Protein AF-A0A974WIL8-F1 (afdb_monomer)

Mean predicted aligned error: 15.25 Å

Foldseek 3Di:
DVLLVVQQVVLVVVLVVLLAQQFACLVCLVSNLSNLCSQLCCCVPPVVNLLRNLLSLLLNLVSLLVNLVVLDPCCVPVVLSCLSVLLNLDLVSLVSLLVDWHWHDPDPPDTDILVRCLLQLHSSVSSNLLSCLLNVVLVSNVSSLVSCCVPDVVVVNPPVCVLVSQLSVCLNVVPLVSVQVSLVCLLPVVLCVQCVVVPRPSPQASSVSQSSLSSCVSSVNQDDDPGSRHRSSSNDNDHDPDHDNSSVSSVVSYHNDNPDPPCPGDDPPDPVVPDPDDDDPPDDDDDDDDDDDDPDDPDPVVVVVVVVVVVVVVVVVVVVVCVVPVDDDLPDPDPVSVVVVVVVVLLVVLPPDPVSVVVVVVVVVVVVVVVVVVVVVVVVVPD

Radius of gyration: 28.76 Å; Cα contacts (8 Å, |Δi|>4): 391; chains: 1; bounding box: 64×52×86 Å

Secondary structure (DSSP, 8-state):
-HHHHHHHHHHHHHHHHHTSTT-BHHHHHHHHHHHHHHHHHHIIIII--HHHHHHHHHHHHHHHHHHHTTT--HHHH-TTHHHHHHHHT-HHHHHHHHH---EEEEETTEEEEHHHHHHTTSTTHHHHHHHHHHTT-HHHHHHHHHHHIIIIITTTTTGGGHHHHHHHHHHHHT-HHHHHHHHHHHTTTTHHHHSTT-TTTTTT--HHHHHHHHHHHHTT-------TTS-GGG-S----S----HHHHHHTTSBSS-SSTT-SSS--SSSTTS----------PPPP--------PPPHHHHHHHHHHHHHHHHHHHHHHHHH-TT--TTS-SHHHHHHHHHHHHHHTTTT-HHHHHHHHHHHHHHHHHHHHHHHHHHHT--

Solvent-accessible surface area (backbone atoms only — not comparable to full-atom values): 21885 Å² total; per-residue (Å²): 107,71,63,32,54,54,44,23,55,52,20,52,55,49,54,60,56,44,64,36,62,88,38,44,44,81,81,39,44,70,60,52,31,53,21,26,49,30,38,15,51,36,25,47,72,71,70,63,34,58,70,60,12,19,45,22,21,38,39,30,34,52,42,52,58,56,46,40,76,69,45,45,62,54,63,80,76,43,74,61,52,69,36,30,19,56,58,18,42,42,63,71,54,39,51,48,60,63,66,60,69,38,53,36,68,84,50,100,87,43,74,42,39,48,61,57,43,22,73,75,47,43,82,42,28,60,49,52,37,53,41,24,51,63,67,62,36,59,68,62,31,53,53,44,54,52,41,42,46,67,53,25,53,74,66,65,44,65,65,87,46,50,47,57,52,43,27,56,52,12,62,78,66,71,34,64,65,46,30,52,54,22,33,52,41,31,52,52,84,41,24,66,79,76,30,71,86,41,88,69,44,49,91,52,40,19,64,69,21,41,31,47,50,26,36,35,34,74,70,70,46,84,79,82,66,100,44,87,35,38,66,61,89,64,38,69,88,68,53,66,99,70,78,75,62,63,64,61,58,33,58,74,41,24,32,82,61,68,96,48,98,84,60,85,83,68,83,82,73,78,64,76,83,77,60,95,69,93,75,85,82,87,83,75,84,82,80,87,77,81,87,88,82,84,77,78,73,82,54,67,68,61,57,52,50,54,51,51,53,51,52,52,53,52,53,52,53,49,53,55,53,48,69,75,50,83,78,75,61,69,81,48,91,45,76,67,21,52,52,51,52,52,49,55,58,53,54,74,74,32,75,91,42,77,68,34,55,52,51,52,52,52,53,51,54,52,49,53,54,53,50,54,51,51,52,55,54,52,68,70,65,66,127

pLDDT: mean 79.76, std 20.39, range [26.36, 98.75]

Structure (mmCIF, N/CA/C/O backbone):
data_AF-A0A974WIL8-F1
#
_entry.id   AF-A0A974WIL8-F1
#
loop_
_atom_site.group_PDB
_atom_site.id
_atom_site.type_symbol
_atom_site.label_atom_id
_atom_site.label_alt_id
_atom_site.label_comp_id
_atom_site.label_asym_id
_atom_site.label_entity_id
_atom_site.label_seq_id
_atom_site.pdbx_PDB_ins_code
_atom_site.Cartn_x
_atom_site.Cartn_y
_atom_site.Cartn_z
_atom_site.occupancy
_atom_site.B_iso_or_equiv
_atom_site.auth_seq_id
_atom_site.auth_comp_id
_atom_site.auth_asym_id
_atom_site.auth_atom_id
_atom_site.pdbx_PDB_model_num
ATOM 1 N N . MET A 1 1 ? -11.645 -0.035 -17.994 1.00 88.62 1 MET A N 1
ATOM 2 C CA . MET A 1 1 ? -10.752 -1.053 -18.579 1.00 88.62 1 MET A CA 1
ATOM 3 C C . MET A 1 1 ? -9.789 -0.488 -19.616 1.00 88.62 1 MET A C 1
ATOM 5 O O . MET A 1 1 ? -8.603 -0.550 -19.341 1.00 88.62 1 MET A O 1
ATOM 9 N N . LYS A 1 2 ? -10.223 0.125 -20.734 1.00 92.19 2 LYS A N 1
ATOM 10 C CA . LYS A 1 2 ? -9.298 0.678 -21.758 1.00 92.19 2 LYS A CA 1
ATOM 11 C C . LYS A 1 2 ? -8.175 1.563 -21.180 1.00 92.19 2 LYS A C 1
ATOM 13 O O . LYS A 1 2 ? -7.011 1.302 -21.447 1.00 92.19 2 LYS A O 1
ATOM 18 N N . THR A 1 3 ? -8.514 2.514 -20.307 1.00 92.50 3 THR A N 1
ATOM 19 C CA . THR A 1 3 ? -7.538 3.392 -19.631 1.00 92.50 3 THR A CA 1
ATOM 20 C C . THR A 1 3 ? -6.500 2.629 -18.800 1.00 92.50 3 THR A C 1
ATOM 22 O O . THR A 1 3 ? -5.342 3.025 -18.763 1.00 92.50 3 THR A O 1
ATOM 25 N N . LEU A 1 4 ? -6.885 1.521 -18.156 1.00 94.50 4 LEU A N 1
ATOM 26 C CA . LEU A 1 4 ? -5.965 0.695 -17.366 1.00 94.50 4 LEU A CA 1
ATOM 27 C C . LEU A 1 4 ? -5.009 -0.100 -18.266 1.00 94.50 4 LEU A C 1
ATOM 29 O O . LEU A 1 4 ? -3.827 -0.190 -17.957 1.00 94.50 4 LEU A O 1
ATOM 33 N N . ILE A 1 5 ? -5.497 -0.614 -19.401 1.00 95.94 5 ILE A N 1
ATOM 34 C CA . ILE A 1 5 ? -4.661 -1.284 -20.412 1.00 95.94 5 ILE A CA 1
ATOM 35 C C . ILE A 1 5 ? -3.614 -0.304 -20.956 1.00 95.94 5 ILE A C 1
ATOM 37 O O . ILE A 1 5 ? -2.428 -0.616 -20.980 1.00 95.94 5 ILE A O 1
ATOM 41 N N . GLU A 1 6 ? -4.038 0.904 -21.333 1.00 95.69 6 GLU A N 1
ATOM 42 C CA . GLU A 1 6 ? -3.142 1.955 -21.831 1.00 95.69 6 GLU A CA 1
ATOM 43 C C . GLU A 1 6 ? -2.113 2.381 -20.776 1.00 95.69 6 GLU A C 1
ATOM 45 O O . GLU A 1 6 ? -0.925 2.513 -21.085 1.00 95.69 6 GLU A O 1
ATOM 50 N N . ALA A 1 7 ? -2.545 2.549 -19.521 1.00 95.31 7 ALA A N 1
ATOM 51 C CA . ALA A 1 7 ? -1.658 2.867 -18.409 1.00 95.31 7 ALA A CA 1
ATOM 52 C C . ALA A 1 7 ? -0.626 1.757 -18.163 1.00 95.31 7 ALA A C 1
ATOM 54 O O . ALA A 1 7 ? 0.556 2.058 -18.007 1.00 95.31 7 ALA A O 1
ATOM 55 N N . HIS A 1 8 ? -1.046 0.489 -18.195 1.00 96.69 8 HIS A N 1
ATOM 56 C CA . HIS A 1 8 ? -0.148 -0.657 -18.083 1.00 96.69 8 HIS A CA 1
ATOM 57 C C . HIS A 1 8 ? 0.872 -0.680 -19.226 1.00 96.69 8 HIS A C 1
ATOM 59 O O . HIS A 1 8 ? 2.073 -0.691 -18.960 1.00 96.69 8 HIS A O 1
ATOM 65 N N . SER A 1 9 ? 0.435 -0.606 -20.489 1.00 97.50 9 SER A N 1
ATOM 66 C CA . SER A 1 9 ? 1.346 -0.609 -21.642 1.00 97.50 9 SER A CA 1
ATOM 67 C C . SER A 1 9 ? 2.349 0.549 -21.589 1.00 97.50 9 SER A C 1
ATOM 69 O O . SER A 1 9 ? 3.549 0.341 -21.760 1.00 97.50 9 SER A O 1
ATOM 71 N N . SER A 1 10 ? 1.882 1.764 -21.282 1.00 96.75 10 SER A N 1
ATOM 72 C CA . SER A 1 10 ? 2.743 2.943 -21.122 1.00 96.75 10 SER A CA 1
ATOM 73 C C . SER A 1 10 ? 3.731 2.787 -19.960 1.00 96.75 10 SER A C 1
ATOM 75 O O . SER A 1 10 ? 4.904 3.147 -20.085 1.00 96.75 10 SER A O 1
ATOM 77 N N . GLY A 1 11 ? 3.282 2.216 -18.839 1.00 96.50 11 GLY A N 1
ATOM 78 C CA . GLY A 1 11 ? 4.121 1.912 -17.682 1.00 96.50 11 GLY A CA 1
ATOM 79 C C . GLY A 1 11 ? 5.223 0.904 -18.006 1.00 96.50 11 GLY A C 1
ATOM 80 O O . GLY A 1 11 ? 6.382 1.140 -17.679 1.00 96.50 11 GLY A O 1
ATOM 81 N N . GLN A 1 12 ? 4.902 -0.173 -18.725 1.00 97.31 12 GLN A N 1
ATOM 82 C CA . GLN A 1 12 ? 5.888 -1.175 -19.144 1.00 97.31 12 GLN A CA 1
ATOM 83 C C . GLN A 1 12 ? 6.955 -0.580 -20.071 1.00 97.31 12 GLN A C 1
ATOM 85 O O . GLN A 1 12 ? 8.148 -0.796 -19.859 1.00 97.31 12 GLN A O 1
ATOM 90 N N . GLU A 1 13 ? 6.561 0.240 -21.049 1.00 96.25 13 GLU A N 1
ATOM 91 C CA . GLU A 1 13 ? 7.522 0.959 -21.895 1.00 96.25 13 GLU A CA 1
ATOM 92 C C . GLU A 1 13 ? 8.378 1.945 -21.085 1.00 96.25 13 GLU A C 1
ATOM 94 O O . GLU A 1 13 ? 9.576 2.093 -21.331 1.00 96.25 13 GLU A O 1
ATOM 99 N N . ARG A 1 14 ? 7.802 2.587 -20.061 1.00 94.94 14 ARG A N 1
ATOM 100 C CA . ARG A 1 14 ? 8.545 3.466 -19.149 1.00 94.94 14 ARG A CA 1
ATOM 101 C C . ARG A 1 14 ?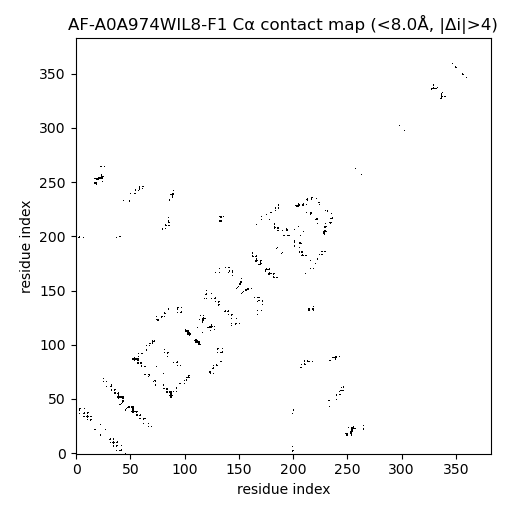 9.606 2.698 -18.356 1.00 94.94 14 ARG A C 1
ATOM 103 O O . ARG A 1 14 ? 10.750 3.142 -18.323 1.00 94.94 14 ARG A O 1
ATOM 110 N N . LEU A 1 15 ? 9.255 1.548 -17.782 1.00 95.19 15 LEU A N 1
ATOM 111 C CA . LEU A 1 15 ? 10.181 0.693 -17.031 1.00 95.19 15 LEU A CA 1
ATOM 112 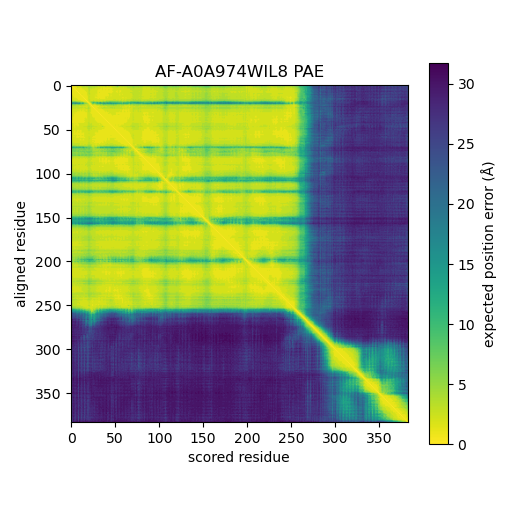C C . LEU A 1 15 ? 11.318 0.167 -17.920 1.00 95.19 15 LEU A C 1
ATOM 114 O O . LEU A 1 15 ? 12.476 0.215 -17.514 1.00 95.19 15 LEU A O 1
ATOM 118 N N . LYS A 1 16 ? 11.020 -0.238 -19.164 1.00 93.25 16 LYS A N 1
ATOM 119 C CA . LYS A 1 16 ? 12.049 -0.618 -20.151 1.00 93.25 16 LYS A CA 1
ATOM 120 C C . LYS A 1 16 ? 13.020 0.523 -20.445 1.00 93.25 16 LYS A C 1
ATOM 122 O O . LYS A 1 16 ? 14.216 0.288 -20.574 1.00 93.25 16 LYS A O 1
ATOM 127 N N . ARG A 1 17 ? 12.531 1.766 -20.533 1.00 90.69 17 ARG A N 1
ATOM 128 C CA . ARG A 1 17 ? 13.408 2.934 -20.711 1.00 90.69 17 ARG A CA 1
ATOM 129 C C . ARG A 1 17 ? 14.317 3.150 -19.506 1.00 90.69 17 ARG A C 1
ATOM 131 O O . ARG A 1 17 ? 15.502 3.381 -19.712 1.00 90.69 17 ARG A O 1
ATOM 138 N N . TYR A 1 18 ? 13.795 3.029 -18.286 1.00 90.31 18 TYR A N 1
ATOM 139 C CA . TYR A 1 18 ? 14.584 3.177 -17.056 1.00 90.31 18 TYR A CA 1
ATOM 140 C C . TYR A 1 18 ? 15.626 2.080 -16.842 1.00 90.31 18 TYR A C 1
ATOM 142 O O . TYR A 1 18 ? 16.571 2.289 -16.092 1.00 90.31 18 TYR A O 1
ATOM 150 N N . ALA A 1 19 ? 15.508 0.947 -17.535 1.00 86.62 19 ALA A N 1
ATOM 151 C CA . ALA A 1 19 ? 16.557 -0.067 -17.569 1.00 86.62 19 ALA A CA 1
ATOM 152 C C . ALA A 1 19 ? 17.816 0.367 -18.362 1.00 86.62 19 ALA A C 1
ATOM 154 O O . ALA A 1 19 ? 18.758 -0.413 -18.474 1.00 86.62 19 ALA A O 1
ATOM 155 N N . ASN A 1 20 ? 17.850 1.596 -18.897 1.00 77.00 20 ASN A N 1
ATOM 156 C CA . ASN A 1 20 ? 19.027 2.216 -19.512 1.00 77.00 20 ASN A CA 1
ATOM 157 C C . ASN A 1 20 ? 19.657 3.241 -18.546 1.00 77.00 20 ASN A C 1
ATOM 159 O O . ASN A 1 20 ? 18.947 3.876 -17.769 1.00 77.00 20 ASN A O 1
ATOM 163 N N . SER A 1 21 ? 20.978 3.435 -18.606 1.00 65.81 21 SER A N 1
ATOM 164 C CA . SER A 1 21 ? 21.782 4.126 -17.577 1.00 65.81 21 SER A CA 1
ATOM 165 C C . SER A 1 21 ? 21.570 5.634 -17.406 1.00 65.81 21 SER A C 1
ATOM 167 O O . SER A 1 21 ? 22.158 6.248 -16.521 1.00 65.81 21 SER A O 1
ATOM 169 N N . ASP A 1 22 ? 20.737 6.251 -18.236 1.00 79.00 22 ASP A N 1
ATOM 170 C CA . ASP A 1 22 ? 20.691 7.711 -18.376 1.00 79.00 22 ASP A CA 1
ATOM 171 C C . ASP A 1 22 ? 19.701 8.395 -17.417 1.00 79.00 22 ASP A C 1
ATOM 173 O O . ASP A 1 22 ? 19.420 9.586 -17.551 1.00 79.00 22 ASP A O 1
ATOM 177 N N . TYR A 1 23 ? 19.124 7.657 -16.466 1.00 83.44 23 TYR A N 1
ATOM 178 C CA . TYR A 1 23 ? 18.059 8.158 -15.601 1.00 83.44 23 TYR A CA 1
ATOM 179 C C . TYR A 1 23 ? 18.489 8.276 -14.141 1.00 83.44 23 TYR A C 1
ATOM 181 O O . TYR A 1 23 ? 19.064 7.356 -13.561 1.00 83.44 23 TYR A O 1
ATOM 189 N N . ILE A 1 24 ? 18.096 9.393 -13.522 1.00 87.19 24 ILE A N 1
ATOM 190 C CA . ILE A 1 24 ? 18.269 9.630 -12.087 1.00 87.19 24 ILE A CA 1
ATOM 191 C C . ILE A 1 24 ? 17.107 8.981 -11.336 1.00 87.19 24 ILE A C 1
ATOM 193 O O . ILE A 1 24 ? 15.954 9.406 -11.477 1.00 87.19 24 ILE A O 1
ATOM 197 N N . LEU A 1 25 ? 17.404 7.981 -10.506 1.00 89.50 25 LEU A N 1
ATOM 198 C CA . LEU A 1 25 ? 16.415 7.176 -9.789 1.00 89.50 25 LEU A CA 1
ATOM 199 C C . LEU A 1 25 ? 15.452 8.048 -8.979 1.00 89.50 25 LEU A C 1
ATOM 201 O O . LEU A 1 25 ? 14.241 7.959 -9.173 1.00 89.50 25 LEU A O 1
ATOM 205 N N . LYS A 1 26 ? 15.979 8.952 -8.141 1.00 88.50 26 LYS A N 1
ATOM 206 C CA . LYS A 1 26 ? 15.198 9.838 -7.253 1.00 88.50 26 LYS A CA 1
ATOM 207 C C . LYS A 1 26 ? 14.105 10.630 -7.980 1.00 88.50 26 LYS A C 1
ATOM 209 O O . LYS A 1 26 ? 13.041 10.888 -7.408 1.00 88.50 26 LYS A O 1
ATOM 214 N N . ASN A 1 27 ? 14.367 11.016 -9.229 1.00 89.12 27 ASN A N 1
ATOM 215 C CA . ASN A 1 27 ? 13.451 11.802 -10.058 1.00 89.12 27 ASN A CA 1
ATOM 216 C C . ASN A 1 27 ? 12.399 10.925 -10.752 1.00 89.12 27 ASN A C 1
ATOM 218 O O . ASN A 1 27 ? 11.364 11.426 -11.183 1.00 89.12 27 ASN A O 1
ATOM 222 N N . CYS A 1 28 ? 12.646 9.619 -10.834 1.00 92.44 28 CYS A N 1
ATOM 223 C CA . CYS A 1 28 ? 11.806 8.662 -11.541 1.00 92.44 28 CYS A CA 1
ATOM 224 C C . CYS A 1 28 ? 10.915 7.822 -10.612 1.00 92.44 28 CYS A C 1
ATOM 226 O O . CYS A 1 28 ? 9.980 7.205 -11.113 1.00 92.44 28 CYS A O 1
ATOM 228 N N . LEU A 1 29 ? 11.146 7.805 -9.290 1.00 93.00 29 LEU A N 1
ATOM 229 C CA . LEU A 1 29 ? 10.427 6.927 -8.344 1.00 93.00 29 LEU A CA 1
ATOM 230 C C . LEU A 1 29 ? 8.900 7.020 -8.455 1.00 93.00 29 LEU A C 1
ATOM 232 O O . LEU A 1 29 ? 8.261 5.987 -8.610 1.00 93.00 29 LEU A O 1
ATOM 236 N N . SER A 1 30 ? 8.319 8.225 -8.514 1.00 92.50 30 SER A N 1
ATOM 237 C CA . SER A 1 30 ? 6.860 8.381 -8.679 1.00 92.50 30 SER A CA 1
ATOM 238 C C . SER A 1 30 ? 6.355 7.712 -9.961 1.00 92.50 30 SER A C 1
ATOM 240 O O . SER A 1 30 ? 5.358 7.001 -9.961 1.00 92.50 30 SER A O 1
ATOM 242 N N . SER A 1 31 ? 7.086 7.888 -11.060 1.00 93.88 31 SER A N 1
ATOM 243 C CA . SER A 1 31 ? 6.757 7.292 -12.355 1.00 93.88 31 SER A CA 1
ATOM 244 C C . SER A 1 31 ? 6.955 5.774 -12.391 1.00 93.88 31 SER A C 1
ATOM 246 O O . SER A 1 31 ? 6.204 5.070 -13.069 1.00 93.88 31 SER A O 1
ATOM 248 N N . ILE A 1 32 ? 7.967 5.263 -11.688 1.00 95.94 32 ILE A N 1
ATOM 249 C CA . ILE A 1 32 ? 8.197 3.825 -11.507 1.00 95.94 32 ILE A CA 1
ATOM 250 C C . ILE A 1 32 ? 7.041 3.229 -10.697 1.00 95.94 32 ILE A C 1
ATOM 252 O O . ILE A 1 32 ? 6.458 2.230 -11.111 1.00 95.94 32 ILE A O 1
ATOM 256 N N . TRP A 1 33 ? 6.665 3.884 -9.597 1.00 96.00 33 TRP A N 1
ATOM 257 C CA . TRP A 1 33 ? 5.560 3.480 -8.734 1.00 96.00 33 TRP A CA 1
ATOM 258 C C . TRP A 1 33 ? 4.238 3.390 -9.503 1.00 96.00 33 TRP A C 1
ATOM 260 O O . TRP A 1 33 ? 3.596 2.345 -9.476 1.00 96.00 33 TRP A O 1
ATOM 270 N N . GLU A 1 34 ? 3.880 4.428 -10.268 1.00 94.62 34 GLU A N 1
ATOM 271 C CA . GLU A 1 34 ? 2.680 4.445 -11.124 1.00 94.62 34 GLU A CA 1
ATOM 272 C C . GLU A 1 34 ? 2.682 3.296 -12.143 1.00 94.62 34 GLU A C 1
ATOM 274 O O . GLU A 1 34 ? 1.643 2.708 -12.444 1.00 94.62 34 GLU A O 1
ATOM 279 N N . SER A 1 35 ? 3.859 2.958 -12.682 1.00 96.56 35 SER A N 1
ATOM 280 C CA . SER A 1 35 ? 4.008 1.874 -13.659 1.00 96.56 35 SER A CA 1
ATOM 281 C C . SER A 1 35 ? 3.762 0.503 -13.021 1.00 96.56 35 SER A C 1
ATOM 283 O O . SER A 1 35 ? 3.117 -0.359 -13.630 1.00 96.56 35 SER A O 1
ATOM 285 N N . TYR A 1 36 ? 4.236 0.300 -11.790 1.00 97.56 36 TYR A N 1
ATOM 286 C CA . TYR A 1 36 ? 3.946 -0.907 -11.018 1.00 97.56 36 TYR A CA 1
ATOM 287 C C . TYR A 1 36 ? 2.488 -0.964 -10.572 1.00 97.56 36 TYR A C 1
ATOM 289 O O . TYR A 1 36 ? 1.866 -2.009 -10.731 1.00 97.56 36 TYR A O 1
ATOM 297 N N . GLU A 1 37 ? 1.905 0.146 -10.126 1.00 96.31 37 GLU A N 1
ATOM 298 C CA . GLU A 1 37 ? 0.503 0.207 -9.711 1.00 96.31 37 GLU A CA 1
ATOM 299 C C . GLU A 1 37 ? -0.441 -0.147 -10.868 1.00 96.31 37 GLU A C 1
ATOM 301 O O . GLU A 1 37 ? -1.309 -1.011 -10.728 1.00 96.31 37 GLU A O 1
ATOM 306 N N . ALA A 1 38 ? -0.239 0.464 -12.041 1.00 96.12 38 ALA A N 1
ATOM 307 C CA . ALA A 1 38 ? -1.022 0.148 -13.233 1.00 96.12 38 ALA A CA 1
ATOM 308 C C . ALA A 1 38 ? -0.896 -1.333 -13.616 1.00 96.12 38 ALA A C 1
ATOM 310 O O . ALA A 1 38 ? -1.875 -1.956 -14.022 1.00 96.12 38 ALA A O 1
ATOM 311 N N . SER A 1 39 ? 0.295 -1.914 -13.454 1.00 97.88 39 SER A N 1
ATOM 312 C CA . SER A 1 39 ? 0.532 -3.331 -13.738 1.00 97.88 39 SER A CA 1
ATOM 313 C C . SER A 1 39 ? -0.135 -4.244 -12.715 1.00 97.88 39 SER A C 1
ATOM 315 O O . SER A 1 39 ? -0.766 -5.220 -13.108 1.00 97.88 39 SER A O 1
ATOM 317 N N . ALA A 1 40 ? -0.083 -3.906 -11.426 1.00 97.62 40 ALA A N 1
ATOM 318 C CA . ALA A 1 40 ? -0.735 -4.685 -10.382 1.00 97.62 40 ALA A CA 1
ATOM 319 C C . ALA A 1 40 ? -2.245 -4.789 -10.621 1.00 97.62 40 ALA A C 1
ATOM 321 O O . ALA A 1 40 ? -2.805 -5.886 -10.623 1.00 97.62 40 ALA A O 1
ATOM 322 N N . TRP A 1 41 ? -2.894 -3.659 -10.916 1.00 96.94 41 TRP A N 1
ATOM 323 C CA . TRP A 1 41 ? -4.320 -3.645 -11.232 1.00 96.94 41 TRP A CA 1
ATOM 324 C C . TRP A 1 41 ? -4.634 -4.281 -12.588 1.00 96.94 41 TRP A C 1
ATOM 326 O O . TRP A 1 41 ? -5.658 -4.944 -12.713 1.00 96.94 41 TRP A O 1
ATOM 336 N N . TYR A 1 42 ? -3.775 -4.140 -13.600 1.00 97.50 42 TYR A N 1
ATOM 337 C CA . TYR A 1 42 ? -3.957 -4.833 -14.878 1.00 97.50 42 TYR A CA 1
ATOM 338 C C . TYR A 1 42 ? -4.004 -6.354 -14.689 1.00 97.50 42 TYR A C 1
ATOM 340 O O . TYR A 1 42 ? -4.984 -6.994 -15.072 1.00 97.50 42 TYR A O 1
ATOM 348 N N . TYR A 1 43 ? -2.994 -6.928 -14.031 1.00 98.31 43 TYR A N 1
ATOM 349 C CA . TYR A 1 43 ? -2.950 -8.369 -13.797 1.00 98.31 43 TYR A CA 1
ATOM 350 C C . TYR A 1 43 ? -4.080 -8.827 -12.872 1.00 98.31 43 TYR A C 1
ATOM 352 O O . TYR A 1 43 ? -4.733 -9.828 -13.153 1.00 98.31 43 TYR A O 1
ATOM 360 N N . GLY A 1 44 ? -4.381 -8.053 -11.826 1.00 97.19 44 GLY A N 1
ATOM 361 C CA . GLY A 1 44 ? -5.428 -8.397 -10.869 1.00 97.19 44 GLY A CA 1
ATOM 362 C C . GLY A 1 44 ? -6.847 -8.344 -11.441 1.00 97.19 44 GLY A C 1
ATOM 363 O O . GLY A 1 44 ? -7.678 -9.148 -11.030 1.00 97.19 44 GLY A O 1
ATOM 364 N N . LEU A 1 45 ? -7.139 -7.415 -12.361 1.00 96.19 45 LEU A N 1
ATOM 365 C CA . LEU A 1 45 ? -8.511 -7.132 -12.816 1.00 96.19 45 LEU A CA 1
ATOM 366 C C . LEU A 1 45 ? -8.817 -7.578 -14.246 1.00 96.19 45 LEU A C 1
ATOM 368 O O . LEU A 1 45 ? -9.987 -7.745 -14.585 1.00 96.19 45 LEU A O 1
ATOM 372 N N . ILE A 1 46 ? -7.800 -7.690 -15.102 1.00 96.56 46 ILE A N 1
ATOM 373 C CA . ILE A 1 46 ? -7.971 -8.002 -16.528 1.00 96.56 46 ILE A CA 1
ATOM 374 C C . ILE A 1 46 ? -7.482 -9.416 -16.816 1.00 96.56 46 ILE A C 1
ATOM 376 O O . ILE A 1 46 ? -8.250 -10.227 -17.327 1.00 96.56 46 ILE A O 1
ATOM 380 N N . GLU A 1 47 ? -6.240 -9.730 -16.448 1.00 97.88 47 GLU A N 1
ATOM 381 C CA . GLU A 1 47 ? -5.674 -11.070 -16.674 1.00 97.88 47 GLU A CA 1
ATOM 382 C C . GLU A 1 47 ? -6.149 -12.096 -15.638 1.00 97.88 47 GLU A C 1
ATOM 384 O O . GLU A 1 47 ? -6.068 -13.297 -15.878 1.00 97.88 47 GLU A O 1
ATOM 389 N N . ASN A 1 48 ? -6.665 -11.635 -14.493 1.00 96.06 48 ASN A N 1
ATOM 390 C CA . ASN A 1 48 ? -6.958 -12.465 -13.319 1.00 96.06 48 ASN A CA 1
ATOM 391 C C . ASN A 1 48 ? -5.734 -13.276 -12.847 1.00 96.06 48 ASN A C 1
ATOM 393 O O . ASN A 1 48 ? -5.868 -14.380 -12.319 1.00 96.06 48 ASN A O 1
ATOM 397 N N . ASP A 1 49 ? -4.538 -12.712 -13.019 1.00 98.00 49 ASP A N 1
ATOM 398 C CA . ASP A 1 49 ? -3.282 -13.273 -12.535 1.00 98.00 49 ASP A CA 1
ATOM 399 C C . ASP A 1 49 ? -2.944 -12.661 -11.172 1.00 98.00 49 ASP A C 1
ATOM 401 O O . ASP A 1 49 ? -2.288 -11.622 -11.046 1.00 98.00 49 ASP A O 1
ATOM 405 N N . GLU A 1 50 ? -3.438 -13.317 -10.126 1.00 97.50 50 GLU A N 1
ATOM 406 C CA . GLU A 1 50 ? -3.212 -12.922 -8.737 1.00 97.50 50 GLU A CA 1
ATOM 407 C C . GLU A 1 50 ? -1.719 -12.914 -8.372 1.00 97.50 50 GLU A C 1
ATOM 409 O O . GLU A 1 50 ? -1.273 -12.053 -7.610 1.00 97.50 50 GLU A O 1
ATOM 414 N N . LEU A 1 51 ? -0.931 -13.847 -8.917 1.00 97.75 51 LEU A N 1
ATOM 415 C CA . LEU A 1 51 ? 0.482 -13.977 -8.567 1.00 97.75 51 LEU A CA 1
ATOM 416 C C . LEU A 1 51 ? 1.273 -12.776 -9.092 1.00 97.75 51 LEU A C 1
ATOM 418 O O . LEU A 1 51 ? 2.033 -12.154 -8.345 1.00 97.75 51 LEU A O 1
ATOM 422 N N . MET A 1 52 ? 1.041 -12.404 -10.351 1.00 98.38 52 MET A N 1
ATOM 423 C CA . MET A 1 52 ? 1.653 -11.216 -10.943 1.00 98.38 52 MET A CA 1
ATOM 424 C C . MET A 1 52 ? 1.152 -9.930 -10.287 1.00 98.38 52 MET A C 1
ATOM 426 O O . MET A 1 52 ? 1.953 -9.028 -10.027 1.00 98.38 52 MET A O 1
ATOM 430 N N . ALA A 1 53 ? -0.138 -9.844 -9.948 1.00 98.31 53 ALA A N 1
ATOM 431 C CA . ALA A 1 53 ? -0.676 -8.696 -9.221 1.00 98.31 53 ALA A CA 1
ATOM 432 C C . ALA A 1 53 ? 0.058 -8.480 -7.885 1.00 98.31 53 ALA A C 1
ATOM 434 O O . ALA A 1 53 ? 0.531 -7.375 -7.612 1.00 98.31 53 ALA A O 1
ATOM 435 N N . LYS A 1 54 ? 0.243 -9.547 -7.093 1.00 98.62 54 LYS A N 1
ATOM 436 C CA . LYS A 1 54 ? 0.988 -9.511 -5.822 1.00 98.62 54 LYS A CA 1
ATOM 437 C C . LYS A 1 54 ? 2.437 -9.085 -5.996 1.00 98.62 54 LYS A C 1
ATOM 439 O O . LYS A 1 54 ? 2.923 -8.265 -5.218 1.00 98.62 54 LYS A O 1
ATOM 444 N N . GLN A 1 55 ? 3.113 -9.588 -7.030 1.00 98.62 55 GLN A N 1
ATOM 445 C CA . GLN A 1 55 ? 4.480 -9.177 -7.345 1.00 98.62 55 GLN A CA 1
ATOM 446 C C . GLN A 1 55 ? 4.566 -7.665 -7.607 1.00 98.62 55 GLN A C 1
ATOM 448 O O . GLN A 1 55 ? 5.445 -6.985 -7.071 1.00 98.62 55 GLN A O 1
ATOM 453 N N . TYR A 1 56 ? 3.635 -7.104 -8.379 1.00 98.50 56 TYR A N 1
ATOM 454 C CA . TYR A 1 56 ? 3.627 -5.667 -8.646 1.00 98.50 56 TYR A CA 1
ATOM 455 C C . TYR A 1 56 ? 3.208 -4.825 -7.436 1.00 98.50 56 TYR A C 1
ATOM 457 O O . TYR A 1 56 ? 3.823 -3.787 -7.201 1.00 98.50 56 TYR A O 1
ATOM 465 N N . PHE A 1 57 ? 2.256 -5.281 -6.616 1.00 98.44 57 PHE A N 1
ATOM 466 C CA . PHE A 1 57 ? 1.942 -4.628 -5.339 1.00 98.44 57 PHE A CA 1
ATOM 467 C C . PHE A 1 57 ? 3.154 -4.592 -4.398 1.00 98.44 57 PHE A C 1
ATOM 469 O O . PHE A 1 57 ? 3.436 -3.563 -3.782 1.00 98.44 57 PHE A O 1
ATOM 476 N N . ASN A 1 58 ? 3.922 -5.681 -4.344 1.00 98.44 58 ASN A N 1
ATOM 477 C CA . ASN A 1 58 ? 5.186 -5.737 -3.616 1.00 98.44 58 ASN A CA 1
ATOM 478 C C . ASN A 1 58 ? 6.198 -4.707 -4.159 1.00 98.44 58 ASN A C 1
ATOM 480 O O . ASN A 1 58 ? 6.806 -3.965 -3.388 1.00 98.44 58 ASN A O 1
ATOM 484 N N . ASN A 1 59 ? 6.335 -4.606 -5.484 1.00 98.44 59 ASN A N 1
ATOM 485 C CA . ASN A 1 59 ? 7.223 -3.627 -6.112 1.00 98.44 59 ASN A CA 1
ATOM 486 C C . ASN A 1 59 ? 6.806 -2.172 -5.813 1.00 98.44 59 ASN A C 1
ATOM 488 O O . ASN A 1 59 ? 7.684 -1.339 -5.587 1.00 98.44 59 ASN A O 1
ATOM 492 N N . CYS A 1 60 ? 5.505 -1.857 -5.747 1.00 97.56 60 CYS A N 1
ATOM 493 C CA . CYS A 1 60 ? 5.027 -0.548 -5.276 1.00 97.56 60 CYS A CA 1
ATOM 494 C C . CYS A 1 60 ? 5.543 -0.241 -3.863 1.00 97.56 60 CYS A C 1
ATOM 496 O O . CYS A 1 60 ? 6.096 0.833 -3.630 1.00 97.56 60 CYS A O 1
ATOM 498 N N . GLY A 1 61 ? 5.427 -1.200 -2.938 1.00 97.06 61 GLY A N 1
ATOM 499 C CA . GLY A 1 61 ? 5.901 -1.019 -1.566 1.00 97.06 61 GLY A CA 1
ATOM 500 C C . GLY A 1 61 ? 7.418 -0.827 -1.464 1.00 97.06 61 GLY A C 1
ATOM 501 O O . GLY A 1 61 ? 7.866 0.003 -0.676 1.00 97.06 61 GLY A O 1
ATOM 502 N N . PHE A 1 62 ? 8.219 -1.508 -2.293 1.00 97.44 62 PHE A N 1
ATOM 503 C CA . PHE A 1 62 ? 9.664 -1.248 -2.356 1.00 97.44 62 PHE A CA 1
ATOM 504 C C . PHE A 1 62 ? 9.994 0.163 -2.849 1.00 97.44 62 PHE A C 1
ATOM 506 O O . PHE A 1 62 ? 10.919 0.783 -2.326 1.00 97.44 62 PHE A O 1
ATOM 513 N N . VAL A 1 63 ? 9.245 0.687 -3.823 1.00 96.69 63 VAL A N 1
ATOM 514 C CA . VAL A 1 63 ? 9.439 2.066 -4.298 1.00 96.69 63 VAL A CA 1
ATOM 515 C C . VAL A 1 63 ? 9.118 3.073 -3.202 1.00 96.69 63 VAL A C 1
ATOM 517 O O . VAL A 1 63 ? 9.879 4.018 -3.020 1.00 96.69 63 VAL A O 1
ATOM 520 N N . ASP A 1 64 ? 8.050 2.856 -2.438 1.00 95.62 64 ASP A N 1
ATOM 521 C CA . ASP A 1 64 ? 7.715 3.736 -1.319 1.00 95.62 64 ASP A CA 1
ATOM 522 C C . ASP A 1 64 ? 8.795 3.701 -0.221 1.00 95.62 64 ASP A C 1
ATOM 524 O O . ASP A 1 64 ? 9.245 4.754 0.225 1.00 95.62 64 ASP A O 1
ATOM 528 N N . LEU A 1 65 ? 9.302 2.521 0.158 1.00 94.88 65 LEU A N 1
ATOM 529 C CA . LEU A 1 65 ? 10.410 2.425 1.121 1.00 94.88 65 LEU A CA 1
ATOM 530 C C . LEU A 1 65 ? 11.696 3.101 0.621 1.00 94.88 65 LEU A C 1
ATOM 532 O O . LEU A 1 65 ? 12.400 3.731 1.408 1.00 94.88 65 LEU A O 1
ATOM 536 N N . GLU A 1 66 ? 11.999 3.009 -0.674 1.00 94.44 66 GLU A N 1
ATOM 537 C CA . GLU A 1 66 ? 13.137 3.717 -1.268 1.00 94.44 66 GLU A CA 1
ATOM 538 C C . GLU A 1 66 ? 12.897 5.239 -1.280 1.00 94.44 66 GLU A C 1
ATOM 540 O O . GLU A 1 66 ? 13.821 6.001 -1.004 1.00 94.44 66 GLU A O 1
ATOM 545 N N . GLU A 1 67 ? 11.668 5.714 -1.525 1.00 91.81 67 GLU A N 1
ATOM 546 C CA . GLU A 1 67 ? 11.334 7.143 -1.431 1.00 91.81 67 GLU A CA 1
ATOM 547 C C . GLU A 1 67 ? 11.563 7.713 -0.016 1.00 91.81 67 GLU A C 1
ATOM 549 O O . GLU A 1 67 ? 12.041 8.849 0.100 1.00 91.81 67 GLU A O 1
ATOM 554 N N . CYS A 1 68 ? 11.307 6.935 1.047 1.00 89.81 68 CYS A N 1
ATOM 555 C CA . CYS A 1 68 ? 11.600 7.329 2.435 1.00 89.81 68 CYS A CA 1
ATOM 556 C C . CYS A 1 68 ? 13.081 7.677 2.657 1.00 89.81 68 CYS A C 1
ATOM 558 O O . CYS A 1 68 ? 13.390 8.576 3.442 1.00 89.81 68 CYS A O 1
ATOM 560 N N . LEU A 1 69 ? 14.006 7.015 1.949 1.00 88.56 69 LEU A N 1
ATOM 561 C CA . LEU A 1 69 ? 15.451 7.255 2.081 1.00 88.56 69 LEU A CA 1
ATOM 562 C C . LEU A 1 69 ? 15.869 8.650 1.594 1.00 88.56 69 LEU A C 1
ATOM 564 O O . LEU A 1 69 ? 16.932 9.147 1.959 1.00 88.56 69 LEU A O 1
ATOM 568 N N . PHE A 1 70 ? 15.029 9.312 0.797 1.00 85.94 70 PHE A N 1
ATOM 569 C CA . PHE A 1 70 ? 15.289 10.655 0.282 1.00 85.94 70 PHE A CA 1
ATOM 570 C C . PHE A 1 70 ? 14.714 11.775 1.157 1.00 85.94 70 PHE A C 1
ATOM 572 O O . PHE A 1 70 ? 14.606 12.907 0.679 1.00 85.94 70 PHE A O 1
ATOM 579 N N . ASN A 1 71 ? 14.333 11.478 2.408 1.00 75.25 71 ASN A N 1
ATOM 580 C CA . ASN A 1 71 ? 13.710 12.418 3.353 1.00 75.25 71 ASN A CA 1
ATOM 581 C C . ASN A 1 71 ? 12.471 13.124 2.772 1.00 75.25 71 ASN A C 1
ATOM 583 O O . ASN A 1 71 ? 12.173 14.275 3.099 1.00 75.25 71 ASN A O 1
ATOM 587 N N . LYS A 1 72 ? 11.761 12.452 1.858 1.00 77.62 72 LYS A N 1
ATOM 588 C CA . LYS A 1 72 ? 10.482 12.931 1.338 1.00 77.62 72 LYS A CA 1
ATOM 589 C C . LYS A 1 72 ? 9.390 12.529 2.313 1.00 77.62 72 LYS A C 1
ATOM 591 O O . LYS A 1 72 ? 9.345 11.384 2.752 1.00 77.62 72 LYS A O 1
ATOM 596 N N . ASP A 1 73 ? 8.478 13.449 2.608 1.00 86.88 73 ASP A N 1
ATOM 597 C CA . ASP A 1 73 ? 7.299 13.129 3.406 1.00 86.88 73 ASP A CA 1
ATOM 598 C C . ASP A 1 73 ? 6.256 12.351 2.590 1.00 86.88 73 ASP A C 1
ATOM 600 O O . ASP A 1 73 ? 5.179 12.860 2.281 1.00 86.88 73 ASP A O 1
ATOM 604 N N . ILE A 1 74 ? 6.588 11.115 2.210 1.00 86.56 74 ILE A N 1
ATOM 605 C CA . ILE A 1 74 ? 5.728 10.301 1.349 1.00 86.56 74 ILE A CA 1
ATOM 606 C C . ILE A 1 74 ? 4.363 10.057 1.982 1.00 86.56 74 ILE A C 1
ATOM 608 O O . ILE A 1 74 ? 3.336 10.131 1.313 1.00 86.56 74 ILE A O 1
ATOM 612 N N . PHE A 1 75 ? 4.338 9.829 3.291 1.00 85.75 75 PHE A N 1
ATOM 613 C CA . PHE A 1 75 ? 3.133 9.501 4.035 1.00 85.75 75 PHE A CA 1
ATOM 614 C C . PHE A 1 75 ? 2.262 10.727 4.314 1.00 85.75 75 PHE A C 1
ATOM 616 O O . PHE A 1 75 ? 1.081 10.564 4.613 1.00 85.75 75 PHE A O 1
ATOM 623 N N . GLY A 1 76 ? 2.787 11.939 4.119 1.00 83.62 76 GLY A N 1
ATOM 624 C CA . GLY A 1 76 ? 1.993 13.163 4.083 1.00 83.62 76 GLY A CA 1
ATOM 625 C C . GLY A 1 76 ? 1.086 13.278 2.849 1.00 83.62 76 GLY A C 1
ATOM 626 O O . GLY A 1 76 ? 0.005 13.858 2.952 1.00 83.62 76 GLY A O 1
ATOM 627 N N . TYR A 1 77 ? 1.473 12.711 1.694 1.00 82.94 77 TYR A N 1
ATOM 628 C CA . TYR A 1 77 ? 0.714 12.846 0.434 1.00 82.94 77 TYR A CA 1
ATOM 629 C C . TYR A 1 77 ? 0.240 11.525 -0.207 1.00 82.94 77 TYR A C 1
ATOM 631 O O . TYR A 1 77 ? -0.718 11.542 -0.978 1.00 82.94 77 TYR A O 1
ATOM 639 N N . LYS A 1 78 ? 0.830 10.371 0.132 1.00 86.44 78 LYS A N 1
ATOM 640 C CA . LYS A 1 78 ? 0.419 9.023 -0.315 1.00 86.44 78 LYS A CA 1
ATOM 641 C C . LYS A 1 78 ? -0.211 8.228 0.834 1.00 86.44 78 LYS A C 1
ATOM 643 O O . LYS A 1 78 ? 0.322 7.213 1.281 1.00 86.44 78 LYS A O 1
ATOM 648 N N . LEU A 1 79 ? -1.391 8.652 1.292 1.00 84.62 79 LEU A N 1
ATOM 649 C CA . LEU A 1 79 ? -2.063 8.051 2.459 1.00 84.62 79 LEU A CA 1
ATOM 650 C C . LEU A 1 79 ? -2.429 6.556 2.314 1.00 84.62 79 LEU A C 1
ATOM 652 O O . LEU A 1 79 ? -2.758 5.891 3.291 1.00 84.62 79 LEU A O 1
ATOM 656 N N . ASN A 1 80 ? -2.398 6.018 1.099 1.00 86.56 80 ASN A N 1
ATOM 657 C CA . ASN A 1 80 ? -2.725 4.620 0.832 1.00 86.56 80 ASN A CA 1
ATOM 658 C C . ASN A 1 80 ? -1.483 3.776 0.499 1.00 86.56 80 ASN A C 1
ATOM 660 O O . ASN A 1 80 ? -1.628 2.618 0.133 1.00 86.56 80 ASN A O 1
ATOM 664 N N . SER A 1 81 ? -0.267 4.321 0.605 1.00 88.75 81 SER A N 1
ATOM 665 C CA . SER A 1 81 ? 0.960 3.606 0.222 1.00 88.75 81 SER A CA 1
ATOM 666 C C . SER A 1 81 ? 1.129 2.242 0.930 1.00 88.75 81 SER A C 1
ATOM 668 O O . SER A 1 81 ? 1.270 1.234 0.231 1.00 88.75 81 SER A O 1
ATOM 670 N N . PRO A 1 82 ? 0.995 2.130 2.271 1.00 94.88 82 PRO A N 1
ATOM 671 C CA . PRO A 1 82 ? 1.187 0.845 2.953 1.00 94.88 82 PRO A CA 1
ATOM 672 C C . PRO A 1 82 ? 0.182 -0.242 2.548 1.00 94.88 82 PRO A C 1
ATOM 674 O O . PRO A 1 82 ? 0.470 -1.430 2.674 1.00 94.88 82 PRO A O 1
ATOM 677 N N . ILE A 1 83 ? -0.987 0.138 2.019 1.00 95.62 83 ILE A N 1
ATOM 678 C CA . ILE A 1 83 ? -2.004 -0.820 1.562 1.00 95.62 83 ILE A CA 1
ATOM 679 C C . ILE A 1 83 ? -1.441 -1.739 0.472 1.00 95.62 83 ILE A C 1
ATOM 681 O O . ILE A 1 83 ? -1.791 -2.916 0.432 1.00 95.62 83 ILE A O 1
ATOM 685 N N . TYR A 1 84 ? -0.540 -1.248 -0.378 1.00 96.94 84 TYR A N 1
ATOM 686 C CA . TYR A 1 84 ? 0.067 -2.075 -1.418 1.00 96.94 84 TYR A CA 1
ATOM 687 C C . TYR A 1 84 ? 0.971 -3.169 -0.849 1.00 96.94 84 TYR A C 1
ATOM 689 O O . TYR A 1 84 ? 0.947 -4.297 -1.337 1.00 96.94 84 TYR A O 1
ATOM 697 N N . ALA A 1 85 ? 1.676 -2.898 0.252 1.00 97.75 85 ALA A N 1
ATOM 698 C CA . ALA A 1 85 ? 2.394 -3.949 0.963 1.00 97.75 85 ALA A CA 1
ATOM 699 C C . ALA A 1 85 ? 1.427 -5.011 1.518 1.00 97.75 85 ALA A C 1
ATOM 701 O O . ALA A 1 85 ? 1.695 -6.201 1.371 1.00 97.75 85 ALA A O 1
ATOM 702 N N . ALA A 1 86 ? 0.266 -4.614 2.057 1.00 98.19 86 ALA A N 1
ATOM 703 C CA . ALA A 1 86 ? -0.757 -5.566 2.506 1.00 98.19 86 ALA A CA 1
ATOM 704 C C . ALA A 1 86 ? -1.316 -6.416 1.349 1.00 98.19 86 ALA A C 1
ATOM 706 O O . ALA A 1 86 ? -1.427 -7.633 1.474 1.00 98.19 86 ALA A O 1
ATOM 707 N N . LEU A 1 87 ? -1.631 -5.793 0.207 1.00 98.25 87 LEU A N 1
ATOM 708 C CA . LEU A 1 87 ? -2.151 -6.476 -0.987 1.00 98.25 87 LEU A CA 1
ATOM 709 C C . LEU A 1 87 ? -1.159 -7.465 -1.600 1.00 98.25 87 LEU A C 1
ATOM 711 O O . LEU A 1 87 ? -1.576 -8.393 -2.289 1.00 98.25 87 LEU A O 1
ATOM 715 N N . SER A 1 88 ? 0.134 -7.290 -1.337 1.00 98.44 88 SER A N 1
ATOM 716 C CA . SER A 1 88 ? 1.161 -8.189 -1.847 1.00 98.44 88 SER A CA 1
ATOM 717 C C . SER A 1 88 ? 1.246 -9.532 -1.126 1.00 98.44 88 SER A C 1
ATOM 719 O O . SER A 1 88 ? 1.794 -10.454 -1.708 1.00 98.44 88 SER A O 1
ATOM 721 N N . ASP A 1 89 ? 0.737 -9.656 0.107 1.00 98.25 89 ASP A N 1
ATOM 722 C CA . ASP A 1 89 ? 1.005 -10.784 1.020 1.00 98.25 89 ASP A CA 1
ATOM 723 C C . ASP A 1 89 ? 2.488 -10.978 1.402 1.00 98.25 89 ASP A C 1
ATOM 725 O O . ASP A 1 89 ? 2.872 -12.030 1.919 1.00 98.25 89 ASP A O 1
ATOM 729 N N . ASN A 1 90 ? 3.354 -9.988 1.172 1.00 98.31 90 ASN A N 1
ATOM 730 C CA . ASN A 1 90 ? 4.755 -10.061 1.577 1.00 98.31 90 ASN A CA 1
ATOM 731 C C . ASN A 1 90 ? 4.940 -9.611 3.040 1.00 98.31 90 ASN A C 1
ATOM 733 O O . ASN A 1 90 ? 5.033 -8.418 3.335 1.00 98.31 90 ASN A O 1
ATOM 737 N N . ILE A 1 91 ? 5.036 -10.577 3.959 1.00 97.50 91 ILE A N 1
ATOM 738 C CA . ILE A 1 91 ? 5.239 -10.328 5.398 1.00 97.50 91 ILE A CA 1
ATOM 739 C C . ILE A 1 91 ? 6.542 -9.561 5.664 1.00 97.50 91 ILE A C 1
ATOM 741 O O . ILE A 1 91 ? 6.557 -8.653 6.495 1.00 97.50 91 ILE A O 1
ATOM 745 N N . ASP A 1 92 ? 7.619 -9.862 4.936 1.00 97.75 92 ASP A N 1
ATOM 746 C CA . ASP A 1 92 ? 8.899 -9.171 5.113 1.00 97.75 92 ASP A CA 1
ATOM 747 C C . ASP A 1 92 ? 8.792 -7.697 4.721 1.00 97.75 92 ASP A C 1
ATOM 749 O O . ASP A 1 92 ? 9.376 -6.830 5.371 1.00 97.75 92 ASP A O 1
ATOM 753 N N . LEU A 1 93 ? 8.015 -7.392 3.679 1.00 98.00 93 LEU A N 1
ATOM 754 C CA . LEU A 1 93 ? 7.735 -6.017 3.275 1.00 98.00 93 LEU A CA 1
ATOM 755 C C . LEU A 1 93 ? 6.872 -5.295 4.320 1.00 98.00 93 LEU A C 1
ATOM 757 O O . LEU A 1 93 ? 7.190 -4.170 4.698 1.00 98.00 93 LEU A O 1
ATOM 761 N N . ILE A 1 94 ? 5.826 -5.942 4.845 1.00 98.12 94 ILE A N 1
ATOM 762 C CA . ILE A 1 94 ? 5.000 -5.392 5.937 1.00 98.12 94 ILE A CA 1
ATOM 763 C C . ILE A 1 94 ? 5.870 -5.056 7.158 1.00 98.12 94 ILE A C 1
ATOM 765 O O . ILE A 1 94 ? 5.751 -3.972 7.734 1.00 98.12 94 ILE A O 1
ATOM 769 N N . ASN A 1 95 ? 6.794 -5.948 7.519 1.00 97.75 95 ASN A N 1
ATOM 770 C CA . ASN A 1 95 ? 7.730 -5.731 8.619 1.00 97.75 95 ASN A CA 1
ATOM 771 C C . ASN A 1 95 ? 8.714 -4.586 8.335 1.00 97.75 95 ASN A C 1
ATOM 773 O O . ASN A 1 95 ? 9.067 -3.840 9.249 1.00 97.75 95 ASN A O 1
ATOM 777 N N . GLN A 1 96 ? 9.139 -4.395 7.084 1.00 97.25 96 GLN A N 1
ATOM 778 C CA . GLN A 1 96 ? 9.949 -3.233 6.706 1.00 97.25 96 GLN A CA 1
ATOM 779 C C . GLN A 1 96 ? 9.179 -1.920 6.891 1.00 97.25 96 GLN A C 1
ATOM 781 O O . GLN A 1 96 ? 9.723 -0.988 7.479 1.00 97.25 96 GLN A O 1
ATOM 786 N N . PHE A 1 97 ? 7.901 -1.856 6.497 1.00 96.44 97 PHE A N 1
ATOM 787 C CA . PHE A 1 97 ? 7.048 -0.689 6.770 1.00 96.44 97 PHE A CA 1
ATOM 788 C C . PHE A 1 97 ? 6.882 -0.419 8.272 1.00 96.44 97 PHE A C 1
ATOM 790 O O . PHE A 1 97 ? 6.961 0.730 8.694 1.00 96.44 97 PHE A O 1
ATOM 797 N N . ALA A 1 98 ? 6.711 -1.457 9.097 1.00 96.06 98 ALA A N 1
ATOM 798 C CA . ALA A 1 98 ? 6.629 -1.312 10.557 1.00 96.06 98 ALA A CA 1
ATOM 799 C C . ALA A 1 98 ? 7.900 -0.715 11.187 1.00 96.06 98 ALA A C 1
ATOM 801 O O . ALA A 1 98 ? 7.850 0.015 12.186 1.00 96.06 98 ALA A O 1
ATOM 802 N N . ASN A 1 99 ? 9.052 -1.017 10.594 1.00 95.38 99 ASN A N 1
ATOM 803 C CA . ASN A 1 99 ? 10.340 -0.532 11.067 1.00 95.38 99 ASN A CA 1
ATOM 804 C C . ASN A 1 99 ? 10.751 0.805 10.447 1.00 95.38 99 ASN A C 1
ATOM 806 O O . ASN A 1 99 ? 11.616 1.467 11.019 1.00 95.38 99 ASN A O 1
ATOM 810 N N . ALA A 1 100 ? 10.109 1.229 9.355 1.00 93.38 100 ALA A N 1
ATOM 811 C CA . ALA A 1 100 ? 10.408 2.481 8.679 1.00 93.38 100 ALA A CA 1
ATOM 812 C C . ALA A 1 100 ? 10.291 3.673 9.640 1.00 93.38 100 ALA A C 1
ATOM 814 O O . ALA A 1 100 ? 9.273 3.886 10.303 1.00 93.38 100 ALA A O 1
ATOM 815 N N . ASP A 1 101 ? 11.364 4.452 9.709 1.00 93.50 101 ASP A N 1
ATOM 816 C CA . ASP A 1 101 ? 11.390 5.755 10.350 1.00 93.50 101 ASP A CA 1
ATOM 817 C C . ASP A 1 101 ? 12.390 6.624 9.591 1.00 93.50 101 ASP A C 1
ATOM 819 O O . ASP A 1 101 ? 13.503 6.192 9.291 1.00 93.50 101 ASP A O 1
ATOM 823 N N . TYR A 1 102 ? 11.970 7.821 9.211 1.00 90.88 102 TYR A N 1
ATOM 824 C CA . TYR A 1 102 ? 12.748 8.719 8.364 1.00 90.88 102 TYR A CA 1
ATOM 825 C C . TYR A 1 102 ? 12.510 10.161 8.793 1.00 90.88 102 TYR A C 1
ATOM 827 O O . TYR A 1 102 ? 11.495 10.477 9.419 1.00 90.88 102 TYR A O 1
ATOM 835 N N . ILE A 1 103 ? 13.464 11.037 8.483 1.00 91.25 103 ILE A N 1
ATOM 836 C CA . ILE A 1 103 ? 13.401 12.440 8.882 1.00 91.25 103 ILE A CA 1
ATOM 837 C C . ILE A 1 103 ? 12.462 13.184 7.932 1.00 91.25 103 ILE A C 1
ATOM 839 O O . ILE A 1 103 ? 12.662 13.196 6.719 1.00 91.25 103 ILE A O 1
ATOM 843 N N . ILE A 1 104 ? 11.467 13.856 8.505 1.00 89.62 104 ILE A N 1
ATOM 844 C CA . ILE A 1 104 ? 10.588 14.797 7.820 1.00 89.62 104 ILE A CA 1
ATOM 845 C C . ILE A 1 104 ? 11.016 16.207 8.217 1.00 89.62 104 ILE A C 1
ATOM 847 O O . ILE A 1 104 ? 11.085 16.561 9.399 1.00 89.62 104 ILE A O 1
ATOM 851 N N . GLN A 1 105 ? 11.325 17.019 7.209 1.00 85.25 105 GLN A N 1
ATOM 852 C CA . GLN A 1 105 ? 11.717 18.407 7.398 1.00 85.25 105 GLN A CA 1
ATOM 853 C C . GLN A 1 105 ? 10.541 19.334 7.076 1.00 85.25 105 GLN A C 1
ATOM 855 O O . GLN A 1 105 ? 10.183 19.513 5.916 1.00 85.25 105 GLN A O 1
ATOM 860 N N . SER A 1 106 ? 9.966 19.962 8.104 1.00 78.94 106 SER A N 1
ATOM 861 C CA . SER A 1 106 ? 8.868 20.938 7.958 1.00 78.94 106 SER A CA 1
ATOM 862 C C . SER A 1 106 ? 9.348 22.397 8.027 1.00 78.94 106 SER A C 1
ATOM 864 O O . SER A 1 106 ? 8.537 23.318 8.073 1.00 78.94 106 SER A O 1
ATOM 866 N N . GLY A 1 107 ? 10.667 22.623 8.071 1.00 80.31 107 GLY A N 1
ATOM 867 C CA . GLY A 1 107 ? 11.304 23.943 8.079 1.00 80.31 107 GLY A CA 1
ATOM 868 C C . GLY A 1 107 ? 12.826 23.857 8.278 1.00 80.31 107 GLY A C 1
ATOM 869 O O . GLY A 1 107 ? 13.351 22.760 8.475 1.00 80.31 107 GLY A O 1
ATOM 870 N N . PRO A 1 108 ? 13.562 24.9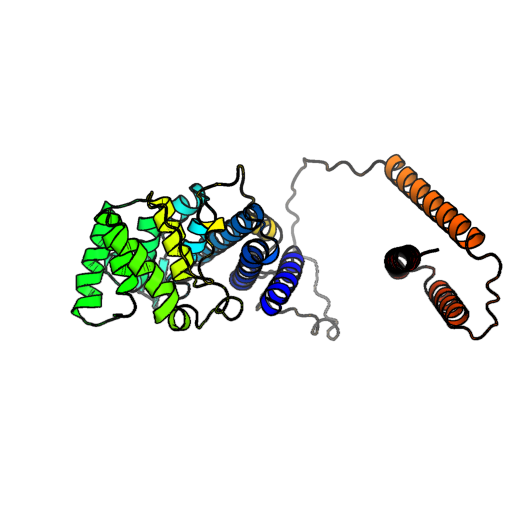85 8.264 1.00 80.25 108 PRO A N 1
ATOM 871 C CA . PRO A 1 108 ? 15.026 24.990 8.394 1.00 80.25 108 PRO A CA 1
ATOM 872 C C . PRO A 1 108 ? 15.530 24.290 9.665 1.00 80.25 108 PRO A C 1
ATOM 874 O O . PRO A 1 108 ? 16.495 23.534 9.612 1.00 80.25 108 PRO A O 1
ATOM 877 N N . ASN A 1 109 ? 14.809 24.471 10.777 1.00 84.62 109 ASN A N 1
ATOM 878 C CA . ASN A 1 109 ? 15.194 23.983 12.106 1.00 84.62 109 ASN A CA 1
ATOM 879 C C . ASN A 1 109 ? 14.202 22.971 12.703 1.00 84.62 109 ASN A C 1
ATOM 881 O O . ASN A 1 109 ? 14.317 22.624 13.873 1.00 84.62 109 ASN A O 1
ATOM 885 N N . ASN A 1 110 ? 13.209 22.515 11.931 1.00 85.00 110 ASN A N 1
ATOM 886 C CA . ASN A 1 110 ? 12.199 21.573 12.411 1.00 85.00 110 ASN A CA 1
ATOM 887 C C . ASN A 1 110 ? 12.352 20.241 11.677 1.00 85.00 110 ASN A C 1
ATOM 889 O O . ASN A 1 110 ? 11.836 20.065 10.569 1.00 85.00 110 ASN A O 1
ATOM 893 N N . LYS A 1 111 ? 13.107 19.338 12.302 1.00 90.62 111 LYS A N 1
ATOM 894 C CA . LYS A 1 111 ? 13.315 17.963 11.858 1.00 90.62 111 LYS A CA 1
ATOM 895 C C . LYS A 1 111 ? 12.706 17.049 12.906 1.00 90.62 111 LYS A C 1
ATOM 897 O O . LYS A 1 111 ? 13.107 17.108 14.064 1.00 90.62 111 LYS A O 1
ATOM 902 N N . LYS A 1 112 ? 11.746 16.237 12.487 1.00 92.06 112 LYS A N 1
ATOM 903 C CA . LYS A 1 112 ? 11.150 15.187 13.310 1.00 92.06 112 LYS A CA 1
ATOM 904 C C . LYS A 1 112 ? 11.137 13.901 12.513 1.00 92.06 112 LYS A C 1
ATOM 906 O O . LYS A 1 112 ? 11.067 13.945 11.284 1.00 92.06 112 LYS A O 1
ATOM 911 N N . THR A 1 113 ? 11.198 12.767 13.184 1.00 93.19 113 THR A N 1
ATOM 912 C CA . THR A 1 113 ? 11.000 11.491 12.505 1.00 93.19 113 THR A CA 1
ATOM 913 C C . THR A 1 113 ? 9.517 11.244 12.235 1.00 93.19 113 THR A C 1
ATOM 915 O O . THR A 1 113 ? 8.638 11.816 12.890 1.00 93.19 113 THR A O 1
ATOM 918 N N . PHE A 1 114 ? 9.216 10.381 11.267 1.00 93.06 114 PHE A N 1
ATOM 919 C CA . PHE A 1 114 ? 7.858 9.902 11.011 1.00 93.06 114 PHE A CA 1
ATOM 920 C C . PHE A 1 114 ? 7.174 9.409 12.297 1.00 93.06 114 PHE A C 1
ATOM 922 O O . PHE A 1 114 ? 6.042 9.808 12.589 1.00 93.06 114 PHE A O 1
ATOM 929 N N . LYS A 1 115 ? 7.873 8.606 13.108 1.00 93.31 115 LYS A N 1
ATOM 930 C CA . LYS A 1 115 ? 7.333 8.075 14.369 1.00 93.31 115 LYS A CA 1
ATOM 931 C C . LYS A 1 115 ? 7.080 9.168 15.407 1.00 93.31 115 LYS A C 1
ATOM 933 O O . LYS A 1 115 ? 6.085 9.095 16.130 1.00 93.31 115 LYS A O 1
ATOM 938 N N . GLU A 1 116 ? 7.923 10.197 15.474 1.00 93.38 116 GLU A N 1
ATOM 939 C CA . GLU A 1 116 ? 7.700 11.348 16.358 1.00 93.38 116 GLU A CA 1
ATOM 940 C C . GLU A 1 116 ? 6.441 12.133 15.970 1.00 93.38 116 GLU A C 1
ATOM 942 O O . GLU A 1 116 ? 5.647 12.487 16.846 1.00 93.38 116 GLU A O 1
ATOM 947 N N . ILE A 1 117 ? 6.222 12.361 14.669 1.00 90.94 117 ILE A N 1
ATOM 948 C CA . ILE A 1 117 ? 5.033 13.063 14.157 1.00 90.94 117 ILE A CA 1
ATOM 949 C C . ILE A 1 117 ? 3.763 12.223 14.367 1.00 90.94 117 ILE A C 1
ATOM 951 O O . ILE A 1 117 ? 2.730 12.742 14.796 1.00 90.94 117 ILE A O 1
ATOM 955 N N . ALA A 1 118 ? 3.830 10.909 14.142 1.00 91.56 118 ALA A N 1
ATOM 956 C CA . ALA A 1 118 ? 2.713 10.009 14.419 1.00 91.56 118 ALA A CA 1
ATOM 957 C C . ALA A 1 118 ? 2.339 9.999 15.914 1.00 91.56 118 ALA A C 1
ATOM 959 O O . ALA A 1 118 ? 1.158 10.073 16.260 1.00 91.56 118 ALA A O 1
ATOM 960 N N . LYS A 1 119 ? 3.333 9.991 16.813 1.00 89.56 119 LYS A N 1
ATOM 961 C CA . LYS A 1 119 ? 3.127 9.955 18.271 1.00 89.56 119 LYS A CA 1
ATOM 962 C C . LYS A 1 119 ? 2.371 11.172 18.809 1.00 89.56 119 LYS A C 1
ATOM 964 O O . LYS A 1 119 ? 1.587 11.028 19.745 1.00 89.56 119 LYS A O 1
ATOM 969 N N . ILE A 1 120 ? 2.584 12.355 18.234 1.00 85.00 120 ILE A N 1
ATOM 970 C CA . ILE A 1 120 ? 1.877 13.584 18.638 1.00 85.00 120 ILE A CA 1
ATOM 971 C C . ILE A 1 120 ? 0.461 13.695 18.047 1.00 85.00 120 ILE A C 1
ATOM 973 O O . ILE A 1 120 ? -0.245 14.662 18.329 1.00 85.00 120 ILE A O 1
ATOM 977 N N . GLY A 1 121 ? 0.021 12.706 17.259 1.00 77.25 121 GLY A N 1
ATOM 978 C CA . GLY A 1 121 ? -1.326 12.669 16.694 1.00 77.25 121 GLY A CA 1
ATOM 979 C C . GLY A 1 121 ? -1.540 13.639 15.535 1.00 77.25 121 GLY A C 1
ATOM 980 O O . GLY A 1 121 ? -2.663 14.089 15.322 1.00 77.25 121 GLY A O 1
ATOM 981 N N . GLU A 1 122 ? -0.484 13.988 14.798 1.00 80.12 122 GLU A N 1
ATOM 982 C CA . GLU A 1 122 ? -0.596 14.724 13.533 1.00 80.12 122 GLU A CA 1
ATOM 983 C C . GLU A 1 122 ? -0.979 13.784 12.372 1.00 80.12 122 GLU A C 1
ATOM 985 O O . GLU A 1 122 ? -1.253 12.607 12.587 1.00 80.12 122 GLU A O 1
ATOM 990 N N . SER A 1 123 ? -1.052 14.285 11.132 1.00 77.81 123 SER A N 1
ATOM 991 C CA . SER A 1 123 ? -1.565 13.553 9.954 1.00 77.81 123 SER A CA 1
ATOM 992 C C . SER A 1 123 ? -0.999 12.139 9.778 1.00 77.81 123 SER A C 1
ATOM 994 O O . SER A 1 123 ? -1.716 11.232 9.354 1.00 77.81 123 SER A O 1
ATOM 996 N N . HIS A 1 124 ? 0.261 11.931 10.150 1.00 90.06 124 HIS A N 1
ATOM 997 C CA . HIS A 1 124 ? 0.997 10.675 9.997 1.00 90.06 124 HIS A CA 1
ATOM 998 C C . HIS A 1 124 ? 0.512 9.549 10.900 1.00 90.06 124 HIS A C 1
ATOM 1000 O O . HIS A 1 124 ? 0.730 8.383 10.572 1.00 90.06 124 HIS A O 1
ATOM 1006 N N . ILE A 1 125 ? -0.203 9.864 11.987 1.00 92.19 125 ILE A N 1
ATOM 1007 C CA . ILE A 1 125 ? -0.781 8.837 12.860 1.00 92.19 125 ILE A CA 1
ATOM 1008 C C . ILE A 1 125 ? -1.735 7.922 12.091 1.00 92.19 125 ILE A C 1
ATOM 1010 O O . ILE A 1 125 ? -1.828 6.740 12.402 1.00 92.19 125 ILE A O 1
ATOM 1014 N N . TYR A 1 126 ? -2.413 8.425 11.057 1.00 91.50 126 TYR A N 1
ATOM 1015 C CA . TYR A 1 126 ? -3.298 7.611 10.227 1.00 91.50 126 TYR A CA 1
ATOM 1016 C C . TYR A 1 126 ? -2.521 6.502 9.500 1.00 91.50 126 TYR A C 1
ATOM 1018 O O . TYR A 1 126 ? -2.929 5.343 9.508 1.00 91.50 126 TYR A O 1
ATOM 1026 N N . ILE A 1 127 ? -1.359 6.839 8.942 1.00 93.75 127 ILE A N 1
ATOM 1027 C CA . ILE A 1 127 ? -0.499 5.884 8.239 1.00 93.75 127 ILE A CA 1
ATOM 1028 C C . ILE A 1 127 ? 0.112 4.880 9.199 1.00 93.75 127 ILE A C 1
ATOM 1030 O O . ILE A 1 127 ? 0.070 3.677 8.958 1.00 93.75 127 ILE A O 1
ATOM 1034 N N . ASP A 1 128 ? 0.603 5.370 10.328 1.00 96.00 128 ASP A N 1
ATOM 1035 C CA . ASP A 1 128 ? 1.119 4.527 11.393 1.00 96.00 128 ASP A CA 1
ATOM 1036 C C . ASP A 1 128 ? 0.033 3.575 11.942 1.00 96.00 128 ASP A C 1
ATOM 1038 O O . ASP A 1 128 ? 0.311 2.419 12.236 1.00 96.00 128 ASP A O 1
ATOM 1042 N N . THR A 1 129 ? -1.236 3.995 11.976 1.00 96.44 129 THR A N 1
ATOM 1043 C CA . THR A 1 129 ? -2.382 3.139 12.342 1.00 96.44 129 THR A CA 1
ATOM 1044 C C . THR A 1 129 ? -2.614 2.022 11.320 1.00 96.44 129 THR A C 1
ATOM 1046 O O . THR A 1 129 ? -2.810 0.870 11.712 1.00 96.44 129 THR A O 1
ATOM 1049 N N . ILE A 1 130 ? -2.522 2.321 10.017 1.00 97.31 130 ILE A N 1
ATOM 1050 C CA . ILE A 1 130 ? -2.568 1.301 8.956 1.00 97.31 130 ILE A CA 1
ATOM 1051 C C . ILE A 1 130 ? -1.421 0.301 9.139 1.00 97.31 130 ILE A C 1
ATOM 1053 O O . ILE A 1 130 ? -1.667 -0.902 9.217 1.00 97.31 130 ILE A O 1
ATOM 1057 N N . ILE A 1 131 ? -0.185 0.783 9.274 1.00 97.56 131 ILE A N 1
ATOM 1058 C CA . ILE A 1 131 ? 1.006 -0.064 9.428 1.00 97.56 131 ILE A CA 1
ATOM 1059 C C . ILE A 1 131 ? 0.877 -0.970 10.661 1.00 97.56 131 ILE A C 1
ATOM 1061 O O . ILE A 1 131 ? 1.096 -2.178 10.560 1.00 97.56 131 ILE A O 1
ATOM 1065 N N . LYS A 1 132 ? 0.433 -0.417 11.798 1.00 98.12 132 LYS A N 1
ATOM 1066 C CA . LYS A 1 132 ? 0.199 -1.177 13.034 1.00 98.12 132 LYS A CA 1
ATOM 1067 C C . LYS A 1 132 ? -0.906 -2.229 12.913 1.00 98.12 132 LYS A C 1
ATOM 1069 O O . LYS A 1 132 ? -0.855 -3.282 13.542 1.00 98.12 132 LYS A O 1
ATOM 1074 N N . SER A 1 133 ? -1.924 -1.966 12.096 1.00 98.31 133 SER A N 1
ATOM 1075 C CA . SER A 1 133 ? -2.959 -2.963 11.808 1.00 98.31 133 SER A CA 1
ATOM 1076 C C . SER A 1 133 ? -2.454 -4.094 10.903 1.00 98.31 133 SER A C 1
ATOM 1078 O O . SER A 1 133 ? -2.872 -5.237 11.066 1.00 98.31 133 SER A O 1
ATOM 1080 N N . MET A 1 134 ? -1.523 -3.806 9.986 1.00 97.81 134 MET A N 1
ATOM 1081 C CA . MET A 1 134 ? -0.923 -4.798 9.086 1.00 97.81 134 MET A CA 1
ATOM 1082 C C . MET A 1 134 ? 0.076 -5.713 9.801 1.00 97.81 134 MET A C 1
ATOM 1084 O O . MET A 1 134 ? 0.110 -6.908 9.530 1.00 97.81 134 MET A O 1
ATOM 1088 N N . ASN A 1 135 ? 0.885 -5.174 10.717 1.00 97.62 135 ASN A N 1
ATOM 1089 C CA . ASN A 1 135 ? 1.877 -5.953 11.469 1.00 97.62 135 ASN A CA 1
ATOM 1090 C C . ASN A 1 135 ? 1.327 -6.546 12.785 1.00 97.62 135 ASN A C 1
ATOM 1092 O O . ASN A 1 135 ? 2.089 -7.131 13.552 1.00 97.62 135 ASN A O 1
ATOM 1096 N N . LYS A 1 136 ? 0.021 -6.392 13.048 1.00 97.69 136 LYS A N 1
ATOM 1097 C CA . LYS A 1 136 ? -0.678 -6.871 14.254 1.00 97.69 136 LYS A CA 1
ATOM 1098 C C . LYS A 1 136 ? -0.147 -6.293 15.574 1.00 97.69 136 LYS A C 1
ATOM 1100 O O . LYS A 1 136 ? -0.281 -6.920 16.626 1.00 97.69 136 LYS A O 1
ATOM 1105 N N . ASP A 1 137 ? 0.399 -5.078 15.567 1.00 98.00 137 ASP A N 1
ATOM 1106 C CA . ASP A 1 137 ? 0.709 -4.338 16.796 1.00 98.00 137 ASP A CA 1
ATOM 1107 C C . ASP A 1 137 ? -0.580 -3.782 17.429 1.00 98.00 137 ASP A C 1
ATOM 1109 O O . ASP A 1 137 ? -0.872 -2.586 17.386 1.00 98.00 137 ASP A O 1
ATOM 1113 N N . HIS A 1 138 ? -1.384 -4.661 18.037 1.00 97.19 138 HIS A N 1
ATOM 1114 C CA . HIS A 1 138 ? -2.661 -4.287 18.656 1.00 97.19 138 HIS A CA 1
ATOM 1115 C C . HIS A 1 138 ? -2.502 -3.278 19.803 1.00 97.19 138 HIS A C 1
ATOM 1117 O O . HIS A 1 138 ? -3.387 -2.445 20.032 1.00 97.19 138 HIS A O 1
ATOM 1123 N N . LYS A 1 139 ? -1.371 -3.320 20.521 1.00 97.50 139 LYS A N 1
ATOM 1124 C CA . LYS A 1 139 ? -1.085 -2.380 21.611 1.00 97.50 139 LYS A CA 1
ATOM 1125 C C . LYS A 1 139 ? -0.859 -0.980 21.053 1.00 97.50 139 LYS A C 1
ATOM 1127 O O . LYS A 1 139 ? -1.518 -0.038 21.492 1.00 97.50 139 LYS A O 1
ATOM 1132 N N . GLY A 1 140 ? 0.036 -0.840 20.079 1.00 96.62 140 GLY A N 1
ATOM 1133 C CA . GLY A 1 140 ? 0.276 0.436 19.423 1.00 96.62 140 GLY A CA 1
ATOM 1134 C C . GLY A 1 140 ? -0.956 0.935 18.665 1.00 96.62 140 GLY A C 1
ATOM 1135 O O . GLY A 1 140 ? -1.258 2.125 18.709 1.00 96.62 140 GLY A O 1
ATOM 1136 N N . LEU A 1 141 ? -1.715 0.035 18.033 1.00 97.19 141 LEU A N 1
ATOM 1137 C CA . LEU A 1 141 ? -2.961 0.364 17.343 1.00 97.19 141 LEU A CA 1
ATOM 1138 C C . LEU A 1 141 ? -3.987 0.973 18.310 1.00 97.19 141 LEU A C 1
ATOM 1140 O O . LEU A 1 141 ? -4.584 2.005 18.012 1.00 97.19 141 LEU A O 1
ATOM 1144 N N . SER A 1 142 ? -4.138 0.389 19.502 1.00 96.62 142 SER A N 1
ATOM 1145 C CA . SER A 1 142 ? -5.024 0.916 20.548 1.00 96.62 142 SER A CA 1
ATOM 1146 C C . SER A 1 142 ? -4.614 2.319 21.008 1.00 96.62 142 SER A C 1
ATOM 1148 O O . SER A 1 142 ? -5.471 3.191 21.167 1.00 96.62 142 SER A O 1
ATOM 1150 N N . LEU A 1 143 ? -3.308 2.559 21.179 1.00 95.12 143 LEU A N 1
ATOM 1151 C CA . LEU A 1 143 ? -2.778 3.882 21.529 1.00 95.12 143 LEU A CA 1
ATOM 1152 C C . LEU A 1 143 ? -3.067 4.909 20.430 1.00 95.12 143 LEU A C 1
ATOM 1154 O O . LEU A 1 143 ? -3.520 6.015 20.727 1.00 95.12 143 LEU A O 1
ATOM 1158 N N . ASN A 1 144 ? -2.879 4.531 19.165 1.00 94.75 144 ASN A N 1
ATOM 1159 C CA . ASN A 1 144 ? -3.157 5.418 18.045 1.00 94.75 144 ASN A CA 1
ATOM 1160 C C . ASN A 1 144 ? -4.638 5.789 17.954 1.00 94.75 144 ASN A C 1
ATOM 1162 O O . ASN A 1 144 ? -4.964 6.965 17.802 1.00 94.75 144 ASN A O 1
ATOM 1166 N N . ILE A 1 145 ? -5.541 4.814 18.101 1.00 93.56 145 ILE A N 1
ATOM 1167 C CA . ILE A 1 145 ? -6.990 5.058 18.102 1.00 93.56 145 ILE A CA 1
ATOM 1168 C C . ILE A 1 145 ? -7.364 6.063 19.198 1.00 93.56 145 ILE A C 1
ATOM 1170 O O . ILE A 1 145 ? -8.162 6.971 18.957 1.00 93.56 145 ILE A O 1
ATOM 1174 N N . GLN A 1 146 ? -6.785 5.930 20.395 1.00 92.06 146 GLN A N 1
ATOM 1175 C CA . GLN A 1 146 ? -7.048 6.862 21.488 1.00 92.06 146 GLN A CA 1
ATOM 1176 C C . GLN A 1 146 ? -6.582 8.285 21.140 1.00 92.06 146 GLN A C 1
ATOM 1178 O O . GLN A 1 146 ? -7.373 9.227 21.223 1.00 92.06 146 GLN A O 1
ATOM 1183 N N . SER A 1 147 ? -5.353 8.435 20.642 1.00 89.69 147 SER A N 1
ATOM 1184 C CA . SER A 1 147 ? -4.824 9.725 20.180 1.00 89.69 147 SER A CA 1
ATOM 1185 C C . SER A 1 147 ? -5.668 10.339 19.055 1.00 89.69 147 SER A C 1
ATOM 1187 O O . SER A 1 147 ? -5.960 11.535 19.078 1.00 89.69 147 SER A O 1
ATOM 1189 N N . MET A 1 148 ? -6.139 9.533 18.097 1.00 88.44 148 MET A N 1
ATOM 1190 C CA . MET A 1 148 ? -7.029 9.988 17.022 1.00 88.44 148 MET A CA 1
ATOM 1191 C C . MET A 1 148 ? -8.366 10.520 17.562 1.00 88.44 148 MET A C 1
ATOM 1193 O O . MET A 1 148 ? -8.857 11.548 17.087 1.00 88.44 148 MET A O 1
ATOM 1197 N N . LYS A 1 149 ? -8.957 9.876 18.578 1.00 87.81 149 LYS A N 1
ATOM 1198 C CA . LYS A 1 149 ? -10.182 10.376 19.229 1.00 87.81 149 LYS A CA 1
ATOM 1199 C C . LYS A 1 149 ? -9.952 11.711 19.919 1.00 87.81 149 LYS A C 1
ATOM 1201 O O . LYS A 1 149 ? -10.785 12.612 19.799 1.00 87.81 149 LYS A O 1
ATOM 1206 N N . ASP A 1 150 ? -8.833 11.828 20.624 1.00 84.62 150 ASP A N 1
ATOM 1207 C CA . ASP A 1 150 ? -8.510 13.004 21.423 1.00 84.62 150 ASP A CA 1
ATOM 1208 C C . ASP A 1 150 ? -8.165 14.224 20.560 1.00 84.62 150 ASP A C 1
ATOM 1210 O O . ASP A 1 150 ? -8.591 15.342 20.865 1.00 84.62 150 ASP A O 1
ATOM 1214 N N . VAL A 1 151 ? -7.453 14.013 19.450 1.00 78.94 151 VAL A N 1
ATOM 1215 C CA . VAL A 1 151 ? -6.967 15.095 18.585 1.00 78.94 151 VAL A CA 1
ATOM 1216 C C . VAL A 1 151 ? -7.928 15.412 17.440 1.00 78.94 151 VAL A C 1
ATOM 1218 O O . VAL A 1 151 ? -8.219 16.587 17.207 1.00 78.94 151 VAL A O 1
ATOM 1221 N N . PHE A 1 152 ? -8.426 14.407 16.717 1.00 75.38 152 PHE A N 1
ATOM 1222 C CA . PHE A 1 152 ? -9.164 14.626 15.470 1.00 75.38 152 PHE A CA 1
ATOM 1223 C C . PHE A 1 152 ? -10.663 14.734 15.697 1.00 75.38 152 PHE A C 1
ATOM 1225 O O . PHE A 1 152 ? -11.275 15.757 15.382 1.00 75.38 152 PHE A O 1
ATOM 1232 N N . ILE A 1 153 ? -11.255 13.712 16.312 1.00 69.19 153 ILE A N 1
ATOM 1233 C CA . ILE A 1 153 ? -12.715 13.609 16.392 1.00 69.19 153 ILE A CA 1
ATOM 1234 C C . ILE A 1 153 ? -13.288 14.652 17.342 1.00 69.19 153 ILE A C 1
ATOM 1236 O O . ILE A 1 153 ? -14.198 15.387 16.956 1.00 69.19 153 ILE A O 1
ATOM 1240 N N . LYS A 1 154 ? -12.718 14.790 18.546 1.00 70.94 154 LYS A N 1
ATOM 1241 C CA . LYS A 1 154 ? -13.165 15.809 19.511 1.00 70.94 154 LYS A CA 1
ATOM 1242 C C . LYS A 1 154 ? -13.075 17.229 18.946 1.00 70.94 154 LYS A C 1
ATOM 1244 O O . LYS A 1 154 ? -13.946 18.048 19.218 1.00 70.94 154 LYS A O 1
ATOM 1249 N N . LYS A 1 155 ? -12.068 17.518 18.115 1.00 75.38 155 LYS A N 1
ATOM 1250 C CA . LYS A 1 155 ? -11.879 18.840 17.490 1.00 75.38 155 LYS A CA 1
ATOM 1251 C C . LYS A 1 155 ? -12.629 19.005 16.162 1.00 75.38 155 LYS A C 1
ATOM 1253 O O . LYS A 1 155 ? -12.425 20.013 15.490 1.00 75.38 155 LYS A O 1
ATOM 1258 N N . LYS A 1 156 ? -13.451 18.023 15.755 1.00 71.25 156 LYS A N 1
ATOM 1259 C CA . LYS A 1 156 ? -14.095 17.927 14.426 1.00 71.25 156 LYS A CA 1
ATOM 1260 C C . LYS A 1 156 ? -13.117 18.061 13.247 1.00 71.25 156 LYS A C 1
ATOM 1262 O O . LYS A 1 156 ? -13.533 18.305 12.116 1.00 71.25 156 LYS A O 1
ATOM 1267 N N . LYS A 1 157 ? -11.817 17.878 13.486 1.00 67.12 157 LYS A N 1
ATOM 1268 C CA . LYS A 1 157 ? -10.809 17.828 12.432 1.00 67.12 157 LYS A CA 1
ATOM 1269 C C . LYS A 1 157 ? -10.875 16.428 11.833 1.00 67.12 157 LYS A C 1
ATOM 1271 O O . LYS A 1 157 ? -10.713 15.446 12.541 1.00 67.12 157 LYS A O 1
ATOM 1276 N N . ASN A 1 158 ? -11.126 16.332 10.533 1.00 70.38 158 ASN A N 1
ATOM 1277 C CA . ASN A 1 158 ? -11.083 15.076 9.783 1.00 70.38 158 ASN A CA 1
ATOM 1278 C C . ASN A 1 158 ? -12.159 14.023 10.132 1.00 70.38 158 ASN A C 1
ATOM 1280 O O . ASN A 1 158 ? -11.876 12.826 10.141 1.00 70.38 158 ASN A O 1
ATOM 1284 N N . ALA A 1 159 ? -13.417 14.437 10.325 1.00 75.88 159 ALA A N 1
ATOM 1285 C CA . ALA A 1 159 ? -14.557 13.509 10.448 1.00 75.88 159 ALA A CA 1
ATOM 1286 C C . ALA A 1 159 ? -14.668 12.496 9.279 1.00 75.88 159 ALA A C 1
ATOM 1288 O O . ALA A 1 159 ? -15.245 11.424 9.436 1.00 75.88 159 ALA A O 1
ATOM 1289 N N . VAL A 1 160 ? -14.050 12.808 8.134 1.00 81.31 160 VAL A N 1
ATOM 1290 C CA . VAL A 1 160 ? -13.861 11.919 6.974 1.00 81.31 160 VAL A CA 1
ATOM 1291 C C . VAL A 1 160 ? -13.148 10.595 7.296 1.00 81.31 160 VAL A C 1
ATOM 1293 O O . VAL A 1 160 ? -13.323 9.636 6.550 1.00 81.31 160 VAL A O 1
ATOM 1296 N N . PHE A 1 161 ? -12.385 10.515 8.395 1.00 86.06 161 PHE A N 1
ATOM 1297 C CA . PHE A 1 161 ? -11.711 9.285 8.843 1.00 86.06 161 PHE A CA 1
ATOM 1298 C C . PHE A 1 161 ? -12.509 8.479 9.880 1.00 86.06 161 PHE A C 1
ATOM 1300 O O . PHE A 1 161 ? -11.998 7.515 10.448 1.00 86.06 161 PHE A O 1
ATOM 1307 N N . ALA A 1 162 ? -13.760 8.855 10.170 1.00 89.25 162 ALA A N 1
ATOM 1308 C CA . ALA A 1 162 ? -14.608 8.083 11.078 1.00 89.25 162 ALA A CA 1
ATOM 1309 C C . ALA A 1 162 ? -14.811 6.613 10.639 1.00 89.25 162 ALA A C 1
ATOM 1311 O O . ALA A 1 162 ? -14.742 5.741 11.510 1.00 89.25 162 ALA A O 1
ATOM 1312 N N . PRO A 1 163 ? -15.018 6.292 9.340 1.00 93.56 163 PRO A N 1
ATOM 1313 C CA . PRO A 1 163 ? -15.088 4.900 8.889 1.00 93.56 163 PRO A CA 1
ATOM 1314 C C . PRO A 1 163 ? -13.791 4.142 9.180 1.00 93.56 163 PRO A C 1
ATOM 1316 O O . PRO A 1 163 ? -13.825 3.005 9.638 1.00 93.56 163 PRO A O 1
ATOM 1319 N N . ASP A 1 164 ? -12.649 4.796 8.975 1.00 94.19 164 ASP A N 1
ATOM 1320 C CA . ASP A 1 164 ? -11.332 4.217 9.196 1.00 94.19 164 ASP A CA 1
ATOM 1321 C C . ASP A 1 164 ? -11.097 3.908 10.677 1.00 94.19 164 ASP A C 1
ATOM 1323 O O . ASP A 1 164 ? -10.706 2.800 11.036 1.00 94.19 164 ASP A O 1
ATOM 1327 N N . MET A 1 165 ? -11.436 4.843 11.567 1.00 93.38 165 MET A N 1
ATOM 1328 C CA . MET A 1 165 ? -11.360 4.588 13.005 1.00 93.38 165 MET A CA 1
ATOM 1329 C C . MET A 1 165 ? -12.280 3.434 13.423 1.00 93.38 165 MET A C 1
ATOM 1331 O O . MET A 1 165 ? -11.869 2.584 14.211 1.00 93.38 165 MET A O 1
ATOM 1335 N N . ASN A 1 166 ? -13.506 3.375 12.894 1.00 96.12 166 ASN A N 1
ATOM 1336 C CA . ASN A 1 166 ? -14.426 2.280 13.194 1.00 96.12 166 ASN A CA 1
ATOM 1337 C C . ASN A 1 166 ? -13.863 0.923 12.756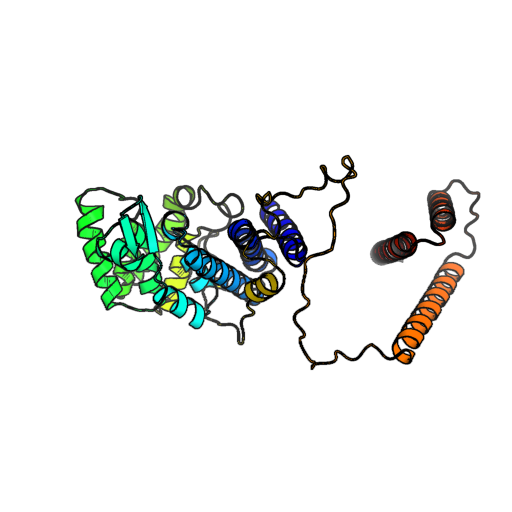 1.00 96.12 166 ASN A C 1
ATOM 1339 O O . ASN A 1 166 ? -13.998 -0.048 13.500 1.00 96.12 166 ASN A O 1
ATOM 1343 N N . PHE A 1 167 ? -13.199 0.866 11.602 1.00 98.31 167 PHE A N 1
ATOM 1344 C CA . PHE A 1 167 ? -12.503 -0.327 11.133 1.00 98.31 167 PHE A CA 1
ATOM 1345 C C . PHE A 1 167 ? -11.424 -0.781 12.130 1.00 98.31 167 PHE A C 1
ATOM 1347 O O . PHE A 1 167 ? -11.458 -1.923 12.590 1.00 98.31 167 PHE A O 1
ATOM 1354 N N . PHE A 1 168 ? -10.523 0.117 12.542 1.00 98.06 168 PHE A N 1
ATOM 1355 C CA . PHE A 1 168 ? -9.447 -0.225 13.482 1.00 98.06 168 PHE A CA 1
ATOM 1356 C C . PHE A 1 168 ? -9.962 -0.597 14.879 1.00 98.06 168 PHE A C 1
ATOM 1358 O O . PHE A 1 168 ? -9.451 -1.523 15.507 1.00 98.06 168 PHE A O 1
ATOM 1365 N N . GLU A 1 169 ? -11.007 0.074 15.367 1.00 97.75 169 GLU A N 1
ATOM 1366 C CA . GLU A 1 169 ? -11.685 -0.325 16.603 1.00 97.75 169 GLU A CA 1
ATOM 1367 C C . GLU A 1 169 ? -12.310 -1.713 16.499 1.00 97.75 169 GLU A C 1
ATOM 1369 O O . GLU A 1 169 ? -12.309 -2.452 17.483 1.00 97.75 169 GLU A O 1
ATOM 1374 N N . GLY A 1 170 ? -12.855 -2.051 15.329 1.00 98.56 170 GLY A N 1
ATOM 1375 C CA . GLY A 1 170 ? -13.396 -3.372 15.050 1.00 98.56 170 GLY A CA 1
ATOM 1376 C C . GLY A 1 170 ? -12.330 -4.456 15.193 1.00 98.56 170 GLY A C 1
ATOM 1377 O O . GLY A 1 170 ? -12.579 -5.448 15.869 1.00 98.56 170 GLY A O 1
ATOM 1378 N N . ILE A 1 171 ? -11.120 -4.218 14.669 1.00 98.56 171 ILE A N 1
ATOM 1379 C CA . ILE A 1 171 ? -9.974 -5.129 14.841 1.00 98.56 171 ILE A CA 1
ATOM 1380 C C . ILE A 1 171 ? -9.669 -5.346 16.328 1.00 98.56 171 ILE A C 1
ATOM 1382 O O . ILE A 1 171 ? -9.631 -6.484 16.782 1.00 98.56 171 ILE A O 1
ATOM 1386 N N . ILE A 1 172 ? -9.503 -4.272 17.109 1.00 98.38 172 ILE A N 1
ATOM 1387 C CA . ILE A 1 172 ? -9.161 -4.377 18.541 1.00 98.38 172 ILE A CA 1
ATOM 1388 C C . ILE A 1 172 ? -10.242 -5.107 19.347 1.00 98.38 172 ILE A C 1
ATOM 1390 O O . ILE A 1 172 ? -9.935 -5.823 20.297 1.00 98.38 172 ILE A O 1
ATOM 1394 N N . LYS A 1 173 ? -11.512 -4.921 18.981 1.00 98.12 173 LYS A N 1
ATOM 1395 C CA . LYS A 1 173 ? -12.656 -5.516 19.682 1.00 98.12 173 LYS A CA 1
ATOM 1396 C C . LYS A 1 173 ? -13.070 -6.883 19.138 1.00 98.12 173 LYS A C 1
ATOM 1398 O O . LYS A 1 173 ? -14.022 -7.452 19.661 1.00 98.12 173 LYS A O 1
ATOM 1403 N N . ASN A 1 174 ? -12.389 -7.397 18.112 1.00 98.06 174 ASN A N 1
ATOM 1404 C CA . ASN A 1 174 ? -12.810 -8.577 17.352 1.00 98.06 174 ASN A CA 1
ATOM 1405 C C . ASN A 1 174 ? -14.261 -8.485 16.829 1.00 98.06 174 ASN A C 1
ATOM 1407 O O . ASN A 1 174 ? -14.982 -9.478 16.760 1.00 98.06 174 ASN A O 1
ATOM 1411 N N . ASP A 1 175 ? -14.699 -7.280 16.461 1.00 98.50 175 ASP A N 1
ATOM 1412 C CA . ASP A 1 175 ? -16.057 -6.991 15.994 1.00 98.50 175 ASP A CA 1
ATOM 1413 C C . ASP A 1 175 ? -16.119 -7.076 14.461 1.00 98.50 175 ASP A C 1
ATOM 1415 O O . ASP A 1 175 ? -15.912 -6.093 13.739 1.00 98.50 175 ASP A O 1
ATOM 1419 N N . LYS A 1 176 ? -16.390 -8.290 13.968 1.00 98.31 176 LYS A N 1
ATOM 1420 C CA . LYS A 1 176 ? -16.465 -8.610 12.533 1.00 98.31 176 LYS A CA 1
ATOM 1421 C C . LYS A 1 176 ? -17.493 -7.744 11.793 1.00 98.31 176 LYS A C 1
ATOM 1423 O O . LYS A 1 176 ? -17.217 -7.286 10.682 1.00 98.31 176 LYS A O 1
ATOM 1428 N N . ASP A 1 177 ? -18.639 -7.464 12.411 1.00 98.31 177 ASP A N 1
ATOM 1429 C CA . ASP A 1 177 ? -19.707 -6.662 11.806 1.00 98.31 177 ASP A CA 1
ATOM 1430 C C . ASP A 1 177 ? -19.284 -5.207 11.627 1.00 98.31 177 ASP A C 1
ATOM 1432 O O . ASP A 1 177 ? -19.551 -4.588 10.592 1.00 98.31 177 ASP A O 1
ATOM 1436 N N . LYS A 1 178 ? -18.604 -4.642 12.628 1.00 98.44 178 LYS A N 1
ATOM 143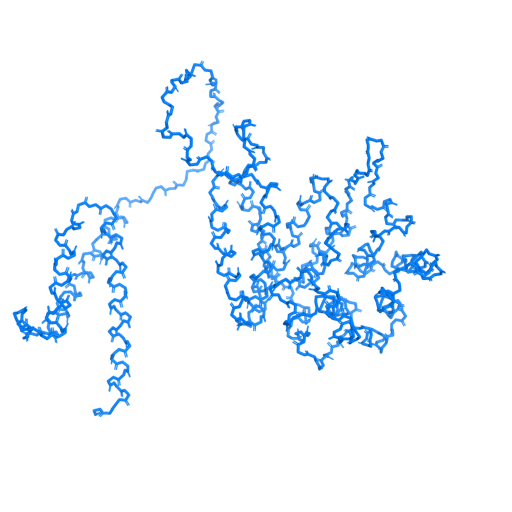7 C CA . LYS A 1 178 ? -18.083 -3.279 12.552 1.00 98.44 178 LYS A CA 1
ATOM 1438 C C . LYS A 1 178 ? -16.992 -3.144 11.498 1.00 98.44 178 LYS A C 1
ATOM 1440 O O . LYS A 1 178 ? -16.988 -2.150 10.765 1.00 98.44 178 LYS A O 1
ATOM 1445 N N . ILE A 1 179 ? -16.113 -4.139 11.379 1.00 98.69 179 ILE A N 1
ATOM 1446 C CA . ILE A 1 179 ? -15.106 -4.206 10.312 1.00 98.69 179 ILE A CA 1
ATOM 1447 C C . ILE A 1 179 ? -15.803 -4.204 8.945 1.00 98.69 179 ILE A C 1
ATOM 1449 O O . ILE A 1 179 ? -15.533 -3.329 8.118 1.00 98.69 179 ILE A O 1
ATOM 1453 N N . PHE A 1 180 ? -16.753 -5.120 8.738 1.00 98.62 180 PHE A N 1
ATOM 1454 C CA . PHE A 1 180 ? -17.484 -5.263 7.480 1.00 98.62 180 PHE A CA 1
ATOM 1455 C C . PHE A 1 180 ? -18.218 -3.975 7.079 1.00 98.62 180 PHE A C 1
ATOM 1457 O O . PHE A 1 180 ? -18.016 -3.459 5.977 1.00 98.62 180 PHE A O 1
ATOM 1464 N N . LYS A 1 181 ? -19.004 -3.392 7.996 1.00 98.25 181 LYS A N 1
ATOM 1465 C CA . LYS A 1 181 ? -19.752 -2.144 7.755 1.00 98.25 181 LYS A CA 1
ATOM 1466 C C . LYS A 1 181 ? -18.831 -0.976 7.407 1.00 98.25 181 LYS A C 1
ATOM 1468 O O . LYS A 1 181 ? -19.161 -0.177 6.532 1.00 98.25 181 LYS A O 1
ATOM 1473 N N . SER A 1 182 ? -17.674 -0.879 8.062 1.00 98.25 182 SER A N 1
ATOM 1474 C CA . SER A 1 182 ? -16.706 0.197 7.814 1.00 98.25 182 SER A CA 1
ATOM 1475 C C . SER A 1 182 ? -16.100 0.099 6.413 1.00 98.25 182 SER A C 1
ATOM 1477 O O . SER A 1 182 ? -16.056 1.095 5.689 1.00 98.25 182 SER A O 1
ATOM 1479 N N . ILE A 1 183 ? -15.709 -1.108 5.993 1.00 98.38 183 ILE A N 1
ATOM 1480 C CA . ILE A 1 183 ? -15.196 -1.366 4.640 1.00 98.38 183 ILE A CA 1
ATOM 1481 C C . ILE A 1 183 ? -16.276 -1.085 3.590 1.00 98.38 183 ILE A C 1
ATOM 1483 O O . ILE A 1 183 ? -16.008 -0.419 2.588 1.00 98.38 183 ILE A O 1
ATOM 1487 N N . GLN A 1 184 ? -17.514 -1.525 3.824 1.00 97.81 184 GLN A N 1
ATOM 1488 C CA . GLN A 1 184 ? -18.605 -1.296 2.878 1.00 97.81 184 GLN A CA 1
ATOM 1489 C C . GLN A 1 184 ? -18.931 0.194 2.717 1.00 97.81 184 GLN A C 1
ATOM 1491 O O . GLN A 1 184 ? -19.193 0.651 1.603 1.00 97.81 184 GLN A O 1
ATOM 1496 N N . LEU A 1 185 ? -18.840 0.980 3.792 1.00 96.75 185 LEU A N 1
ATOM 1497 C CA . LEU A 1 185 ? -19.013 2.432 3.739 1.00 96.75 185 LEU A CA 1
ATOM 1498 C C . LEU A 1 185 ? -17.895 3.120 2.929 1.00 96.75 185 LEU A C 1
ATOM 1500 O O . LEU A 1 185 ? -18.159 4.062 2.176 1.00 96.75 185 LEU A O 1
ATOM 1504 N N . LEU A 1 186 ? -16.654 2.625 3.025 1.00 95.94 186 LEU A N 1
ATOM 1505 C CA . LEU A 1 186 ? -15.521 3.081 2.204 1.00 95.94 186 LEU A CA 1
ATOM 1506 C C . LEU A 1 186 ? -15.667 2.701 0.722 1.00 95.94 186 LEU A C 1
ATOM 1508 O O . LEU A 1 186 ? -15.189 3.420 -0.156 1.00 95.94 186 LEU A O 1
ATOM 1512 N N . ALA A 1 187 ? -16.332 1.585 0.427 1.00 96.25 187 ALA A N 1
ATOM 1513 C CA . ALA A 1 187 ? -16.621 1.146 -0.936 1.00 96.25 187 ALA A CA 1
ATOM 1514 C C . ALA A 1 187 ? -17.868 1.802 -1.547 1.00 96.25 187 ALA A C 1
ATOM 1516 O O . ALA A 1 187 ? -18.133 1.598 -2.724 1.00 96.25 187 ALA A O 1
ATOM 1517 N N . THR A 1 188 ? -18.637 2.574 -0.777 1.00 94.50 188 THR A N 1
ATOM 1518 C CA . THR A 1 188 ? -19.884 3.195 -1.241 1.00 94.50 188 THR A CA 1
ATOM 1519 C C . THR A 1 188 ? -19.836 4.705 -1.028 1.00 94.50 188 THR A C 1
ATOM 1521 O O . THR A 1 188 ? -19.380 5.440 -1.900 1.00 94.50 188 THR A O 1
ATOM 1524 N N . THR A 1 189 ? -20.234 5.181 0.150 1.00 93.25 189 THR A N 1
ATOM 1525 C CA . THR A 1 189 ? -20.380 6.606 0.474 1.00 93.25 189 THR A CA 1
ATOM 1526 C C . THR A 1 189 ? -19.083 7.400 0.321 1.00 93.25 189 THR A C 1
ATOM 1528 O O . THR A 1 189 ? -19.112 8.535 -0.152 1.00 93.25 189 THR A O 1
ATOM 1531 N N . TRP A 1 190 ? -17.939 6.825 0.700 1.00 92.44 190 TRP A N 1
ATOM 1532 C CA . TRP A 1 190 ? -16.651 7.537 0.683 1.00 92.44 190 TRP A CA 1
ATOM 1533 C C . TRP A 1 190 ? -15.776 7.226 -0.527 1.00 92.44 190 TRP A C 1
ATOM 1535 O O . TRP A 1 190 ? -14.687 7.785 -0.652 1.00 92.44 190 TRP A O 1
ATOM 1545 N N . HIS A 1 191 ? -16.232 6.367 -1.433 1.00 93.06 191 HIS A N 1
ATOM 1546 C CA . HIS A 1 191 ? -15.411 5.886 -2.534 1.00 93.06 191 HIS A CA 1
ATOM 1547 C C . HIS A 1 191 ? -14.883 7.030 -3.417 1.00 93.06 191 HIS A C 1
ATOM 1549 O O . HIS A 1 191 ? -13.667 7.177 -3.570 1.00 93.06 191 HIS A O 1
ATOM 1555 N N . SER A 1 192 ? -15.771 7.884 -3.936 1.00 90.75 192 SER A N 1
ATOM 1556 C CA . SER A 1 192 ? -15.386 8.947 -4.873 1.00 90.75 192 SER A CA 1
ATOM 1557 C C . SER A 1 192 ? -14.469 9.990 -4.231 1.00 90.75 192 SER A C 1
ATOM 1559 O O . SER A 1 192 ? -13.511 10.447 -4.848 1.00 90.75 192 SER A O 1
ATOM 1561 N N . SER A 1 193 ? -14.716 10.359 -2.970 1.00 89.75 193 SER A N 1
ATOM 1562 C CA . SER A 1 193 ? -13.915 11.380 -2.282 1.00 89.75 193 SER A CA 1
ATOM 1563 C C . SER A 1 193 ? -12.520 10.878 -1.911 1.00 89.75 193 SER A C 1
ATOM 1565 O O . SER A 1 193 ? -11.563 11.655 -1.953 1.00 89.75 193 SER A O 1
ATOM 1567 N N . ARG A 1 194 ? -12.384 9.584 -1.591 1.00 87.62 194 ARG A N 1
ATOM 1568 C CA . ARG A 1 194 ? -11.113 8.968 -1.188 1.00 87.62 194 ARG A CA 1
ATOM 1569 C C . ARG A 1 194 ? -10.257 8.483 -2.362 1.00 87.62 194 ARG A C 1
ATOM 1571 O O . ARG A 1 194 ? -9.071 8.262 -2.154 1.00 87.62 194 ARG A O 1
ATOM 1578 N N . ASN A 1 195 ? -10.818 8.375 -3.571 1.00 88.94 195 ASN A N 1
ATOM 1579 C CA . ASN A 1 195 ? -10.090 7.986 -4.790 1.00 88.94 195 ASN A CA 1
ATOM 1580 C C . ASN A 1 195 ? -9.962 9.121 -5.825 1.00 88.94 195 ASN A C 1
ATOM 1582 O O . ASN A 1 195 ? -9.495 8.883 -6.932 1.00 88.94 195 ASN A O 1
ATOM 1586 N N . LYS A 1 196 ? -10.323 10.369 -5.487 1.00 84.25 196 LYS A N 1
ATOM 1587 C CA . LYS A 1 196 ? -10.370 11.505 -6.436 1.00 84.25 196 LYS A CA 1
ATOM 1588 C C . LYS A 1 196 ? -9.056 11.819 -7.172 1.00 84.25 196 LYS A C 1
ATOM 1590 O O . LYS A 1 196 ? -9.070 12.530 -8.171 1.00 84.25 196 LYS A O 1
ATOM 1595 N N . HIS A 1 197 ? -7.921 11.358 -6.649 1.00 81.00 197 HIS A N 1
ATOM 1596 C CA . HIS A 1 197 ? -6.596 11.568 -7.241 1.00 81.00 197 HIS A CA 1
ATOM 1597 C C . HIS A 1 197 ? -6.120 10.377 -8.088 1.00 81.00 197 HIS A C 1
ATOM 1599 O O . HIS A 1 197 ? -5.073 10.454 -8.724 1.00 81.00 197 HIS A O 1
ATOM 1605 N N . SER A 1 198 ? -6.900 9.299 -8.138 1.00 80.06 198 SER A N 1
ATOM 1606 C CA . SER A 1 198 ? -6.568 8.053 -8.821 1.00 80.06 198 SER A CA 1
ATOM 1607 C C . SER A 1 198 ? -7.170 8.030 -10.225 1.00 80.06 198 SER A C 1
ATOM 1609 O O . SER A 1 198 ? -8.190 7.391 -10.475 1.00 80.06 198 SER A O 1
ATOM 1611 N N . SER A 1 199 ? -6.540 8.723 -11.175 1.00 72.31 199 SER A N 1
ATOM 1612 C CA . SER A 1 199 ? -7.073 8.888 -12.540 1.00 72.31 199 SER A CA 1
ATOM 1613 C C . SER A 1 199 ? -7.315 7.570 -13.294 1.00 72.31 199 SER A C 1
ATOM 1615 O O . SER A 1 199 ? -8.200 7.506 -14.146 1.00 72.31 199 SER A O 1
ATOM 1617 N N . ILE A 1 200 ? -6.561 6.512 -12.978 1.00 77.81 200 ILE A N 1
ATOM 1618 C CA . ILE A 1 200 ? -6.578 5.246 -13.728 1.00 77.81 200 ILE A CA 1
ATOM 1619 C C . ILE A 1 200 ? -7.628 4.265 -13.190 1.00 77.81 200 ILE A C 1
ATOM 1621 O O . ILE A 1 200 ? -8.302 3.596 -13.976 1.00 77.81 200 ILE A O 1
ATOM 1625 N N . TYR A 1 201 ? -7.771 4.162 -11.866 1.00 80.12 201 TYR A N 1
ATOM 1626 C CA . TYR A 1 201 ? -8.505 3.064 -11.224 1.00 80.12 201 TYR A CA 1
ATOM 1627 C C . TYR A 1 201 ? -9.647 3.499 -10.303 1.00 80.12 201 TYR A C 1
ATOM 1629 O O . TYR A 1 201 ? -10.339 2.629 -9.775 1.00 80.12 201 TYR A O 1
ATOM 1637 N N . GLN A 1 202 ? -9.924 4.804 -10.173 1.00 84.75 202 GLN A N 1
ATOM 1638 C CA . GLN A 1 202 ? -11.014 5.305 -9.325 1.00 84.75 202 GLN A CA 1
ATOM 1639 C C . GLN A 1 202 ? -12.386 4.700 -9.642 1.00 84.75 202 GLN A C 1
ATOM 1641 O O . GLN A 1 202 ? -13.232 4.712 -8.773 1.00 84.75 202 GLN A O 1
ATOM 1646 N N . ASN A 1 203 ? -12.623 4.171 -10.847 1.00 88.38 203 ASN A N 1
ATOM 1647 C CA . ASN A 1 203 ? -13.907 3.557 -11.218 1.00 88.38 203 ASN A CA 1
ATOM 1648 C C . ASN A 1 203 ? -13.925 2.025 -11.081 1.00 88.38 203 ASN A C 1
ATOM 1650 O O . ASN A 1 203 ? -14.954 1.406 -11.339 1.00 88.38 203 ASN A O 1
ATOM 1654 N N . PHE A 1 204 ? -12.786 1.407 -10.764 1.00 91.62 204 PHE A N 1
ATOM 1655 C CA . PHE A 1 204 ? -12.640 -0.052 -10.727 1.00 91.62 204 PHE A CA 1
ATOM 1656 C C . PHE A 1 204 ? -12.358 -0.551 -9.316 1.00 91.62 204 PHE A C 1
ATOM 1658 O O . PHE A 1 204 ? -12.803 -1.632 -8.967 1.00 91.62 204 PHE A O 1
ATOM 1665 N N . VAL A 1 205 ? -11.669 0.245 -8.498 1.00 94.69 205 VAL A N 1
ATOM 1666 C CA . VAL A 1 205 ? -11.251 -0.148 -7.153 1.00 94.69 205 VAL A CA 1
ATOM 1667 C C . VAL A 1 205 ? -11.506 0.997 -6.189 1.00 94.69 205 VAL A C 1
ATOM 1669 O O . VAL A 1 205 ? -11.142 2.142 -6.459 1.00 94.69 205 VAL A O 1
ATOM 1672 N N . SER A 1 206 ? -12.058 0.687 -5.017 1.00 95.25 206 SER A N 1
ATOM 1673 C CA . SER A 1 206 ? -11.962 1.600 -3.880 1.00 95.25 206 SER A CA 1
ATOM 1674 C C . SER A 1 206 ? -10.690 1.288 -3.103 1.00 95.25 206 SER A C 1
ATOM 1676 O O . SER A 1 206 ? -10.671 0.344 -2.317 1.00 95.25 206 SER A O 1
ATOM 1678 N N . GLN A 1 207 ? -9.619 2.060 -3.313 1.00 93.44 207 GLN A N 1
ATOM 1679 C CA . GLN A 1 207 ? -8.302 1.747 -2.746 1.00 93.44 207 GLN A CA 1
ATOM 1680 C C . GLN A 1 207 ? -8.318 1.587 -1.212 1.00 93.44 207 GLN A C 1
ATOM 1682 O O . GLN A 1 207 ? -7.783 0.584 -0.733 1.00 93.44 207 GLN A O 1
ATOM 1687 N N . PRO A 1 208 ? -8.980 2.466 -0.423 1.00 93.94 208 PRO A N 1
ATOM 1688 C CA . PRO A 1 208 ? -9.080 2.258 1.021 1.00 93.94 208 PRO A CA 1
ATOM 1689 C C . PRO A 1 208 ? -9.864 0.992 1.378 1.00 93.94 208 PRO A C 1
ATOM 1691 O O . PRO A 1 208 ? -9.429 0.226 2.230 1.00 93.94 208 PRO A O 1
ATOM 1694 N N . ALA A 1 209 ? -10.998 0.739 0.713 1.00 97.25 209 ALA A N 1
ATOM 1695 C CA . ALA A 1 209 ? -11.838 -0.414 1.031 1.00 97.25 209 ALA A CA 1
ATOM 1696 C C . ALA A 1 209 ? -11.147 -1.738 0.678 1.00 97.25 209 ALA A C 1
ATOM 1698 O O . ALA A 1 209 ? -11.156 -2.664 1.482 1.00 97.25 209 ALA A O 1
ATOM 1699 N N . MET A 1 210 ? -10.499 -1.802 -0.487 1.00 97.69 210 MET A N 1
ATOM 1700 C CA . MET A 1 210 ? -9.736 -2.963 -0.939 1.00 97.69 210 MET A CA 1
ATOM 1701 C C . MET A 1 210 ? -8.560 -3.253 0.002 1.00 97.69 210 MET A C 1
ATOM 1703 O O . MET A 1 210 ? -8.348 -4.396 0.406 1.00 97.69 210 MET A O 1
ATOM 1707 N N . GLY A 1 211 ? -7.839 -2.212 0.426 1.00 97.44 211 GLY A N 1
ATOM 1708 C CA . GLY A 1 211 ? -6.772 -2.349 1.412 1.00 97.44 211 GLY A CA 1
ATOM 1709 C C . GLY A 1 211 ? -7.252 -2.807 2.778 1.00 97.44 211 GLY A C 1
ATOM 1710 O O . GLY A 1 211 ? -6.653 -3.693 3.378 1.00 97.44 211 GLY A O 1
ATOM 1711 N N . TYR A 1 212 ? -8.351 -2.242 3.271 1.00 98.50 212 TYR A N 1
ATOM 1712 C CA . TYR A 1 212 ? -8.884 -2.591 4.586 1.00 98.50 212 TYR A CA 1
ATOM 1713 C C . TYR A 1 212 ? -9.510 -3.981 4.603 1.00 98.50 212 TYR A C 1
ATOM 1715 O O . TYR A 1 212 ? -9.353 -4.697 5.588 1.00 98.50 212 TYR A O 1
ATOM 1723 N N . ALA A 1 213 ? -10.131 -4.409 3.504 1.00 98.69 213 ALA A N 1
ATOM 1724 C CA . ALA A 1 213 ? -10.537 -5.797 3.324 1.00 98.69 213 ALA A CA 1
ATOM 1725 C C . ALA A 1 213 ? -9.330 -6.736 3.437 1.00 98.69 213 ALA A C 1
ATOM 1727 O O . ALA A 1 213 ? -9.383 -7.711 4.182 1.00 98.69 213 ALA A O 1
ATOM 1728 N N . LYS A 1 214 ? -8.203 -6.403 2.799 1.00 98.56 214 LYS A N 1
ATOM 1729 C CA . LYS A 1 214 ? -6.979 -7.201 2.921 1.00 98.56 214 LYS A CA 1
ATOM 1730 C C . LYS A 1 214 ? -6.411 -7.209 4.343 1.00 98.56 214 LYS A C 1
ATOM 1732 O O . LYS A 1 214 ? -6.040 -8.259 4.856 1.00 98.56 214 LYS A O 1
ATOM 1737 N N . ILE A 1 215 ? -6.384 -6.059 5.012 1.00 98.69 215 ILE A N 1
ATOM 1738 C CA . ILE A 1 215 ? -5.936 -5.949 6.408 1.00 98.69 215 ILE A CA 1
ATOM 1739 C C . ILE A 1 215 ? -6.852 -6.743 7.350 1.00 98.69 215 ILE A C 1
ATOM 1741 O O . ILE A 1 215 ? -6.361 -7.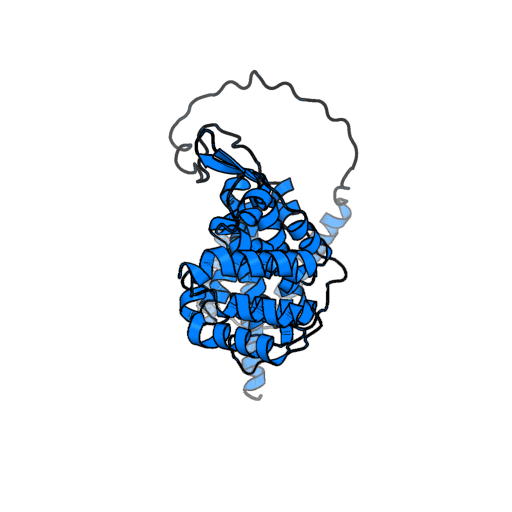359 8.296 1.00 98.69 215 ILE A O 1
ATOM 1745 N N . ALA A 1 216 ? -8.163 -6.783 7.093 1.00 98.75 216 ALA A N 1
ATOM 1746 C CA . ALA A 1 216 ? -9.094 -7.620 7.845 1.00 98.75 216 ALA A CA 1
ATOM 1747 C C . ALA A 1 216 ? -8.695 -9.101 7.753 1.00 98.75 216 ALA A C 1
ATOM 1749 O O . ALA A 1 216 ? -8.563 -9.756 8.785 1.00 98.75 216 ALA A O 1
ATOM 1750 N N . TRP A 1 217 ? -8.389 -9.585 6.544 1.00 98.62 217 TRP A N 1
ATOM 1751 C CA . TRP A 1 217 ? -7.879 -10.940 6.320 1.00 98.62 217 TRP A CA 1
ATOM 1752 C C . TRP A 1 217 ? -6.549 -11.191 7.038 1.00 98.62 217 TRP A C 1
ATOM 1754 O O . TRP A 1 217 ? -6.416 -12.207 7.715 1.00 98.62 217 TRP A O 1
ATOM 1764 N N . ILE A 1 218 ? -5.598 -10.245 6.992 1.00 98.50 218 ILE A N 1
ATOM 1765 C CA . ILE A 1 218 ? -4.347 -10.321 7.774 1.00 98.50 218 ILE A CA 1
ATOM 1766 C C . ILE A 1 218 ? -4.653 -10.555 9.259 1.00 98.50 218 ILE A C 1
ATOM 1768 O O . ILE A 1 218 ? -4.004 -11.381 9.901 1.00 98.50 218 ILE A O 1
ATOM 1772 N N . ASN A 1 219 ? -5.672 -9.883 9.795 1.00 98.56 219 ASN A N 1
ATOM 1773 C CA . ASN A 1 219 ? -6.108 -10.000 11.187 1.00 98.56 219 ASN A CA 1
ATOM 1774 C C . ASN A 1 219 ? -7.050 -11.193 11.462 1.00 98.56 219 ASN A C 1
ATOM 1776 O O . ASN A 1 219 ? -7.568 -11.303 12.567 1.00 98.56 219 ASN A O 1
ATOM 1780 N N . GLY A 1 220 ? -7.244 -12.110 10.507 1.00 98.12 220 GLY A N 1
ATOM 1781 C CA . GLY A 1 220 ? -8.055 -13.322 10.682 1.00 98.12 220 GLY A CA 1
ATOM 1782 C C . GLY A 1 220 ? -9.557 -13.133 10.450 1.00 98.12 220 GLY A C 1
ATOM 1783 O O . GLY A 1 220 ? -10.342 -14.043 10.708 1.00 98.12 220 GLY A O 1
ATOM 1784 N N . PHE A 1 221 ? -9.980 -11.971 9.949 1.00 98.31 221 PHE A N 1
ATOM 1785 C CA . PHE A 1 221 ? -11.369 -11.710 9.583 1.00 98.31 221 PHE A CA 1
ATOM 1786 C C . PHE A 1 221 ? -11.574 -11.980 8.094 1.00 98.31 221 PHE A C 1
ATOM 1788 O O . PHE A 1 221 ? -11.499 -11.076 7.261 1.00 98.31 221 PHE A O 1
ATOM 1795 N N . GLU A 1 222 ? -11.860 -13.235 7.765 1.00 97.81 222 GLU A N 1
ATOM 1796 C CA . GLU A 1 222 ? -12.229 -13.633 6.408 1.00 97.81 222 GLU A CA 1
ATOM 1797 C C . GLU A 1 222 ? -13.626 -13.083 6.078 1.00 97.81 222 GLU A C 1
ATOM 1799 O O . GLU A 1 222 ? -14.643 -13.440 6.695 1.00 97.81 222 GLU A O 1
ATOM 1804 N N . LEU A 1 223 ? -13.642 -12.123 5.155 1.00 97.31 223 LEU A N 1
ATOM 1805 C CA . LEU A 1 223 ? -14.808 -11.355 4.731 1.00 97.31 223 LEU A CA 1
ATOM 1806 C C . LEU A 1 223 ? -14.919 -11.379 3.210 1.00 97.31 223 LEU A C 1
ATOM 1808 O O . LEU A 1 223 ? -13.920 -11.185 2.516 1.00 97.31 223 LEU A O 1
ATOM 1812 N N . GLU A 1 224 ? -16.146 -11.533 2.723 1.00 96.88 224 GLU A N 1
ATOM 1813 C CA . GLU A 1 224 ? -16.507 -11.414 1.312 1.00 96.88 224 GLU A CA 1
ATOM 1814 C C . GLU A 1 224 ? -17.459 -10.237 1.122 1.00 96.88 224 GLU A C 1
ATOM 1816 O O . GLU A 1 224 ? -18.355 -10.007 1.934 1.00 96.88 224 GLU A O 1
ATOM 1821 N N . PHE A 1 225 ? -17.279 -9.491 0.036 1.00 97.69 225 PHE A N 1
ATOM 1822 C CA . PHE A 1 225 ? -18.035 -8.275 -0.231 1.00 97.69 225 PHE A CA 1
ATOM 1823 C C . PHE A 1 225 ? -18.804 -8.387 -1.539 1.00 97.69 225 PHE A C 1
ATOM 1825 O O . PHE A 1 225 ? -18.231 -8.669 -2.590 1.00 97.69 225 PHE A O 1
ATOM 1832 N N . ASN A 1 226 ? -20.097 -8.071 -1.501 1.00 97.12 226 ASN A N 1
ATOM 1833 C CA . ASN A 1 226 ? -20.887 -7.859 -2.710 1.00 97.12 226 ASN A CA 1
ATOM 1834 C C . ASN A 1 226 ? -20.697 -6.416 -3.209 1.00 97.12 226 ASN A C 1
ATOM 1836 O O . ASN A 1 226 ? -21.580 -5.569 -3.067 1.00 97.12 226 ASN A O 1
ATOM 1840 N N . SER A 1 227 ? -19.497 -6.104 -3.699 1.00 96.12 227 SER A N 1
ATOM 1841 C CA . SER A 1 227 ? -19.162 -4.796 -4.262 1.00 96.12 227 SER A CA 1
ATOM 1842 C C . SER A 1 227 ? -18.248 -4.962 -5.471 1.00 96.12 227 SER A C 1
ATOM 1844 O O . SER A 1 227 ? -17.228 -5.635 -5.351 1.00 96.12 227 SER A O 1
ATOM 1846 N N . PRO A 1 228 ? -18.532 -4.307 -6.612 1.00 95.44 228 PRO A N 1
ATOM 1847 C CA . PRO A 1 228 ? -17.648 -4.361 -7.776 1.00 95.44 228 PRO A CA 1
ATOM 1848 C C . PRO A 1 228 ? -16.305 -3.649 -7.545 1.00 95.44 228 PRO A C 1
ATOM 1850 O O . PRO A 1 228 ? -15.395 -3.811 -8.347 1.00 95.44 228 PRO A O 1
ATOM 1853 N N . LEU A 1 229 ? -16.191 -2.860 -6.469 1.00 96.69 229 LEU A N 1
ATOM 1854 C CA . LEU A 1 229 ? -15.008 -2.070 -6.114 1.00 96.69 229 LEU A CA 1
ATOM 1855 C C . LEU A 1 229 ? -14.062 -2.793 -5.141 1.00 96.69 229 LEU A C 1
ATOM 1857 O O . LEU A 1 229 ? -13.031 -2.227 -4.764 1.00 96.69 229 LEU A O 1
ATOM 1861 N N . ILE A 1 230 ? -14.443 -3.993 -4.687 1.00 97.75 230 ILE A N 1
ATOM 1862 C CA . ILE A 1 230 ? -13.643 -4.875 -3.834 1.00 97.75 230 ILE A CA 1
ATOM 1863 C C . ILE A 1 230 ? -13.524 -6.221 -4.544 1.00 97.75 230 ILE A C 1
ATOM 1865 O O . ILE A 1 230 ? -14.516 -6.896 -4.806 1.00 97.75 230 ILE A O 1
ATOM 1869 N N . HIS A 1 231 ? -12.298 -6.634 -4.831 1.00 97.62 231 HIS A N 1
ATOM 1870 C CA . HIS A 1 231 ? -12.031 -7.840 -5.603 1.00 97.62 231 HIS A CA 1
ATOM 1871 C C . HIS A 1 231 ? -11.729 -9.007 -4.666 1.00 97.62 231 HIS A C 1
ATOM 1873 O O . HIS A 1 231 ? -10.590 -9.182 -4.232 1.00 97.62 231 HIS A O 1
ATOM 1879 N N . ASN A 1 232 ? -12.766 -9.790 -4.338 1.00 98.19 232 ASN A N 1
ATOM 1880 C CA . ASN A 1 232 ? -12.681 -10.870 -3.345 1.00 98.19 232 ASN A CA 1
ATOM 1881 C C . ASN A 1 232 ? -11.572 -11.888 -3.649 1.00 98.19 232 ASN A C 1
ATOM 1883 O O . ASN A 1 232 ? -10.956 -12.394 -2.720 1.00 98.19 232 ASN A O 1
ATOM 1887 N N . HIS A 1 233 ? -11.255 -12.143 -4.924 1.00 97.62 233 HIS A N 1
ATOM 1888 C CA . HIS A 1 233 ? -10.196 -13.084 -5.308 1.00 97.62 233 HIS A CA 1
ATOM 1889 C C . HIS A 1 233 ? -8.785 -12.640 -4.899 1.00 97.62 233 HIS A C 1
ATOM 1891 O O . HIS A 1 233 ? -7.900 -13.478 -4.821 1.00 97.62 233 HIS A O 1
ATOM 1897 N N . LEU A 1 234 ? -8.567 -11.354 -4.605 1.00 97.75 234 LEU A N 1
ATOM 1898 C CA . LEU A 1 234 ? -7.279 -10.834 -4.124 1.00 97.75 234 LEU A CA 1
ATOM 1899 C C . LEU A 1 234 ? -7.161 -10.840 -2.585 1.00 97.75 234 LEU A C 1
ATOM 1901 O O . LEU A 1 234 ? -6.094 -10.534 -2.041 1.00 97.75 234 LEU A O 1
ATOM 1905 N N . LEU A 1 235 ? -8.249 -11.132 -1.863 1.00 98.31 235 LEU A N 1
ATOM 1906 C CA . LEU A 1 235 ? -8.283 -11.076 -0.399 1.00 98.31 235 LEU A CA 1
ATOM 1907 C C . LEU A 1 235 ? -7.565 -12.248 0.288 1.00 98.31 235 LEU A C 1
ATOM 1909 O O . LEU A 1 235 ? -6.802 -11.964 1.219 1.00 98.31 235 LEU A O 1
ATOM 1913 N N . PRO A 1 236 ? -7.713 -13.512 -0.161 1.00 98.12 236 PRO A N 1
ATOM 1914 C CA . PRO A 1 236 ? -7.019 -14.643 0.440 1.00 98.12 236 PRO A CA 1
ATOM 1915 C C . PRO A 1 236 ? -5.521 -14.412 0.632 1.00 98.12 236 PRO A C 1
ATOM 1917 O O . PRO A 1 236 ? -4.827 -13.912 -0.256 1.00 98.12 236 PRO A O 1
ATOM 1920 N N . LEU A 1 237 ? -5.019 -14.758 1.820 1.00 97.81 237 LEU A N 1
ATOM 1921 C CA . LEU A 1 237 ? -3.598 -14.647 2.139 1.00 97.81 237 LEU A CA 1
ATOM 1922 C C . LEU A 1 237 ? -2.856 -15.820 1.504 1.00 97.81 237 LEU A C 1
ATOM 1924 O O . LEU A 1 237 ? -2.911 -16.951 1.985 1.00 97.81 237 LEU A O 1
ATOM 1928 N N . LYS A 1 238 ? -2.157 -15.544 0.407 1.00 97.00 238 LYS A N 1
ATOM 1929 C CA . LYS A 1 238 ? -1.380 -16.544 -0.329 1.00 97.00 238 LYS A CA 1
ATOM 1930 C C . LYS A 1 238 ? -0.108 -15.898 -0.852 1.00 97.00 238 LYS A C 1
ATOM 1932 O O . LYS A 1 238 ? -0.050 -15.463 -2.003 1.00 97.00 238 LYS A O 1
ATOM 1937 N N . ALA A 1 239 ? 0.881 -15.799 0.029 1.00 97.81 239 ALA A N 1
ATOM 1938 C CA . ALA A 1 239 ? 2.173 -15.221 -0.301 1.00 97.81 239 ALA A CA 1
ATOM 1939 C C . ALA A 1 239 ? 2.850 -15.982 -1.452 1.00 97.81 239 ALA A C 1
ATOM 1941 O O . ALA A 1 239 ? 2.717 -17.203 -1.576 1.00 97.81 239 ALA A O 1
ATOM 1942 N N . LEU A 1 240 ? 3.601 -15.256 -2.280 1.00 98.00 240 LEU A N 1
ATOM 1943 C CA . LEU A 1 240 ? 4.470 -15.872 -3.274 1.00 98.00 240 LEU A CA 1
ATOM 1944 C C . LEU A 1 240 ? 5.607 -16.633 -2.574 1.00 98.00 240 LEU A C 1
ATOM 1946 O O . LEU A 1 240 ? 6.136 -16.141 -1.576 1.00 98.00 240 LEU A O 1
ATOM 1950 N N . PRO A 1 241 ? 6.065 -17.774 -3.123 1.00 97.38 241 PRO A N 1
ATOM 1951 C CA . PRO A 1 241 ? 7.257 -18.456 -2.614 1.00 97.38 241 PRO A CA 1
ATOM 1952 C C . PRO A 1 241 ? 8.506 -17.566 -2.637 1.00 97.38 241 PRO A C 1
ATOM 1954 O O . PRO A 1 241 ? 9.427 -17.751 -1.846 1.00 97.38 241 PRO A O 1
ATOM 1957 N N . LYS A 1 242 ? 8.549 -16.616 -3.579 1.00 97.25 242 LYS A N 1
ATOM 1958 C CA . LYS A 1 242 ? 9.619 -15.636 -3.729 1.00 97.25 242 LYS A CA 1
ATOM 1959 C C . LYS A 1 242 ? 9.085 -14.387 -4.418 1.00 97.25 242 LYS A C 1
ATOM 1961 O O . LYS A 1 242 ? 8.447 -14.497 -5.461 1.00 97.25 242 LYS A O 1
ATOM 1966 N N . TYR A 1 243 ? 9.422 -13.223 -3.873 1.00 98.00 243 TYR A N 1
ATOM 1967 C CA . TYR A 1 243 ? 9.195 -11.934 -4.520 1.00 98.00 243 TYR A CA 1
ATOM 1968 C C . TYR A 1 243 ? 10.473 -11.471 -5.224 1.00 98.00 243 TYR A C 1
ATOM 1970 O O . TYR A 1 243 ? 11.569 -11.562 -4.660 1.00 98.00 243 TYR A O 1
ATOM 1978 N N . SER A 1 244 ? 10.355 -10.967 -6.452 1.00 96.62 244 SER A N 1
ATOM 1979 C CA . SER A 1 244 ? 11.427 -10.190 -7.075 1.00 96.62 244 SER A CA 1
ATOM 1980 C C . SER A 1 244 ? 11.457 -8.772 -6.500 1.00 96.62 244 SER A C 1
ATOM 1982 O O . SER A 1 244 ? 10.456 -8.259 -5.997 1.00 96.62 244 SER A O 1
ATOM 1984 N N . ASN A 1 245 ? 12.630 -8.143 -6.547 1.00 95.50 245 ASN A N 1
ATOM 1985 C CA . ASN A 1 245 ? 12.789 -6.721 -6.266 1.00 95.50 245 ASN A CA 1
ATOM 1986 C C . ASN A 1 245 ? 13.232 -6.043 -7.563 1.00 95.50 245 ASN A C 1
ATOM 1988 O O . ASN A 1 245 ? 14.425 -5.883 -7.826 1.00 95.50 245 ASN A O 1
ATOM 1992 N N . ASP A 1 246 ? 12.258 -5.700 -8.400 1.00 95.19 246 ASP A N 1
ATOM 1993 C CA . ASP A 1 246 ? 12.534 -5.146 -9.728 1.00 95.19 246 ASP A CA 1
ATOM 1994 C C . ASP A 1 246 ? 13.116 -3.729 -9.625 1.00 95.19 246 ASP A C 1
ATOM 1996 O O . ASP A 1 246 ? 13.928 -3.314 -10.453 1.00 95.19 246 ASP A O 1
ATOM 2000 N N . LEU A 1 247 ? 12.785 -3.006 -8.550 1.00 94.88 247 LEU A N 1
ATOM 2001 C CA . LEU A 1 247 ? 13.407 -1.724 -8.237 1.00 94.88 247 LEU A CA 1
ATOM 2002 C C . LEU A 1 247 ? 14.917 -1.862 -8.014 1.00 94.88 247 LEU A C 1
ATOM 2004 O O . LEU A 1 247 ? 15.674 -1.028 -8.500 1.00 94.88 247 LEU A O 1
ATOM 2008 N N . LEU A 1 248 ? 15.373 -2.919 -7.336 1.00 94.19 248 LEU A N 1
ATOM 2009 C CA . LEU A 1 248 ? 16.802 -3.178 -7.152 1.00 94.19 248 LEU A CA 1
ATOM 2010 C C . LEU A 1 248 ? 17.516 -3.407 -8.492 1.00 94.19 248 LEU A C 1
ATOM 2012 O O . LEU A 1 248 ? 18.675 -3.027 -8.636 1.00 94.19 248 LEU A O 1
ATOM 2016 N N . LEU A 1 249 ? 16.844 -4.009 -9.477 1.00 92.56 249 LEU A N 1
ATOM 2017 C CA . LEU A 1 249 ? 17.401 -4.177 -10.823 1.00 92.56 249 LEU A CA 1
ATOM 2018 C C . LEU A 1 249 ? 17.548 -2.829 -11.535 1.00 92.56 249 LEU A C 1
ATOM 2020 O O . LEU A 1 249 ? 18.611 -2.556 -12.086 1.00 92.56 249 LEU A O 1
ATOM 2024 N N . LEU A 1 250 ? 16.533 -1.965 -11.457 1.00 92.81 250 LEU A N 1
ATOM 2025 C CA . LEU A 1 250 ? 16.605 -0.600 -11.991 1.00 92.81 250 LEU A CA 1
ATOM 2026 C C . LEU A 1 250 ? 17.697 0.223 -11.292 1.00 92.81 250 LEU A C 1
ATOM 2028 O O . LEU A 1 250 ? 18.515 0.864 -11.942 1.00 92.81 250 LEU A O 1
ATOM 2032 N N . LYS A 1 251 ? 17.785 0.135 -9.963 1.00 90.94 251 LYS A N 1
ATOM 2033 C CA . LYS A 1 251 ? 18.793 0.815 -9.136 1.00 90.94 251 LYS A CA 1
ATOM 2034 C C . LYS A 1 251 ? 20.234 0.455 -9.511 1.00 90.94 251 LYS A C 1
ATOM 2036 O O . LYS A 1 251 ? 21.120 1.275 -9.317 1.00 90.94 251 LYS A O 1
ATOM 2041 N N . LYS A 1 252 ? 20.483 -0.745 -10.049 1.00 90.81 252 LYS A N 1
ATOM 2042 C CA . LYS A 1 252 ? 21.823 -1.161 -10.510 1.00 90.81 252 LYS A CA 1
ATOM 2043 C C . LYS A 1 252 ? 22.278 -0.454 -11.785 1.00 90.81 252 LYS A C 1
ATOM 2045 O O . LYS A 1 252 ? 23.476 -0.425 -12.041 1.00 90.81 252 LYS A O 1
ATOM 2050 N N . VAL A 1 253 ? 21.344 0.049 -12.590 1.00 89.94 253 VAL A N 1
ATOM 2051 C CA . VAL A 1 253 ? 21.648 0.700 -13.873 1.00 89.94 253 VAL A CA 1
ATOM 2052 C C . VAL A 1 253 ? 21.406 2.206 -13.836 1.00 89.94 253 VAL A C 1
ATOM 2054 O O . VAL A 1 253 ? 22.078 2.935 -14.551 1.00 89.94 253 VAL A O 1
ATOM 2057 N N . MET A 1 254 ? 20.491 2.682 -12.990 1.00 89.31 254 MET A N 1
ATOM 2058 C CA . MET A 1 254 ? 20.187 4.102 -12.796 1.00 89.31 254 MET A CA 1
ATOM 2059 C C . MET A 1 254 ? 21.174 4.777 -11.830 1.00 89.31 254 MET A C 1
ATOM 2061 O O . MET A 1 254 ? 21.776 4.121 -10.982 1.00 89.31 254 MET A O 1
ATOM 2065 N N . THR A 1 255 ? 21.295 6.105 -11.901 1.00 78.81 255 THR A N 1
ATOM 2066 C CA . THR A 1 255 ? 22.157 6.883 -10.992 1.00 78.81 255 THR A CA 1
ATOM 2067 C C . THR A 1 255 ? 21.349 7.548 -9.874 1.00 78.81 255 THR A C 1
ATOM 2069 O O . THR A 1 255 ? 20.164 7.852 -10.026 1.00 78.81 255 THR A O 1
ATOM 2072 N N . TYR A 1 256 ? 21.982 7.789 -8.723 1.00 71.75 256 TYR A N 1
ATOM 2073 C CA . TYR A 1 256 ? 21.397 8.595 -7.640 1.00 71.75 256 TYR A CA 1
ATOM 2074 C C . TYR A 1 256 ? 21.630 10.089 -7.835 1.00 71.75 256 TYR A C 1
ATOM 2076 O O . TYR A 1 256 ? 20.745 10.896 -7.553 1.00 71.75 256 TYR A O 1
ATOM 2084 N N . GLU A 1 257 ? 22.812 10.419 -8.341 1.00 67.50 257 GLU A N 1
ATOM 2085 C CA . GLU A 1 257 ? 23.269 11.777 -8.585 1.00 67.50 257 GLU A CA 1
ATOM 2086 C C . GLU A 1 257 ? 23.299 12.054 -10.090 1.00 67.50 257 GLU A C 1
ATOM 2088 O O . GLU A 1 257 ? 23.549 11.137 -10.888 1.00 67.50 257 GLU A O 1
ATOM 2093 N N . PRO A 1 258 ? 23.048 13.301 -10.506 1.00 59.91 258 PRO A N 1
ATOM 2094 C CA . PRO A 1 258 ? 23.254 13.691 -11.885 1.00 59.91 258 PRO A CA 1
ATOM 2095 C C . PRO A 1 258 ? 24.742 13.550 -12.241 1.00 59.91 258 PRO A C 1
ATOM 2097 O O . PRO A 1 258 ? 25.611 14.055 -11.538 1.00 59.91 258 PRO A O 1
ATOM 2100 N N . THR A 1 259 ? 25.053 12.888 -13.356 1.00 60.03 259 THR A N 1
ATOM 2101 C CA . THR A 1 259 ? 26.428 12.826 -13.888 1.00 60.03 259 THR A CA 1
ATOM 2102 C C . THR A 1 259 ? 26.868 14.143 -14.535 1.00 60.03 259 THR A C 1
ATOM 2104 O O . THR A 1 259 ? 28.043 14.313 -14.844 1.00 60.03 259 THR A O 1
ATOM 2107 N N . ASN A 1 260 ? 25.938 15.081 -14.732 1.00 56.25 260 ASN A N 1
ATOM 2108 C CA . ASN A 1 260 ? 26.173 16.404 -15.297 1.00 56.25 260 ASN A CA 1
ATOM 2109 C C . ASN A 1 260 ? 25.403 17.456 -14.478 1.00 56.25 260 ASN A C 1
ATOM 2111 O O . ASN A 1 260 ? 24.223 17.256 -14.192 1.00 56.25 260 ASN A O 1
ATOM 2115 N N . SER A 1 261 ? 26.044 18.566 -14.104 1.00 48.00 261 SER A N 1
ATOM 2116 C CA . SER A 1 261 ? 25.488 19.603 -13.216 1.00 48.00 261 SER A CA 1
ATOM 2117 C C . SER A 1 261 ? 24.179 20.230 -13.712 1.00 48.00 261 SER A C 1
ATOM 2119 O O . SER A 1 261 ? 23.414 20.751 -12.904 1.00 48.00 261 SER A O 1
ATOM 2121 N N . ASP A 1 262 ? 23.882 20.120 -15.008 1.00 51.91 262 ASP A N 1
ATOM 2122 C CA . ASP A 1 262 ? 22.703 20.728 -15.641 1.00 51.91 262 ASP A CA 1
ATOM 2123 C C . ASP A 1 262 ? 21.485 19.782 -15.720 1.00 51.91 262 ASP A C 1
ATOM 2125 O O . ASP A 1 262 ? 20.473 20.081 -16.361 1.00 51.91 262 ASP A O 1
ATOM 2129 N N . TYR A 1 263 ? 21.551 18.605 -15.089 1.00 50.53 263 TYR A N 1
ATOM 2130 C CA . TYR A 1 263 ? 20.570 17.541 -15.304 1.00 50.53 263 TYR A CA 1
ATOM 2131 C C . TYR A 1 263 ? 19.351 17.641 -14.368 1.00 50.53 263 TYR A C 1
ATOM 2133 O O . TYR A 1 263 ? 19.319 17.089 -13.270 1.00 50.53 263 TYR A O 1
ATOM 2141 N N . ASN A 1 264 ? 18.278 18.284 -14.836 1.00 50.44 264 ASN A N 1
ATOM 2142 C CA . ASN A 1 264 ? 16.984 18.366 -14.136 1.00 50.44 264 ASN A CA 1
ATOM 2143 C C . ASN A 1 264 ? 16.002 17.218 -14.478 1.00 50.44 264 ASN A C 1
ATOM 2145 O O . ASN A 1 264 ? 14.810 17.302 -14.180 1.00 50.44 264 ASN A O 1
ATOM 2149 N N . GLY A 1 265 ? 16.482 16.128 -15.089 1.00 49.31 265 GLY A N 1
ATOM 2150 C CA . GLY A 1 265 ? 15.675 14.931 -15.358 1.00 49.31 265 GLY A CA 1
ATOM 2151 C C . GLY A 1 265 ? 14.857 14.947 -16.659 1.00 49.31 265 GLY A C 1
ATOM 2152 O O . GLY A 1 265 ? 14.022 14.062 -16.850 1.00 49.31 265 GLY A O 1
ATOM 2153 N N . ARG A 1 266 ? 15.094 15.891 -17.583 1.00 43.38 266 ARG A N 1
ATOM 2154 C CA . ARG A 1 266 ? 14.651 15.795 -18.989 1.00 43.38 266 ARG A CA 1
ATOM 2155 C C . ARG A 1 266 ? 15.856 15.830 -19.927 1.00 43.38 266 ARG A C 1
ATOM 2157 O O . ARG A 1 266 ? 16.813 16.556 -19.696 1.00 43.38 266 ARG A O 1
ATOM 2164 N N . LYS A 1 267 ? 15.805 15.010 -20.978 1.00 48.47 267 LYS A N 1
ATOM 2165 C CA . LYS A 1 267 ? 16.919 14.781 -21.901 1.00 48.47 267 LYS A CA 1
ATOM 2166 C C . LYS A 1 267 ? 17.325 16.066 -22.632 1.00 48.47 267 LYS A C 1
ATOM 2168 O O . LYS A 1 267 ? 16.492 16.690 -23.284 1.00 48.47 267 LYS A O 1
ATOM 2173 N N . ILE A 1 268 ? 18.623 16.359 -22.634 1.00 43.34 268 ILE A N 1
ATOM 2174 C CA . ILE A 1 268 ? 19.276 17.115 -23.703 1.00 43.34 268 ILE A CA 1
ATOM 2175 C C . ILE A 1 268 ? 19.393 16.155 -24.901 1.00 43.34 268 ILE A C 1
ATOM 2177 O O . ILE A 1 268 ? 20.363 15.413 -25.009 1.00 43.34 268 ILE A O 1
ATOM 2181 N N . ILE A 1 269 ? 18.376 16.063 -25.763 1.00 45.28 269 ILE A N 1
ATOM 2182 C CA . ILE A 1 269 ? 18.632 15.628 -27.158 1.00 45.28 269 ILE A CA 1
ATOM 2183 C C . ILE A 1 269 ? 18.947 16.845 -28.022 1.00 45.28 269 ILE A C 1
ATOM 2185 O O . ILE A 1 269 ? 19.676 16.717 -28.995 1.00 45.28 269 ILE A O 1
ATOM 2189 N N . GLU A 1 270 ? 18.450 18.031 -27.672 1.00 42.66 270 GLU A N 1
ATOM 2190 C CA . GLU A 1 270 ? 18.413 19.140 -28.632 1.00 42.66 270 GLU A CA 1
ATOM 2191 C C . GLU A 1 270 ? 19.542 20.173 -28.503 1.00 42.66 270 GLU A C 1
ATOM 2193 O O . GLU A 1 270 ? 19.666 21.009 -29.389 1.00 42.66 270 GLU A O 1
ATOM 2198 N N . LEU A 1 271 ? 20.417 20.125 -27.486 1.00 43.34 271 LEU A N 1
ATOM 2199 C CA . LEU A 1 271 ? 21.509 21.118 -27.379 1.00 43.34 271 LEU A CA 1
ATOM 2200 C C . LEU A 1 271 ? 22.843 20.658 -27.983 1.00 43.34 271 LEU A C 1
ATOM 2202 O O . LEU A 1 271 ? 23.689 21.497 -28.282 1.00 43.34 271 LEU A O 1
ATOM 2206 N N . THR A 1 272 ? 23.041 19.362 -28.230 1.00 41.12 272 THR A N 1
ATOM 2207 C CA . THR A 1 272 ? 24.331 18.842 -28.724 1.00 41.12 272 THR A CA 1
ATOM 2208 C C . THR A 1 272 ? 24.456 18.791 -30.245 1.00 41.12 272 THR A C 1
ATOM 2210 O O . THR A 1 272 ? 25.505 18.403 -30.745 1.00 41.12 272 THR A O 1
ATOM 2213 N N . GLN A 1 273 ? 23.436 19.210 -31.000 1.00 42.62 273 GLN A N 1
ATOM 2214 C CA . GLN A 1 273 ? 23.566 19.365 -32.455 1.00 42.62 273 GLN A CA 1
ATOM 2215 C C . GLN A 1 273 ? 24.065 20.750 -32.889 1.00 42.62 273 GLN A C 1
ATOM 2217 O O . GLN A 1 273 ? 24.334 20.920 -34.072 1.00 42.62 273 GLN A O 1
ATOM 2222 N N . ASN A 1 274 ? 24.254 21.708 -31.969 1.00 40.84 274 ASN A N 1
ATOM 2223 C CA . ASN A 1 274 ? 24.616 23.080 -32.350 1.00 40.84 274 ASN A CA 1
ATOM 2224 C C . ASN A 1 274 ? 25.895 23.661 -31.744 1.00 40.84 274 ASN A C 1
ATOM 2226 O O . ASN A 1 274 ? 26.241 24.768 -32.130 1.00 40.84 274 ASN A O 1
ATOM 2230 N N . ASN A 1 275 ? 26.642 22.963 -30.885 1.00 40.50 275 ASN A N 1
ATOM 2231 C CA . ASN A 1 275 ? 27.892 23.522 -30.358 1.00 40.50 275 ASN A CA 1
ATOM 2232 C C . ASN A 1 275 ? 29.033 22.502 -30.405 1.00 40.50 275 ASN A C 1
ATOM 2234 O O . ASN A 1 275 ? 29.180 21.665 -29.517 1.00 40.50 275 ASN A O 1
ATOM 2238 N N . ASN A 1 276 ? 29.861 22.620 -31.446 1.00 43.09 276 ASN A N 1
ATOM 2239 C CA . ASN A 1 276 ? 31.241 22.146 -31.430 1.00 43.09 276 ASN A CA 1
ATOM 2240 C C . ASN A 1 276 ? 31.996 22.914 -30.341 1.00 43.09 276 ASN A C 1
ATOM 2242 O O . ASN A 1 276 ? 32.388 24.059 -30.558 1.00 43.09 276 ASN A O 1
ATOM 2246 N N . VAL A 1 277 ? 32.206 22.293 -29.185 1.00 40.78 277 VAL A N 1
ATOM 2247 C CA . VAL A 1 277 ? 33.239 22.722 -28.242 1.00 40.78 277 VAL A CA 1
ATOM 2248 C C . VAL A 1 277 ? 33.994 21.477 -27.803 1.00 40.78 277 VAL A C 1
ATOM 2250 O O . VAL A 1 277 ? 33.434 20.593 -27.155 1.00 40.78 277 VAL A O 1
ATOM 2253 N N . ASP A 1 278 ? 35.259 21.414 -28.214 1.00 42.91 278 ASP A N 1
ATOM 2254 C CA . ASP A 1 278 ? 36.242 20.454 -27.727 1.00 42.91 278 ASP A CA 1
ATOM 2255 C C . ASP A 1 278 ? 36.362 20.577 -26.206 1.00 42.91 278 ASP A C 1
ATOM 2257 O O . ASP A 1 278 ? 36.701 21.639 -25.681 1.00 42.91 278 ASP A O 1
ATOM 2261 N N . LEU A 1 279 ? 36.103 19.479 -25.497 1.00 36.94 279 LEU A N 1
ATOM 2262 C CA . LEU A 1 279 ? 36.447 19.348 -24.087 1.00 36.94 279 LEU A CA 1
ATOM 2263 C C . LEU A 1 279 ? 37.586 18.340 -23.943 1.00 36.94 279 LEU A C 1
ATOM 2265 O O . LEU A 1 279 ? 37.473 17.166 -24.308 1.00 36.94 279 LEU A O 1
ATOM 2269 N N . ASP A 1 280 ? 38.689 18.870 -23.421 1.00 34.78 280 ASP A N 1
ATOM 2270 C CA . ASP A 1 280 ? 39.943 18.203 -23.103 1.00 34.78 280 ASP A CA 1
ATOM 2271 C C . ASP A 1 280 ? 39.724 16.990 -22.178 1.00 34.78 280 ASP A C 1
ATOM 2273 O O . ASP A 1 280 ? 39.070 17.072 -21.138 1.00 34.78 280 ASP A O 1
ATOM 2277 N N . LYS A 1 281 ? 40.281 15.841 -22.577 1.00 39.00 281 LYS A N 1
ATOM 2278 C CA . LYS A 1 281 ? 40.160 14.539 -21.899 1.00 39.00 281 LYS A CA 1
ATOM 2279 C C . LYS A 1 281 ? 41.286 14.275 -20.888 1.00 39.00 281 LYS A C 1
ATOM 2281 O O . LYS A 1 281 ? 41.509 13.125 -20.514 1.00 39.00 281 LYS A O 1
ATOM 2286 N N . SER A 1 282 ? 42.015 15.295 -20.446 1.00 32.06 282 SER A N 1
ATOM 2287 C CA . SER A 1 282 ? 43.273 15.106 -19.713 1.00 32.06 282 SER A CA 1
ATOM 2288 C C . SER A 1 282 ? 43.167 14.834 -18.202 1.00 32.06 282 SER A C 1
ATOM 2290 O O . SER A 1 282 ? 44.205 14.685 -17.561 1.00 32.06 282 SER A O 1
ATOM 2292 N N . GLN A 1 283 ? 41.979 14.682 -17.598 1.00 33.72 283 GLN A N 1
ATOM 2293 C CA . GLN A 1 283 ? 41.877 14.353 -16.163 1.00 33.72 283 GLN A CA 1
ATOM 2294 C C . GLN A 1 283 ? 40.782 13.339 -15.818 1.00 33.72 283 GLN A C 1
ATOM 2296 O O . 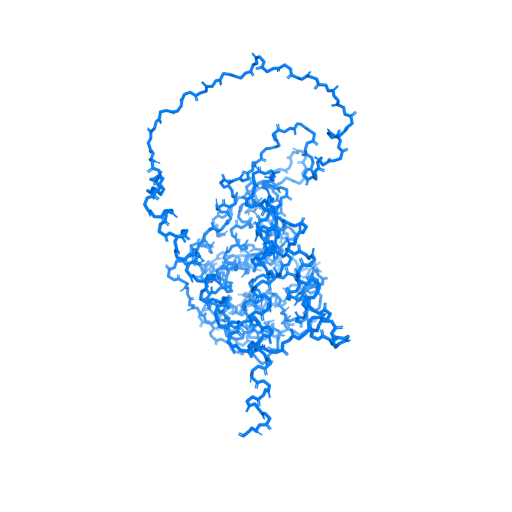GLN A 1 283 ? 39.752 13.691 -15.254 1.00 33.72 283 GLN A O 1
ATOM 2301 N N . VAL A 1 284 ? 41.038 12.052 -16.071 1.00 31.95 284 VAL A N 1
ATOM 2302 C CA . VAL A 1 284 ? 40.424 10.965 -15.289 1.00 31.95 284 VAL A CA 1
ATOM 2303 C C . VAL A 1 284 ? 41.458 9.859 -15.082 1.00 31.95 284 VAL A C 1
ATOM 2305 O O . VAL A 1 284 ? 41.879 9.199 -16.029 1.00 31.95 284 VAL A O 1
ATOM 2308 N N . ASN A 1 285 ? 41.859 9.657 -13.828 1.00 30.42 285 ASN A N 1
ATOM 2309 C CA . ASN A 1 285 ? 42.648 8.503 -13.399 1.00 30.42 285 ASN A CA 1
ATOM 2310 C C . ASN A 1 285 ? 41.763 7.242 -13.438 1.00 30.42 285 ASN A C 1
ATOM 2312 O O . ASN A 1 285 ? 40.722 7.233 -12.775 1.00 30.42 285 ASN A O 1
ATOM 2316 N N . PRO A 1 286 ? 42.142 6.166 -14.150 1.00 33.47 286 PRO A N 1
ATOM 2317 C CA . PRO A 1 286 ? 41.413 4.911 -14.079 1.00 33.47 286 PRO A CA 1
ATOM 2318 C C . PRO A 1 286 ? 41.776 4.174 -12.786 1.00 33.47 286 PRO A C 1
ATOM 2320 O O . PRO A 1 286 ? 42.919 3.772 -12.569 1.00 33.47 286 PRO A O 1
ATOM 2323 N N . LEU A 1 287 ? 40.777 3.980 -11.927 1.00 26.36 287 LEU A N 1
ATOM 2324 C CA . LEU A 1 287 ? 40.835 2.995 -10.854 1.00 26.36 287 LEU A CA 1
ATOM 2325 C C . LEU A 1 287 ? 40.884 1.598 -11.483 1.00 26.36 287 LEU A C 1
ATOM 2327 O O . LEU A 1 287 ? 39.961 1.176 -12.180 1.00 26.36 287 LEU A O 1
ATOM 2331 N N . VAL A 1 288 ? 41.997 0.911 -11.239 1.00 31.02 288 VAL A N 1
ATOM 2332 C CA . VAL A 1 288 ? 42.206 -0.504 -11.538 1.00 31.02 288 VAL A CA 1
ATOM 2333 C C . VAL A 1 288 ? 41.222 -1.321 -10.702 1.00 31.02 288 VAL A C 1
ATOM 2335 O O . VAL A 1 288 ? 41.248 -1.258 -9.475 1.00 31.02 288 VAL A O 1
ATOM 2338 N N . ILE A 1 289 ? 40.365 -2.094 -11.368 1.00 30.86 289 ILE A N 1
ATOM 2339 C CA . ILE A 1 289 ? 39.622 -3.198 -10.758 1.00 30.86 289 ILE A CA 1
ATOM 2340 C C . ILE A 1 289 ? 40.087 -4.463 -11.475 1.00 30.86 289 ILE A C 1
ATOM 2342 O O . ILE A 1 289 ? 39.831 -4.641 -12.666 1.00 30.86 289 ILE A O 1
ATOM 2346 N N . GLU A 1 290 ? 40.824 -5.301 -10.749 1.00 29.91 290 GLU A N 1
ATOM 2347 C CA . GLU A 1 290 ? 41.164 -6.662 -11.159 1.00 29.91 290 GLU A CA 1
ATOM 2348 C C . GLU A 1 290 ? 39.914 -7.564 -11.160 1.00 29.91 290 GLU A C 1
ATOM 2350 O O . GLU A 1 290 ? 38.965 -7.354 -10.404 1.00 29.91 290 GLU A O 1
ATOM 2355 N N . ASN A 1 291 ? 39.943 -8.547 -12.065 1.00 33.41 291 ASN A N 1
ATOM 2356 C CA . ASN A 1 291 ? 38.926 -9.562 -12.378 1.00 33.41 291 ASN A CA 1
ATOM 2357 C C . ASN A 1 291 ? 38.394 -10.309 -11.124 1.00 33.41 291 ASN A C 1
ATOM 2359 O O . ASN A 1 291 ? 39.069 -10.379 -10.108 1.00 33.41 291 ASN A O 1
ATOM 2363 N N . ASP A 1 292 ? 37.184 -10.880 -11.080 1.00 32.16 292 ASP A N 1
ATOM 2364 C CA . ASP A 1 292 ? 36.712 -12.003 -11.901 1.00 32.16 292 ASP A CA 1
ATOM 2365 C C . ASP A 1 292 ? 35.182 -12.167 -11.813 1.00 32.16 292 ASP A C 1
ATOM 2367 O O . ASP A 1 292 ? 34.642 -12.294 -10.721 1.00 32.16 292 ASP A O 1
ATOM 2371 N N . GLN A 1 293 ? 34.499 -12.253 -12.963 1.00 28.98 293 GLN A N 1
ATOM 2372 C CA . GLN A 1 293 ? 33.601 -13.361 -13.344 1.00 28.98 293 GLN A CA 1
ATOM 2373 C C . GLN A 1 293 ? 33.328 -13.250 -14.853 1.00 28.98 293 GLN A C 1
ATOM 2375 O O . GLN A 1 293 ? 32.498 -12.472 -15.323 1.00 28.98 293 GLN A O 1
ATOM 2380 N N . VAL A 1 294 ? 34.075 -14.034 -15.631 1.00 33.09 294 VAL A N 1
ATOM 2381 C CA . VAL A 1 294 ? 33.967 -14.114 -17.091 1.00 33.09 294 VAL A CA 1
ATOM 2382 C C . VAL A 1 294 ? 32.613 -14.715 -17.482 1.00 33.09 294 VAL A C 1
ATOM 2384 O O . VAL A 1 294 ? 32.406 -15.928 -17.412 1.00 33.09 294 VAL A O 1
ATOM 2387 N N . LEU A 1 295 ? 31.696 -13.877 -17.971 1.00 37.09 295 LEU A N 1
ATOM 2388 C CA . LEU A 1 295 ? 30.584 -14.333 -18.805 1.00 37.09 295 LEU A CA 1
ATOM 2389 C C . LEU A 1 295 ? 31.177 -14.948 -20.079 1.00 37.09 295 LEU A C 1
ATOM 2391 O O . LEU A 1 295 ? 31.760 -14.253 -20.914 1.00 37.09 295 LEU A O 1
ATOM 2395 N N . LYS A 1 296 ? 31.064 -16.275 -20.216 1.00 38.31 296 LYS A N 1
ATOM 2396 C CA . LYS A 1 296 ? 31.523 -17.004 -21.404 1.00 38.31 296 LYS A CA 1
ATOM 2397 C C . LYS A 1 296 ? 30.852 -16.419 -22.648 1.00 38.31 296 LYS A C 1
ATOM 2399 O O . LYS A 1 296 ? 29.641 -16.549 -22.820 1.00 38.31 296 LYS A O 1
ATOM 2404 N N . LYS A 1 297 ? 31.655 -15.815 -23.533 1.00 43.56 297 LYS A N 1
ATOM 2405 C CA . LYS A 1 297 ? 31.237 -15.479 -24.900 1.00 43.56 297 LYS A CA 1
ATOM 2406 C C . LYS A 1 297 ? 30.635 -16.733 -25.553 1.00 43.56 297 LYS A C 1
ATOM 2408 O O . LYS A 1 297 ? 31.220 -17.813 -25.407 1.00 43.56 297 LYS A O 1
ATOM 2413 N N . PRO A 1 298 ? 29.504 -16.623 -26.271 1.00 49.09 298 PRO A N 1
ATOM 2414 C CA . PRO A 1 298 ? 28.970 -17.751 -27.017 1.00 49.09 298 PRO A CA 1
ATOM 2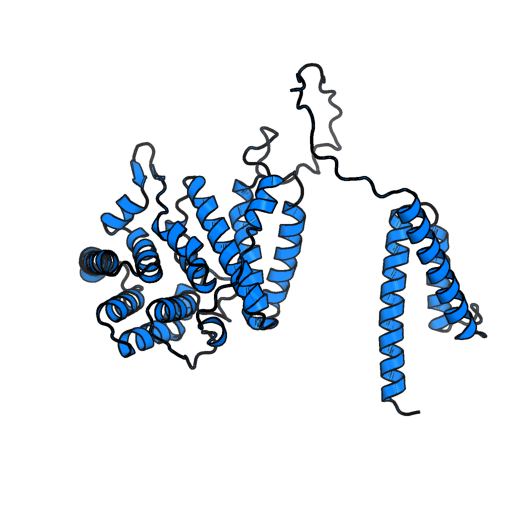415 C C . PRO A 1 298 ? 30.043 -18.266 -27.980 1.00 49.09 298 PRO A C 1
ATOM 2417 O O . PRO A 1 298 ? 30.667 -17.497 -28.711 1.00 49.09 298 PRO A O 1
ATOM 2420 N N . ASN A 1 299 ? 30.292 -19.576 -27.936 1.00 72.81 299 ASN A N 1
ATOM 2421 C CA . ASN A 1 299 ? 31.244 -20.226 -28.828 1.00 72.81 299 ASN A CA 1
ATOM 2422 C C . ASN A 1 299 ? 30.782 -20.005 -30.277 1.00 72.81 299 ASN A C 1
ATOM 2424 O O . ASN A 1 299 ? 29.608 -20.211 -30.587 1.00 72.81 299 ASN A O 1
ATOM 2428 N N . LEU A 1 300 ? 31.712 -19.622 -31.155 1.00 69.88 300 LEU A N 1
ATOM 2429 C CA . LEU A 1 300 ? 31.507 -19.408 -32.590 1.00 69.88 300 LEU A CA 1
ATOM 2430 C C . LEU A 1 300 ? 30.680 -20.527 -33.251 1.00 69.88 300 LEU A C 1
ATOM 2432 O O . LEU A 1 300 ? 29.853 -20.246 -34.112 1.00 69.88 300 LEU A O 1
ATOM 2436 N N . LYS A 1 301 ? 30.812 -21.778 -32.787 1.00 68.19 301 LYS A N 1
ATOM 2437 C CA . LYS A 1 301 ? 30.003 -22.919 -33.245 1.00 68.19 301 LYS A CA 1
ATOM 2438 C C . LYS A 1 301 ? 28.496 -22.736 -33.018 1.00 68.19 301 LYS A C 1
ATOM 2440 O O . LYS A 1 301 ? 27.718 -23.075 -33.903 1.00 68.19 301 LYS A O 1
ATOM 2445 N N . SER A 1 302 ? 28.073 -22.179 -31.880 1.00 62.12 302 SER A N 1
ATOM 2446 C CA . SER A 1 302 ? 26.653 -21.892 -31.614 1.00 62.12 302 SER A CA 1
ATOM 2447 C C . SER A 1 302 ? 26.125 -20.762 -32.490 1.00 62.12 302 SER A C 1
ATOM 2449 O O . SER A 1 302 ? 24.978 -20.826 -32.923 1.00 62.12 302 SER A O 1
ATOM 2451 N N . LEU A 1 303 ? 26.954 -19.757 -32.789 1.00 59.72 303 LEU A N 1
ATOM 2452 C CA . LEU A 1 303 ? 26.570 -18.660 -33.678 1.00 59.72 303 LEU A CA 1
ATOM 2453 C C . LEU A 1 303 ? 26.392 -19.157 -35.122 1.00 59.72 303 LEU A C 1
ATOM 2455 O O . LEU A 1 303 ? 25.401 -18.838 -35.773 1.00 59.72 303 LEU A O 1
ATOM 2459 N N . VAL A 1 304 ? 27.318 -20.001 -35.590 1.00 75.25 304 VAL A N 1
ATOM 2460 C CA . VAL A 1 304 ? 27.269 -20.627 -36.920 1.00 75.25 304 VAL A CA 1
ATOM 2461 C C . VAL A 1 304 ? 26.060 -21.555 -37.051 1.00 75.25 304 VAL A C 1
ATOM 2463 O O . VAL A 1 304 ? 25.348 -21.482 -38.048 1.00 75.25 304 VAL A O 1
ATOM 2466 N N . LEU A 1 305 ? 25.768 -22.375 -36.035 1.00 70.69 305 LEU A N 1
ATOM 2467 C CA . LEU A 1 305 ? 24.600 -23.263 -36.049 1.00 70.69 305 LEU A CA 1
ATOM 2468 C C . LEU A 1 305 ? 23.282 -22.476 -36.119 1.00 70.69 305 LEU A C 1
ATOM 2470 O O . LEU A 1 305 ? 22.377 -22.851 -36.860 1.00 70.69 305 LEU A O 1
ATOM 2474 N N . MET A 1 306 ? 23.190 -21.359 -35.394 1.00 67.00 306 MET A N 1
ATOM 2475 C CA . MET A 1 306 ? 22.012 -20.489 -35.408 1.00 67.00 306 MET A CA 1
ATOM 2476 C C . MET A 1 306 ? 21.797 -19.845 -36.788 1.00 67.00 306 MET A C 1
ATOM 2478 O O . MET A 1 306 ? 20.666 -19.787 -37.269 1.00 67.00 306 MET A O 1
ATOM 2482 N N . LEU A 1 307 ? 22.882 -19.437 -37.455 1.00 70.50 307 LEU A N 1
ATOM 2483 C CA . LEU A 1 307 ? 22.847 -18.909 -38.822 1.00 70.50 307 LEU A CA 1
ATOM 2484 C C . LEU A 1 307 ? 22.409 -19.971 -39.843 1.00 70.50 307 LEU A C 1
ATOM 2486 O O . LEU A 1 307 ? 21.586 -19.680 -40.706 1.00 70.50 307 LEU A O 1
ATOM 2490 N N . ILE A 1 308 ? 22.897 -21.209 -39.717 1.00 75.94 308 ILE A N 1
ATOM 2491 C CA . ILE A 1 308 ? 22.497 -22.324 -40.592 1.00 75.94 308 ILE A CA 1
ATOM 2492 C C . ILE A 1 308 ? 21.001 -22.623 -40.436 1.00 75.94 308 ILE A C 1
ATOM 2494 O O . ILE A 1 308 ? 20.290 -22.714 -41.436 1.00 75.94 308 ILE A O 1
ATOM 2498 N N . CYS A 1 309 ? 20.497 -22.711 -39.201 1.00 70.06 309 CYS A N 1
ATOM 2499 C CA . CYS A 1 309 ? 19.068 -22.918 -38.944 1.00 70.06 309 CYS A CA 1
ATOM 2500 C C . CYS A 1 309 ? 18.206 -21.805 -39.556 1.00 70.06 309 CYS A C 1
ATOM 2502 O O . CYS A 1 309 ? 17.137 -22.083 -40.097 1.00 70.06 309 CYS A O 1
ATOM 2504 N N . PHE A 1 310 ? 18.680 -20.557 -39.509 1.00 75.62 310 PHE A N 1
ATOM 2505 C CA . PHE A 1 310 ? 17.979 -19.419 -40.097 1.00 75.62 310 PHE A CA 1
ATOM 2506 C C . PHE A 1 310 ? 17.919 -19.501 -41.630 1.00 75.62 310 PHE A C 1
ATOM 2508 O O . PHE A 1 310 ? 16.851 -19.307 -42.213 1.00 75.62 310 PHE A O 1
ATOM 2515 N N . VAL A 1 311 ? 19.031 -19.848 -42.287 1.00 76.88 311 VAL A N 1
ATOM 2516 C CA . VAL A 1 311 ? 19.076 -20.022 -43.750 1.00 76.88 311 VAL A CA 1
ATOM 2517 C C . VAL A 1 311 ? 18.152 -21.161 -44.186 1.00 76.88 311 VAL A C 1
ATOM 2519 O O . VAL A 1 311 ? 17.349 -20.978 -45.096 1.00 76.88 311 VAL A O 1
ATOM 2522 N N . LEU A 1 312 ? 18.185 -22.302 -43.492 1.00 72.88 312 LEU A N 1
ATOM 2523 C CA . LEU A 1 312 ? 17.329 -23.450 -43.809 1.00 72.88 312 LEU A CA 1
ATOM 2524 C C . LEU A 1 312 ? 15.838 -23.143 -43.622 1.00 72.88 312 LEU A C 1
ATOM 2526 O O . LEU A 1 312 ? 15.029 -23.500 -44.476 1.00 72.88 312 LEU A O 1
ATOM 2530 N N . ALA A 1 313 ? 15.471 -22.442 -42.545 1.00 69.81 313 ALA A N 1
ATOM 2531 C CA . ALA A 1 313 ? 14.091 -22.021 -42.316 1.00 69.81 313 ALA A CA 1
ATOM 2532 C C . ALA A 1 313 ? 13.603 -21.053 -43.406 1.00 69.81 313 ALA A C 1
ATOM 2534 O O . ALA A 1 313 ? 12.460 -21.152 -43.846 1.00 69.81 313 ALA A O 1
ATOM 2535 N N . SER A 1 314 ? 14.479 -20.160 -43.873 1.00 70.69 314 SER A N 1
ATOM 2536 C CA . SER A 1 314 ? 14.177 -19.202 -44.942 1.00 70.69 314 SER A CA 1
ATOM 2537 C C . SER A 1 314 ? 13.954 -19.902 -46.286 1.00 70.69 314 SER A C 1
ATOM 2539 O O . SER A 1 314 ? 12.975 -19.608 -46.972 1.00 70.69 314 SER A O 1
ATOM 2541 N N . SER A 1 315 ? 14.805 -20.874 -46.635 1.00 67.81 315 SER A N 1
ATOM 2542 C CA . SER A 1 315 ? 14.665 -21.671 -47.862 1.00 67.81 315 SER A CA 1
ATOM 2543 C C . SER A 1 315 ? 13.404 -22.535 -47.852 1.00 67.81 315 SER A C 1
ATOM 2545 O O . SER A 1 315 ? 12.673 -22.561 -48.839 1.00 67.81 315 SER A O 1
ATOM 2547 N N . LEU A 1 316 ? 13.092 -23.175 -46.719 1.00 68.19 316 LEU A N 1
ATOM 2548 C CA . LEU A 1 316 ? 11.870 -23.970 -46.573 1.00 68.19 316 LEU A CA 1
ATOM 2549 C C . LEU A 1 316 ? 10.616 -23.094 -46.710 1.00 68.19 316 LEU A C 1
ATOM 2551 O O . LEU A 1 316 ? 9.645 -23.483 -47.355 1.00 68.19 316 LEU A O 1
ATOM 2555 N N . LEU A 1 317 ? 10.639 -21.885 -46.139 1.00 65.44 317 LEU A N 1
ATOM 2556 C CA . LEU A 1 317 ? 9.539 -20.933 -46.281 1.00 65.44 317 LEU A CA 1
ATOM 2557 C C . LEU A 1 317 ? 9.349 -20.508 -47.747 1.00 65.44 317 LEU A C 1
ATOM 2559 O O . LEU A 1 317 ? 8.214 -20.341 -48.183 1.00 65.44 317 LEU A O 1
ATOM 2563 N N . PHE A 1 318 ? 10.439 -20.361 -48.506 1.00 71.25 318 PHE A N 1
ATOM 2564 C CA . PHE A 1 318 ? 10.412 -20.009 -49.927 1.00 71.25 318 PHE A CA 1
ATOM 2565 C C . PHE A 1 318 ? 9.869 -21.142 -50.817 1.00 71.25 318 PHE A C 1
ATOM 2567 O O . PHE A 1 318 ? 9.071 -20.896 -51.723 1.00 71.25 318 PHE A O 1
ATOM 2574 N N . GLU A 1 319 ? 10.225 -22.399 -50.546 1.00 63.66 319 GLU A N 1
ATOM 2575 C CA . GLU A 1 319 ? 9.639 -23.559 -51.240 1.00 63.66 319 GLU A CA 1
ATOM 2576 C C . GLU A 1 319 ? 8.143 -23.719 -50.930 1.00 63.66 319 GLU A C 1
ATOM 2578 O O . GLU A 1 319 ? 7.331 -23.995 -51.817 1.00 63.66 319 GLU A O 1
ATOM 2583 N N . LEU A 1 320 ? 7.739 -23.481 -49.681 1.00 62.06 320 LEU A N 1
ATOM 2584 C CA . LEU A 1 320 ? 6.331 -23.547 -49.283 1.00 62.06 320 LEU A CA 1
ATOM 2585 C C . LEU A 1 320 ? 5.494 -22.421 -49.906 1.00 62.06 320 LEU A C 1
ATOM 2587 O O . LEU A 1 320 ? 4.338 -22.643 -50.265 1.00 62.06 320 LEU A O 1
ATOM 2591 N N . THR A 1 321 ? 6.049 -21.218 -50.073 1.00 64.06 321 THR A N 1
ATOM 2592 C CA . THR A 1 321 ? 5.328 -20.113 -50.726 1.00 64.06 321 THR A CA 1
ATOM 2593 C C . THR A 1 321 ? 5.288 -20.256 -52.245 1.00 64.06 321 THR A C 1
ATOM 2595 O O . THR A 1 321 ? 4.263 -19.937 -52.846 1.00 64.06 321 THR A O 1
ATOM 2598 N N . SER A 1 322 ? 6.347 -20.773 -52.872 1.00 61.47 322 SER A N 1
ATOM 2599 C CA . SER A 1 322 ? 6.378 -21.019 -54.321 1.00 61.47 322 SER A CA 1
ATOM 2600 C C . SER A 1 322 ? 5.470 -22.181 -54.742 1.00 61.47 322 SER A C 1
ATOM 2602 O O . SER A 1 322 ? 4.754 -22.062 -55.735 1.00 61.47 322 SER A O 1
ATOM 2604 N N . SER A 1 323 ? 5.403 -23.257 -53.951 1.00 59.66 323 SER A N 1
ATOM 2605 C CA . SER A 1 323 ? 4.484 -24.383 -54.196 1.00 59.66 323 SER A CA 1
ATOM 2606 C C . SER A 1 323 ? 3.012 -24.034 -53.947 1.00 59.66 323 SER A C 1
ATOM 2608 O O . SER A 1 323 ? 2.136 -24.526 -54.658 1.00 59.66 323 SER A O 1
ATOM 2610 N N . ALA A 1 324 ? 2.718 -23.149 -52.988 1.00 61.25 324 ALA A N 1
ATOM 2611 C CA . ALA A 1 324 ? 1.350 -22.715 -52.701 1.00 61.25 324 ALA A CA 1
ATOM 2612 C C . ALA A 1 324 ? 0.772 -21.740 -53.747 1.00 61.25 324 ALA A C 1
ATOM 2614 O O . ALA A 1 324 ? -0.448 -21.568 -53.813 1.00 61.25 324 ALA A O 1
ATOM 2615 N N . PHE A 1 325 ? 1.614 -21.093 -54.564 1.00 57.06 325 PHE A N 1
ATOM 2616 C CA . PHE A 1 325 ? 1.185 -20.056 -55.508 1.00 57.06 325 PHE A CA 1
ATOM 2617 C C . PHE A 1 325 ? 1.898 -20.140 -56.874 1.00 57.06 325 PHE A C 1
ATOM 2619 O O . PHE A 1 325 ? 2.563 -19.185 -57.273 1.00 57.06 325 PHE A O 1
ATOM 2626 N N . PRO A 1 326 ? 1.720 -21.228 -57.646 1.00 51.03 326 PRO A N 1
ATOM 2627 C CA . PRO A 1 326 ? 2.469 -21.441 -58.888 1.00 51.03 326 PRO A CA 1
ATOM 2628 C C . PRO A 1 326 ? 2.102 -20.476 -60.034 1.00 51.03 326 PRO A C 1
ATOM 2630 O O . PRO A 1 326 ? 2.836 -20.396 -61.009 1.00 51.03 326 PRO A O 1
ATOM 2633 N N . ASN A 1 327 ? 0.996 -19.724 -59.926 1.00 50.12 327 ASN A N 1
ATOM 2634 C CA . ASN A 1 327 ? 0.442 -18.905 -61.016 1.00 50.12 327 ASN A CA 1
ATOM 2635 C C . ASN A 1 327 ? 0.036 -17.486 -60.568 1.00 50.12 327 ASN A C 1
ATOM 2637 O O . ASN A 1 327 ? -1.089 -17.049 -60.818 1.00 50.12 327 ASN A O 1
ATOM 2641 N N . ILE A 1 328 ? 0.911 -16.751 -59.873 1.00 54.50 328 ILE A N 1
ATOM 2642 C CA . ILE A 1 328 ? 0.703 -15.305 -59.679 1.00 54.50 328 ILE A CA 1
ATOM 2643 C C . ILE A 1 328 ? 1.495 -14.558 -60.748 1.00 54.50 328 ILE A C 1
ATOM 2645 O O . ILE A 1 328 ? 2.692 -14.342 -60.601 1.00 54.50 328 ILE A O 1
ATOM 2649 N N . ASP A 1 329 ? 0.804 -14.144 -61.809 1.00 54.25 329 ASP A N 1
ATOM 2650 C CA . ASP A 1 329 ? 1.324 -13.188 -62.785 1.00 54.25 329 ASP A CA 1
ATOM 2651 C C . ASP A 1 329 ? 1.392 -11.786 -62.133 1.00 54.25 329 ASP A C 1
ATOM 2653 O O . ASP A 1 329 ? 0.349 -11.190 -61.826 1.00 54.25 329 ASP A O 1
ATOM 2657 N N . PRO A 1 330 ? 2.596 -11.232 -61.889 1.00 47.12 330 PRO A N 1
ATOM 2658 C CA . PRO A 1 330 ? 2.772 -9.952 -61.202 1.00 47.12 330 PRO A CA 1
ATOM 2659 C C . PRO A 1 330 ? 2.313 -8.742 -62.035 1.00 47.12 330 PRO A C 1
ATOM 2661 O O . PRO A 1 330 ? 2.337 -7.604 -61.548 1.00 47.12 330 PRO A O 1
ATOM 2664 N N . THR A 1 331 ? 1.896 -8.947 -63.287 1.00 48.75 331 THR A N 1
ATOM 2665 C CA . THR A 1 331 ? 1.394 -7.882 -64.163 1.00 48.75 331 THR A CA 1
ATOM 2666 C C . THR A 1 331 ? -0.108 -7.652 -64.027 1.00 48.75 331 THR A C 1
ATOM 2668 O O . THR A 1 331 ? -0.579 -6.552 -64.324 1.00 48.75 331 THR A O 1
ATOM 2671 N N . GLN A 1 332 ? -0.861 -8.609 -63.478 1.00 48.59 332 GLN A N 1
ATOM 2672 C CA . GLN A 1 332 ? -2.297 -8.437 -63.301 1.00 48.59 332 GLN A CA 1
ATOM 2673 C C . GLN A 1 332 ? -2.599 -7.516 -62.114 1.00 48.59 332 GLN A C 1
ATOM 2675 O O . GLN A 1 332 ? -2.199 -7.776 -60.978 1.00 48.59 332 GLN A O 1
ATOM 2680 N N . GLY A 1 333 ? -3.345 -6.435 -62.371 1.00 46.44 333 GLY A N 1
ATOM 2681 C CA . GLY A 1 333 ? -3.708 -5.364 -61.426 1.00 46.44 333 GLY A CA 1
ATOM 2682 C C . GLY A 1 333 ? -4.598 -5.772 -60.242 1.00 46.44 333 GLY A C 1
ATOM 2683 O O . GLY A 1 333 ? -5.266 -4.924 -59.649 1.00 46.44 333 GLY A O 1
ATOM 2684 N N . THR A 1 334 ? -4.612 -7.054 -59.886 1.00 58.50 334 THR A N 1
ATOM 2685 C CA . THR A 1 334 ? -5.301 -7.599 -58.720 1.00 58.50 334 THR A CA 1
ATOM 2686 C C . THR A 1 334 ? -4.619 -7.158 -57.421 1.00 58.50 334 THR A C 1
ATOM 2688 O O . THR A 1 334 ? -3.427 -6.844 -57.377 1.00 58.50 334 THR A O 1
ATOM 2691 N N . THR A 1 335 ? -5.366 -7.169 -56.316 1.00 51.78 335 THR A N 1
ATOM 2692 C CA . THR A 1 335 ? -4.861 -6.831 -54.973 1.00 51.78 335 THR A CA 1
ATOM 2693 C C . THR A 1 335 ? -3.654 -7.693 -54.570 1.00 51.78 335 THR A C 1
ATOM 2695 O O . THR A 1 335 ? -2.758 -7.209 -53.884 1.00 51.78 335 THR A O 1
ATOM 2698 N N . LYS A 1 336 ? -3.578 -8.941 -55.063 1.00 52.31 336 LYS A N 1
ATOM 2699 C CA . LYS A 1 336 ? -2.426 -9.840 -54.877 1.00 52.31 336 LYS A CA 1
ATOM 2700 C C . LYS A 1 336 ? -1.191 -9.389 -55.673 1.00 52.31 336 LYS A C 1
ATOM 2702 O O . LYS A 1 336 ? -0.099 -9.368 -55.112 1.00 52.31 336 LYS A O 1
ATOM 2707 N N . GLY A 1 337 ? -1.356 -8.948 -56.924 1.00 54.59 337 GLY A N 1
ATOM 2708 C CA . GLY A 1 337 ? -0.263 -8.402 -57.743 1.00 54.59 337 GLY A CA 1
ATOM 2709 C C . GLY A 1 337 ? 0.306 -7.086 -57.194 1.00 54.59 337 GLY A C 1
ATOM 2710 O O . GLY A 1 337 ? 1.519 -6.871 -57.204 1.00 54.59 337 GLY A O 1
ATOM 2711 N N . LYS A 1 338 ? -0.551 -6.231 -56.616 1.00 55.62 338 LYS A N 1
ATOM 2712 C CA . LYS A 1 338 ? -0.125 -4.993 -55.934 1.00 55.62 338 LYS A CA 1
ATOM 2713 C C . LYS A 1 338 ? 0.687 -5.271 -54.665 1.00 55.62 338 LYS A C 1
ATOM 2715 O O . LYS A 1 338 ? 1.681 -4.588 -54.429 1.00 55.62 338 LYS A O 1
ATOM 2720 N N . LEU A 1 339 ? 0.310 -6.289 -53.885 1.00 51.88 339 LEU A N 1
ATOM 2721 C CA . LEU A 1 339 ? 1.056 -6.699 -52.691 1.00 51.88 339 LEU A CA 1
ATOM 2722 C C . LEU A 1 339 ? 2.422 -7.307 -53.057 1.00 51.88 339 LEU A C 1
ATOM 2724 O O . LEU A 1 339 ? 3.423 -6.977 -52.426 1.00 51.88 339 LEU A O 1
ATOM 2728 N N . GLY A 1 340 ? 2.480 -8.118 -54.121 1.00 58.22 340 GLY A N 1
ATOM 2729 C CA . GLY A 1 340 ? 3.732 -8.671 -54.650 1.00 58.22 340 GLY A CA 1
ATOM 2730 C C . GLY A 1 340 ? 4.709 -7.588 -55.118 1.00 58.22 340 GLY A C 1
ATOM 2731 O O . GLY A 1 340 ? 5.875 -7.602 -54.730 1.00 58.22 340 GLY A O 1
ATOM 2732 N N . LYS A 1 341 ? 4.230 -6.584 -55.868 1.00 56.25 341 LYS A N 1
ATOM 2733 C CA . LYS A 1 341 ? 5.052 -5.431 -56.284 1.00 56.25 341 LYS A CA 1
ATOM 2734 C C . LYS A 1 341 ? 5.531 -4.580 -55.105 1.00 56.25 341 LYS A C 1
ATOM 2736 O O . LYS A 1 341 ? 6.677 -4.140 -55.115 1.00 56.25 341 LYS A O 1
ATOM 2741 N N . LEU A 1 342 ? 4.690 -4.368 -54.088 1.00 54.41 342 LEU A N 1
ATOM 2742 C CA . LEU A 1 342 ? 5.064 -3.610 -52.890 1.00 54.41 342 LEU A CA 1
ATOM 2743 C C . LEU A 1 342 ? 6.164 -4.324 -52.096 1.00 54.41 342 LEU A C 1
ATOM 2745 O O . LEU A 1 342 ? 7.121 -3.684 -51.671 1.00 54.41 342 LEU A O 1
ATOM 2749 N N . LEU A 1 343 ? 6.057 -5.645 -51.939 1.00 50.41 343 LEU A N 1
ATOM 2750 C CA . LEU A 1 343 ? 7.064 -6.460 -51.263 1.00 50.41 343 LEU A CA 1
ATOM 2751 C C . LEU A 1 343 ? 8.386 -6.465 -52.039 1.00 50.41 343 LEU A C 1
ATOM 2753 O O . LEU A 1 343 ? 9.412 -6.136 -51.455 1.00 50.41 343 LEU A O 1
ATOM 2757 N N . ILE A 1 344 ? 8.370 -6.713 -53.353 1.00 57.12 344 ILE A N 1
ATOM 2758 C CA . ILE A 1 344 ? 9.586 -6.703 -54.188 1.00 57.12 344 ILE A CA 1
ATOM 2759 C C . ILE A 1 344 ? 10.279 -5.330 -54.155 1.00 57.12 344 ILE A C 1
ATOM 2761 O O . ILE A 1 344 ? 11.496 -5.258 -54.003 1.00 57.12 344 ILE A O 1
ATOM 2765 N N . HIS A 1 345 ? 9.517 -4.234 -54.231 1.00 53.19 345 HIS A N 1
ATOM 2766 C CA . HIS A 1 345 ? 10.076 -2.879 -54.193 1.00 53.19 345 HIS A CA 1
ATOM 2767 C C . HIS A 1 345 ? 10.613 -2.495 -52.800 1.00 53.19 345 HIS A C 1
ATOM 2769 O O . HIS A 1 345 ? 11.562 -1.717 -52.680 1.00 53.19 345 HIS A O 1
ATOM 2775 N N . THR A 1 346 ? 10.014 -3.030 -51.738 1.00 51.28 346 THR A N 1
ATOM 2776 C CA . THR A 1 346 ? 10.454 -2.781 -50.361 1.00 51.28 346 THR A CA 1
ATOM 2777 C C . THR A 1 346 ? 11.710 -3.594 -50.049 1.00 51.28 346 THR A C 1
ATOM 2779 O O . THR A 1 346 ? 12.637 -3.057 -49.457 1.00 51.28 346 THR A O 1
ATOM 2782 N N . PHE A 1 347 ? 11.809 -4.838 -50.526 1.00 49.03 347 PHE A N 1
ATOM 2783 C CA . PHE A 1 347 ? 13.010 -5.661 -50.365 1.00 49.03 347 PHE A CA 1
ATOM 2784 C C . PHE A 1 347 ? 14.215 -5.121 -51.156 1.00 49.03 347 PHE A C 1
ATOM 2786 O O . PHE A 1 347 ? 15.308 -5.056 -50.601 1.00 49.03 347 PHE A O 1
ATOM 2793 N N . SER A 1 348 ? 14.026 -4.622 -52.384 1.00 48.66 348 SER A N 1
ATOM 2794 C CA . SER A 1 348 ? 15.135 -4.097 -53.204 1.00 48.66 348 SER A CA 1
ATOM 2795 C C . SER A 1 348 ? 15.744 -2.778 -52.707 1.00 48.66 348 SER A C 1
ATOM 2797 O O . SER A 1 348 ? 16.849 -2.424 -53.106 1.00 48.66 348 SER A O 1
ATOM 2799 N N . ARG A 1 349 ? 15.053 -2.034 -51.831 1.00 49.75 349 ARG A N 1
ATOM 2800 C CA . ARG A 1 349 ? 15.558 -0.777 -51.239 1.00 49.75 349 ARG A CA 1
ATOM 2801 C C . ARG A 1 349 ? 16.264 -0.952 -49.897 1.00 49.75 349 ARG A C 1
ATOM 2803 O O . ARG A 1 349 ? 16.777 0.024 -49.357 1.00 49.75 349 ARG A O 1
ATOM 2810 N N . ILE A 1 350 ? 16.230 -2.154 -49.334 1.00 52.34 350 ILE A N 1
ATOM 2811 C CA . ILE A 1 3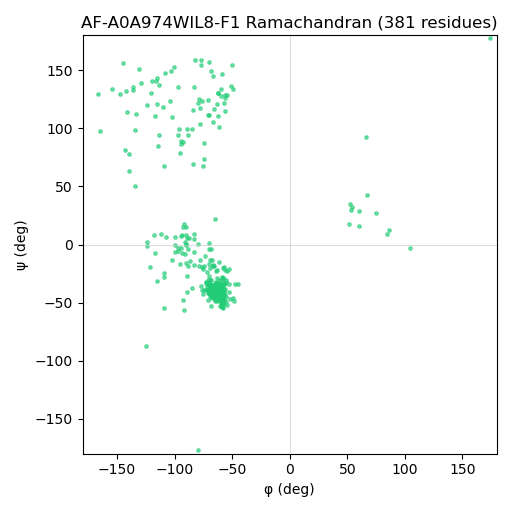50 ? 16.527 -2.391 -47.920 1.00 52.34 350 ILE A CA 1
ATOM 2812 C C . ILE A 1 350 ? 17.771 -3.282 -47.719 1.00 52.34 350 ILE A C 1
ATOM 2814 O O . ILE A 1 350 ? 18.282 -3.405 -46.600 1.00 52.34 350 ILE A O 1
ATOM 2818 N N . GLU A 1 351 ? 18.328 -3.837 -48.797 1.00 41.69 351 GLU A N 1
ATOM 2819 C CA . GLU A 1 351 ? 19.564 -4.618 -48.745 1.00 41.69 351 GLU A CA 1
ATOM 2820 C C . GLU A 1 351 ? 20.748 -3.795 -48.206 1.00 41.69 351 GLU A C 1
ATOM 2822 O O . GLU A 1 351 ? 21.052 -2.702 -48.679 1.00 41.69 351 GLU A O 1
ATOM 2827 N N . GLY A 1 352 ? 21.422 -4.342 -47.188 1.00 46.31 352 GLY A N 1
ATOM 2828 C CA . GLY A 1 352 ? 22.700 -3.836 -46.676 1.00 46.31 352 GLY A CA 1
ATOM 2829 C C . GLY A 1 352 ? 22.657 -3.066 -45.354 1.00 46.31 352 GLY A C 1
ATOM 2830 O O . GLY A 1 352 ? 23.719 -2.715 -44.845 1.00 46.31 352 GLY A O 1
ATOM 2831 N N . THR A 1 353 ? 21.486 -2.834 -44.746 1.00 56.84 353 THR A N 1
ATOM 2832 C CA . THR A 1 353 ? 21.406 -2.147 -43.440 1.00 56.84 353 THR A CA 1
ATOM 2833 C C . THR A 1 353 ? 20.850 -3.045 -42.327 1.00 56.84 353 THR A C 1
ATOM 2835 O O . THR A 1 353 ? 19.910 -3.806 -42.564 1.00 56.84 353 THR A O 1
ATOM 2838 N N . PRO A 1 354 ? 21.357 -2.943 -41.080 1.00 56.84 354 PRO A N 1
ATOM 2839 C CA . PRO A 1 354 ? 20.800 -3.662 -39.927 1.00 56.84 354 PRO A CA 1
ATOM 2840 C C . PRO A 1 354 ? 19.306 -3.382 -39.699 1.00 56.84 354 PRO A C 1
ATOM 2842 O O . PRO A 1 354 ? 18.548 -4.275 -39.323 1.00 56.84 354 PRO A O 1
ATOM 2845 N N . LEU A 1 355 ? 18.864 -2.154 -39.990 1.00 55.00 355 LEU A N 1
ATOM 2846 C CA . LEU A 1 355 ? 17.457 -1.756 -39.923 1.00 55.00 355 LEU A CA 1
ATOM 2847 C C . LEU A 1 355 ? 16.601 -2.527 -40.936 1.00 55.00 355 LEU A C 1
ATOM 2849 O O . LEU A 1 355 ? 15.458 -2.883 -40.652 1.00 55.00 355 LEU A O 1
ATOM 2853 N N . GLY A 1 356 ? 17.179 -2.842 -42.090 1.00 69.12 356 GLY A N 1
ATOM 2854 C CA . GLY A 1 356 ? 16.518 -3.612 -43.119 1.00 69.12 356 GLY A CA 1
ATOM 2855 C C . GLY A 1 356 ? 16.224 -5.054 -42.751 1.00 69.12 356 GLY A C 1
ATOM 2856 O O . GLY A 1 356 ? 15.124 -5.548 -42.999 1.00 69.12 356 GLY A O 1
ATOM 2857 N N . TYR A 1 357 ? 17.165 -5.694 -42.060 1.00 54.72 357 TYR A N 1
ATOM 2858 C CA . TYR A 1 357 ? 16.963 -7.031 -41.507 1.00 54.72 357 TYR A CA 1
ATOM 2859 C C . TYR A 1 357 ? 15.841 -7.053 -40.461 1.00 54.72 357 TYR A C 1
ATOM 2861 O O . TYR A 1 357 ? 14.999 -7.951 -40.479 1.00 54.72 357 TYR A O 1
ATOM 2869 N N . ILE A 1 358 ? 15.768 -6.040 -39.592 1.00 64.44 358 ILE A N 1
ATOM 2870 C CA . ILE A 1 358 ? 14.718 -5.936 -38.565 1.00 64.44 358 ILE A CA 1
ATOM 2871 C C . ILE A 1 358 ? 13.337 -5.747 -39.206 1.00 64.44 358 ILE A C 1
ATOM 2873 O O . ILE A 1 358 ? 12.380 -6.419 -38.818 1.00 64.44 358 ILE A O 1
ATOM 2877 N N . ILE A 1 359 ? 13.230 -4.876 -40.215 1.00 63.53 359 ILE A N 1
ATOM 2878 C CA . ILE A 1 359 ? 11.980 -4.646 -40.953 1.00 63.53 359 ILE A CA 1
ATOM 2879 C C . ILE A 1 359 ? 11.550 -5.915 -41.704 1.00 63.53 359 ILE A C 1
ATOM 2881 O O . ILE A 1 359 ? 10.372 -6.273 -41.667 1.00 63.53 359 ILE A O 1
ATOM 2885 N N . GLY A 1 360 ? 12.492 -6.643 -42.312 1.00 73.75 360 GLY A N 1
ATOM 2886 C CA . GLY A 1 360 ? 12.222 -7.924 -42.970 1.00 73.75 360 GLY A CA 1
ATOM 2887 C C . GLY A 1 360 ? 11.650 -8.978 -42.014 1.00 73.75 360 GLY A C 1
ATOM 2888 O O . GLY A 1 360 ? 10.656 -9.636 -42.337 1.00 73.75 360 GLY A O 1
ATOM 2889 N N . ILE A 1 361 ? 12.205 -9.091 -40.802 1.00 70.00 361 ILE A N 1
ATOM 2890 C CA . ILE A 1 361 ? 11.703 -10.004 -39.761 1.00 70.00 361 ILE A CA 1
ATOM 2891 C C . ILE A 1 361 ? 10.280 -9.614 -39.339 1.00 70.00 361 ILE A C 1
ATOM 2893 O O . ILE A 1 361 ? 9.391 -10.466 -39.299 1.00 70.00 361 ILE A O 1
ATOM 2897 N N . LEU A 1 362 ? 10.035 -8.327 -39.080 1.00 60.81 362 LEU A N 1
ATOM 2898 C CA . LEU A 1 362 ? 8.723 -7.818 -38.663 1.00 60.81 362 LEU A CA 1
ATOM 2899 C C . LEU A 1 362 ? 7.639 -8.069 -39.719 1.00 60.81 362 LEU A C 1
ATOM 2901 O O . LEU A 1 362 ? 6.550 -8.540 -39.388 1.00 60.81 362 LEU A O 1
ATOM 2905 N N . LEU A 1 363 ? 7.945 -7.817 -40.992 1.00 64.75 363 LEU A N 1
ATOM 2906 C CA . LEU A 1 363 ? 7.015 -8.058 -42.096 1.00 64.75 363 LEU A CA 1
ATOM 2907 C C . LEU A 1 363 ? 6.727 -9.552 -42.294 1.00 64.75 363 LEU A C 1
ATOM 2909 O O . LEU A 1 363 ? 5.585 -9.920 -42.570 1.00 64.75 363 LEU A O 1
ATOM 2913 N N . THR A 1 364 ? 7.721 -10.418 -42.077 1.00 72.50 364 THR A N 1
ATOM 2914 C CA . THR A 1 364 ? 7.544 -11.877 -42.142 1.00 72.50 364 THR A CA 1
ATOM 2915 C C . THR A 1 364 ? 6.606 -12.368 -41.037 1.00 72.50 364 THR A C 1
ATOM 2917 O O . THR A 1 364 ? 5.670 -13.121 -41.306 1.00 72.50 364 THR A O 1
ATOM 2920 N N . VAL A 1 365 ? 6.785 -11.884 -39.803 1.00 67.19 365 VAL A N 1
ATOM 2921 C CA . VAL A 1 365 ? 5.908 -12.223 -38.669 1.00 67.19 365 VAL A CA 1
ATOM 2922 C C . VAL A 1 365 ? 4.471 -11.757 -38.925 1.00 67.19 365 VAL A C 1
ATOM 2924 O O . VAL A 1 365 ? 3.531 -12.532 -38.738 1.00 67.19 365 VAL A O 1
ATOM 2927 N N . ILE A 1 366 ? 4.282 -10.528 -39.418 1.00 66.62 366 ILE A N 1
ATOM 2928 C CA . ILE A 1 366 ? 2.953 -9.995 -39.764 1.00 66.62 366 ILE A CA 1
ATOM 2929 C C . ILE A 1 366 ? 2.296 -10.835 -40.870 1.00 66.62 366 ILE A C 1
ATOM 2931 O O . ILE A 1 366 ? 1.117 -11.184 -40.757 1.00 66.62 366 ILE A O 1
ATOM 2935 N N . GLY A 1 367 ? 3.058 -11.218 -41.900 1.00 76.50 367 GLY A N 1
ATOM 2936 C CA . GLY A 1 367 ? 2.586 -12.086 -42.979 1.00 76.50 367 GLY A CA 1
ATOM 2937 C C . GLY A 1 367 ? 2.104 -13.448 -42.472 1.00 76.50 367 GLY A C 1
ATOM 2938 O O . GLY A 1 367 ? 1.007 -13.882 -42.828 1.00 76.50 367 GLY A O 1
ATOM 2939 N N . VAL A 1 368 ? 2.859 -14.087 -41.571 1.00 68.12 368 VAL A N 1
ATOM 2940 C CA . VAL A 1 368 ? 2.491 -15.379 -40.959 1.00 68.12 368 VAL A CA 1
ATOM 2941 C C . VAL A 1 368 ? 1.193 -15.274 -40.149 1.00 68.12 368 VAL A C 1
ATOM 2943 O O . VAL A 1 368 ? 0.325 -16.146 -40.250 1.00 68.12 368 VAL A O 1
ATOM 2946 N N . PHE A 1 369 ? 1.005 -14.193 -39.387 1.00 60.06 369 PHE A N 1
ATOM 2947 C CA . PHE A 1 369 ? -0.225 -13.975 -38.618 1.00 60.06 369 PHE A CA 1
ATOM 2948 C C . PHE A 1 369 ? -1.452 -13.742 -39.510 1.00 60.06 369 PHE A C 1
ATOM 2950 O O . PHE A 1 369 ? -2.520 -14.306 -39.251 1.00 60.06 369 PHE A O 1
ATOM 2957 N N . GLN A 1 370 ? -1.308 -12.963 -40.585 1.00 60.78 370 GLN A N 1
ATOM 2958 C CA . GLN A 1 370 ? -2.394 -12.736 -41.542 1.00 60.78 370 GLN A CA 1
ATOM 2959 C C . GLN A 1 370 ? -2.755 -14.014 -42.310 1.00 60.78 370 GLN A C 1
ATOM 2961 O O . GLN A 1 370 ? -3.941 -14.308 -42.486 1.00 60.78 370 GLN A O 1
ATOM 2966 N N . LEU A 1 371 ? -1.761 -14.821 -42.696 1.00 55.22 371 LEU A N 1
ATOM 2967 C CA . LEU A 1 371 ? -1.982 -16.107 -43.358 1.00 55.22 371 LEU A CA 1
ATOM 2968 C C . LEU A 1 371 ? -2.756 -17.075 -42.449 1.00 55.22 371 LEU A C 1
ATOM 2970 O O . LEU A 1 371 ? -3.740 -17.680 -42.875 1.00 55.22 371 LEU A O 1
ATOM 2974 N N . LYS A 1 372 ? -2.379 -17.152 -41.165 1.00 60.06 372 LYS A N 1
ATOM 2975 C CA . LYS A 1 372 ? -3.056 -17.985 -40.159 1.00 60.06 372 LYS A CA 1
ATOM 2976 C C . LYS A 1 372 ? -4.511 -17.555 -39.935 1.00 60.06 372 LYS A C 1
ATOM 2978 O O . LYS A 1 372 ? -5.386 -18.409 -39.802 1.00 60.06 372 LYS A O 1
ATOM 2983 N N . SER A 1 373 ? -4.783 -16.248 -39.935 1.00 55.03 373 SER A N 1
ATOM 2984 C CA . SER A 1 373 ? -6.144 -15.700 -39.835 1.00 55.03 373 SER A CA 1
ATOM 2985 C C . SER A 1 373 ? -7.005 -16.068 -41.052 1.00 55.03 373 SER A C 1
ATOM 2987 O O . SER A 1 373 ? -8.136 -16.536 -40.903 1.00 55.03 373 SER A O 1
ATOM 2989 N N . ASN A 1 374 ? -6.443 -15.954 -42.259 1.00 55.66 374 ASN A N 1
ATOM 2990 C CA . ASN A 1 374 ? -7.140 -16.283 -43.501 1.00 55.66 374 ASN A CA 1
ATOM 2991 C C . ASN A 1 374 ? -7.426 -17.785 -43.636 1.00 55.66 374 ASN A C 1
ATOM 2993 O O . ASN A 1 374 ? -8.541 -18.152 -43.997 1.00 55.66 374 ASN A O 1
ATOM 2997 N N . ILE A 1 375 ? -6.482 -18.658 -43.267 1.00 57.84 375 ILE A N 1
ATOM 2998 C CA . ILE A 1 375 ? -6.702 -20.115 -43.237 1.00 57.84 375 ILE A CA 1
ATOM 2999 C C . ILE A 1 375 ? -7.820 -20.469 -42.248 1.00 57.84 375 ILE A C 1
ATOM 3001 O O . ILE A 1 375 ? -8.714 -21.246 -42.572 1.00 57.84 375 ILE A O 1
ATOM 3005 N N . LYS A 1 376 ? -7.839 -19.841 -41.065 1.00 60.03 376 LYS A N 1
ATOM 3006 C CA . LYS A 1 376 ? -8.891 -20.059 -40.059 1.00 60.03 376 LYS A CA 1
ATOM 3007 C C . LYS A 1 376 ? -10.271 -19.580 -40.535 1.00 60.03 376 LYS A C 1
ATOM 3009 O O . LYS A 1 376 ? -11.279 -20.180 -40.176 1.00 60.03 376 LYS A O 1
ATOM 3014 N N . SER A 1 377 ? -10.314 -18.520 -41.343 1.00 55.62 377 SER A N 1
ATOM 3015 C CA . SER A 1 377 ? -11.528 -18.007 -41.994 1.00 55.62 377 SER A CA 1
ATOM 3016 C C . SER A 1 377 ? -12.038 -18.948 -43.093 1.00 55.62 377 SER A C 1
ATOM 3018 O O . SER A 1 377 ? -13.234 -19.220 -43.153 1.00 55.62 377 SER A O 1
ATOM 3020 N N . ILE A 1 378 ? -11.135 -19.501 -43.910 1.00 57.59 378 ILE A N 1
ATOM 3021 C CA . ILE A 1 378 ? -11.465 -20.467 -44.969 1.00 57.59 378 ILE A CA 1
ATOM 3022 C C . ILE A 1 378 ? -11.986 -21.776 -44.362 1.00 57.59 378 ILE A C 1
ATOM 3024 O O . ILE A 1 378 ? -13.049 -22.242 -44.755 1.00 57.59 378 ILE A O 1
ATOM 3028 N N . LEU A 1 379 ? -11.319 -22.306 -43.330 1.00 54.94 379 LEU A N 1
ATOM 3029 C CA . LEU A 1 379 ? -11.763 -23.512 -42.617 1.00 54.94 379 LEU A CA 1
ATOM 3030 C C . LEU A 1 379 ? -13.117 -23.328 -41.910 1.00 54.94 379 LEU A C 1
ATOM 3032 O O . LEU A 1 379 ? -13.870 -24.283 -41.764 1.00 54.94 379 LEU A O 1
ATOM 3036 N N . LYS A 1 380 ? -13.463 -22.101 -41.494 1.00 62.56 380 LYS A N 1
ATOM 3037 C CA . LYS A 1 380 ? -14.780 -21.784 -40.913 1.00 62.56 380 LYS A CA 1
ATOM 3038 C C . LYS A 1 380 ? -15.906 -21.680 -41.940 1.00 62.56 380 LYS A C 1
ATOM 3040 O O . LYS A 1 380 ? -17.065 -21.724 -41.541 1.00 62.56 380 LYS A O 1
ATOM 3045 N N . LYS A 1 381 ? -15.591 -21.489 -43.223 1.00 63.34 381 LYS A N 1
ATOM 3046 C CA . LYS A 1 381 ? -16.590 -21.286 -44.281 1.00 63.34 381 LYS A CA 1
ATOM 3047 C C . LYS A 1 381 ? -17.054 -22.570 -44.966 1.00 63.34 381 LYS A C 1
ATOM 3049 O O . LYS A 1 381 ? -17.905 -22.461 -45.836 1.00 63.34 381 LYS A O 1
ATOM 3054 N N . GLY A 1 382 ? -16.571 -23.736 -44.532 1.00 46.19 382 GLY A N 1
ATOM 3055 C CA . GLY A 1 382 ? -17.015 -25.032 -45.042 1.00 46.19 382 GLY A CA 1
ATOM 3056 C C . GLY A 1 382 ? -16.630 -25.229 -46.506 1.00 46.19 382 GLY A C 1
ATOM 3057 O O . GLY A 1 382 ? -17.364 -24.834 -47.408 1.00 46.19 382 GLY A O 1
ATOM 3058 N N . ILE A 1 383 ? -15.464 -25.837 -46.717 1.00 45.75 383 ILE A N 1
ATOM 3059 C CA . ILE A 1 383 ? -15.253 -26.721 -47.868 1.00 45.75 383 ILE A CA 1
ATOM 3060 C C . ILE A 1 383 ? -15.686 -28.110 -47.418 1.00 45.75 383 ILE A C 1
ATOM 3062 O O . ILE A 1 383 ? -15.322 -28.458 -46.268 1.00 45.75 383 ILE A O 1
#

Sequence (383 aa):
MKTLIEAHSSGQERLKRYANSDYILKNCLSSIWESYEASAWYYGLIENDELMAKQYFNNCGFVDLEECLFNKDIFGYKLNSPIYAALSDNIDLINQFANADYIIQSGPNNKKTFKEIAKIGESHIYIDTIIKSMNKDHKGLSLNIQSMKDVFIKKKKNAVFAPDMNFFEGIIKNDKDKIFKSIQLLATTWHSSRNKHSSIYQNFVSQPAMGYAKIAWINGFELEFNSPLIHNHLLPLKALPKYSNDLLLLKKVMTYEPTNSDYNGRKIIELTQNNNVDLDKSQVNPLVIENDQVLKKPNLKSLVLMLICFVLASSLLFELTSSAFPNIDPTQGTTKGKLGKLLIHTFSRIEGTPLGYIIGILLTVIGVFQLKSNIKSILKKGI

Organism: NCBI:txid2810512